Protein AF-0000000079671448 (afdb_homodimer)

Structure (mmCIF, N/CA/C/O backbone):
data_AF-0000000079671448-model_v1
#
loop_
_entity.id
_entity.type
_entity.pdbx_description
1 polymer 'Uncharacterized protein'
#
loop_
_atom_site.group_PDB
_atom_site.id
_atom_site.type_symbol
_atom_site.label_atom_id
_atom_site.label_alt_id
_atom_site.label_comp_id
_atom_site.label_asym_id
_atom_site.label_entity_id
_atom_site.label_seq_id
_atom_site.pdbx_PDB_ins_code
_atom_site.Cartn_x
_atom_site.Cartn_y
_atom_site.Cartn_z
_atom_site.occupancy
_atom_site.B_iso_or_equiv
_atom_site.auth_seq_id
_atom_site.auth_comp_id
_atom_site.auth_asym_id
_atom_site.auth_atom_id
_atom_site.pdbx_PDB_model_num
ATOM 1 N N . MET A 1 1 ? -1.71 29.766 24.359 1 51.03 1 MET A N 1
ATOM 2 C CA . MET A 1 1 ? -0.954 29.797 23.125 1 51.03 1 MET A CA 1
ATOM 3 C C . MET A 1 1 ? 0.398 29.109 23.281 1 51.03 1 MET A C 1
ATOM 5 O O . MET A 1 1 ? 1.004 29.172 24.359 1 51.03 1 MET A O 1
ATOM 9 N N . SER A 1 2 ? 0.807 28.219 22.297 1 66.44 2 SER A N 1
ATOM 10 C CA . SER A 1 2 ? 2.111 27.562 22.328 1 66.44 2 SER A CA 1
ATOM 11 C C . SER A 1 2 ? 3.242 28.594 22.344 1 66.44 2 SER A C 1
ATOM 13 O O . SER A 1 2 ? 3.283 29.484 21.5 1 66.44 2 SER A O 1
ATOM 15 N N . ASP A 1 3 ? 4.012 28.656 23.359 1 76.44 3 ASP A N 1
ATOM 16 C CA . ASP A 1 3 ? 5.113 29.594 23.578 1 76.44 3 ASP A CA 1
ATOM 17 C C . ASP A 1 3 ? 6.055 29.625 22.375 1 76.44 3 ASP A C 1
ATOM 19 O O . ASP A 1 3 ? 6.719 30.641 22.125 1 76.44 3 ASP A O 1
ATOM 23 N N . GLN A 1 4 ? 5.867 28.641 21.516 1 80.25 4 GLN A N 1
ATOM 24 C CA . GLN A 1 4 ? 6.77 28.578 20.375 1 80.25 4 GLN A CA 1
ATOM 25 C C . GLN A 1 4 ? 6.266 29.438 19.219 1 80.25 4 GLN A C 1
ATOM 27 O O . GLN A 1 4 ? 7.039 29.812 18.328 1 80.25 4 GLN A O 1
ATOM 32 N N . LEU A 1 5 ? 5.047 29.891 19.328 1 89.62 5 LEU A N 1
ATOM 33 C CA . LEU A 1 5 ? 4.434 30.562 18.188 1 89.62 5 LEU A CA 1
ATOM 34 C C . LEU A 1 5 ? 4.02 31.984 18.547 1 89.62 5 LEU A C 1
ATOM 36 O O . LEU A 1 5 ? 3.531 32.75 17.703 1 89.62 5 LEU A O 1
ATOM 40 N N . ALA A 1 6 ? 4.246 32.344 19.859 1 91.31 6 ALA A N 1
ATOM 41 C CA . ALA A 1 6 ? 3.861 33.656 20.359 1 91.31 6 ALA A CA 1
ATOM 42 C C . ALA A 1 6 ? 4.988 34.656 20.172 1 91.31 6 ALA A C 1
ATOM 44 O O . ALA A 1 6 ? 5.574 35.125 21.141 1 91.31 6 ALA A O 1
ATOM 45 N N . CYS A 1 7 ? 5.176 35.125 19.031 1 93.19 7 CYS A N 1
ATOM 46 C CA . CYS A 1 7 ? 6.348 35.875 18.641 1 93.19 7 CYS A CA 1
ATOM 47 C C . CYS A 1 7 ? 6.387 37.219 19.375 1 93.19 7 CYS A C 1
ATOM 49 O O . CYS A 1 7 ? 7.445 37.656 19.844 1 93.19 7 CYS A O 1
ATOM 51 N N . GLU A 1 8 ? 5.23 37.875 19.484 1 91.69 8 GLU A N 1
ATOM 52 C CA . GLU A 1 8 ? 5.176 39.156 20.188 1 91.69 8 GLU A CA 1
ATOM 53 C C . GLU A 1 8 ? 5.59 39 21.656 1 91.69 8 GLU A C 1
ATOM 55 O O . GLU A 1 8 ? 6.344 39.812 22.188 1 91.69 8 GLU A O 1
ATOM 60 N N . LYS A 1 9 ? 5.152 38 22.234 1 90.94 9 LYS A N 1
ATOM 61 C CA . LYS A 1 9 ? 5.473 37.719 23.625 1 90.94 9 LYS A CA 1
ATOM 62 C C . LYS A 1 9 ? 6.977 37.5 23.828 1 90.94 9 LYS A C 1
ATOM 64 O O . LYS A 1 9 ? 7.52 37.844 24.875 1 90.94 9 LYS A O 1
ATOM 69 N N . PHE A 1 10 ? 7.602 37.094 22.812 1 90.5 10 PHE A N 1
ATOM 70 C CA . PHE A 1 10 ? 9.023 36.781 22.953 1 90.5 10 PHE A CA 1
ATOM 71 C C . PHE A 1 10 ? 9.875 37.812 22.25 1 90.5 10 PHE A C 1
ATOM 73 O O . PHE A 1 10 ? 10.945 37.5 21.734 1 90.5 10 PHE A O 1
ATOM 80 N N . GLY A 1 11 ? 9.305 39.031 22.062 1 87.81 11 GLY A N 1
ATOM 81 C CA . GLY A 1 11 ? 10.164 40.188 21.812 1 87.81 11 GLY A CA 1
ATOM 82 C C . GLY A 1 11 ? 10.078 40.688 20.375 1 87.81 11 GLY A C 1
ATOM 83 O O . GLY A 1 11 ? 10.734 41.656 20.016 1 87.81 11 GLY A O 1
ATOM 84 N N . ARG A 1 12 ? 9.297 40.031 19.609 1 91.94 12 ARG A N 1
ATOM 85 C CA . ARG A 1 12 ? 9.18 40.562 18.25 1 91.94 12 ARG A CA 1
ATOM 86 C C . ARG A 1 12 ? 8.477 41.938 18.25 1 91.94 12 ARG A C 1
ATOM 88 O O . ARG A 1 12 ? 7.344 42.031 18.734 1 91.94 12 ARG A O 1
ATOM 95 N N . LYS A 1 13 ? 9.117 42.844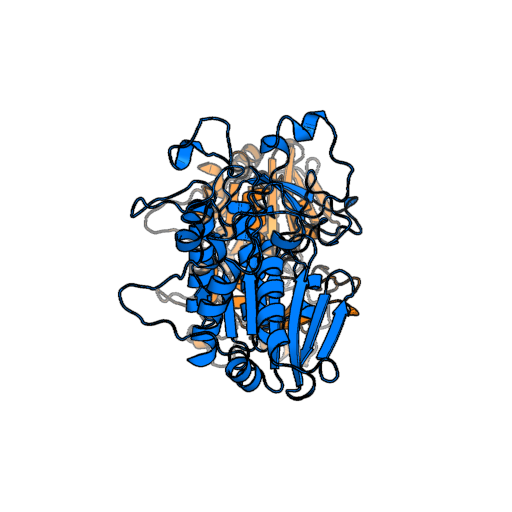 17.656 1 91.75 13 LYS A N 1
ATOM 96 C CA . LYS A 1 13 ? 8.586 44.219 17.672 1 91.75 13 LYS A CA 1
ATOM 97 C C . LYS A 1 13 ? 7.84 44.531 16.391 1 91.75 13 LYS A C 1
ATOM 99 O O . LYS A 1 13 ? 6.82 45.219 16.406 1 91.75 13 LYS A O 1
ATOM 104 N N . ASN A 1 14 ? 8.398 44.094 15.312 1 91 14 ASN A N 1
ATOM 105 C CA . ASN A 1 14 ? 7.691 44.281 14.047 1 91 14 ASN A CA 1
ATOM 106 C C . ASN A 1 14 ? 6.508 43.312 13.922 1 91 14 ASN A C 1
ATOM 108 O O . ASN A 1 14 ? 6.691 42.094 13.758 1 91 14 ASN A O 1
ATOM 112 N N . LEU A 1 15 ? 5.301 43.875 13.992 1 92.31 15 LEU A N 1
ATOM 113 C CA . LEU A 1 15 ? 4.105 43.031 14.008 1 92.31 15 LEU A CA 1
ATOM 114 C C . LEU A 1 15 ? 3.311 43.188 12.719 1 92.31 15 LEU A C 1
ATOM 116 O O . LEU A 1 15 ? 2.158 42.781 12.633 1 92.31 15 LEU A O 1
ATOM 120 N N . ASN A 1 16 ? 3.916 43.75 11.703 1 90.25 16 ASN A N 1
ATOM 121 C CA . ASN A 1 16 ? 3.238 44 10.438 1 90.25 16 ASN A CA 1
ATOM 122 C C . ASN A 1 16 ? 2.756 42.719 9.781 1 90.25 16 ASN A C 1
ATOM 124 O O . ASN A 1 16 ? 1.816 42.719 8.984 1 90.25 16 ASN A O 1
ATOM 128 N N . TYR A 1 17 ? 3.391 41.656 10.133 1 90.88 17 TYR A N 1
ATOM 129 C CA . TYR A 1 17 ? 3.049 40.375 9.531 1 90.88 17 TYR A CA 1
ATOM 130 C C . TYR A 1 17 ? 1.627 39.969 9.891 1 90.88 17 TYR A C 1
ATOM 132 O O . TYR A 1 17 ? 1.049 39.062 9.25 1 90.88 17 TYR A O 1
ATOM 140 N N . GLN A 1 18 ? 1.015 40.594 10.883 1 91.25 18 GLN A N 1
ATOM 141 C CA . GLN A 1 18 ? -0.315 40.219 11.359 1 91.25 18 GLN A CA 1
ATOM 142 C C . GLN A 1 18 ? -1.402 40.875 10.508 1 91.25 18 GLN A C 1
ATOM 144 O O . GLN A 1 18 ? -2.57 40.469 10.578 1 91.25 18 GLN A O 1
ATOM 149 N N . PHE A 1 19 ? -0.999 41.75 9.688 1 85.81 19 PHE A N 1
ATOM 150 C CA . PHE A 1 19 ? -2.021 42.625 9.094 1 85.81 19 PHE A CA 1
ATOM 151 C C . PHE A 1 19 ? -2.215 42.281 7.621 1 85.81 19 PHE A C 1
ATOM 153 O O . PHE A 1 19 ? -2.941 43 6.91 1 85.81 19 PHE A O 1
ATOM 160 N N . TRP A 1 20 ? -1.616 41.312 7.184 1 83.06 20 TRP A N 1
ATOM 161 C CA . TRP A 1 20 ? -1.79 40.938 5.789 1 83.06 20 TRP A CA 1
ATOM 162 C C . TRP A 1 20 ? -2.988 40 5.633 1 83.06 20 TRP A C 1
ATOM 164 O O . TRP A 1 20 ? -3.24 39.156 6.488 1 83.06 20 TRP A O 1
ATOM 174 N N . ARG A 1 21 ? -3.762 40.344 4.605 1 78.19 21 ARG A N 1
ATOM 175 C CA . ARG A 1 21 ? -4.895 39.5 4.262 1 78.19 21 ARG A CA 1
ATOM 176 C C . ARG A 1 21 ? -4.762 38.938 2.848 1 78.19 21 ARG A C 1
ATOM 178 O O . ARG A 1 21 ? -4.27 39.625 1.951 1 78.19 21 ARG A O 1
ATOM 185 N N . TRP A 1 22 ? -5.078 37.688 2.742 1 74.88 22 TRP A N 1
ATOM 186 C CA . TRP A 1 22 ? -5.094 37.062 1.426 1 74.88 22 TRP A CA 1
ATOM 187 C C . TRP A 1 22 ? -6.48 37.156 0.798 1 74.88 22 TRP A C 1
ATOM 189 O O . TRP A 1 22 ? -7.48 36.812 1.429 1 74.88 22 TRP A O 1
ATOM 199 N N . GLN A 1 23 ? -6.562 37.781 -0.34 1 72.81 23 GLN A N 1
ATOM 200 C CA . GLN A 1 23 ? -7.82 37.906 -1.065 1 72.81 23 GLN A CA 1
ATOM 201 C C . GLN A 1 23 ? -7.668 37.438 -2.516 1 72.81 23 GLN A C 1
ATOM 203 O O . GLN A 1 23 ? -7 38.125 -3.311 1 72.81 23 GLN A O 1
ATOM 208 N N . PRO A 1 24 ? -8.344 36.25 -2.818 1 71 24 PRO A N 1
ATOM 209 C CA . PRO A 1 24 ? -8.305 35.844 -4.223 1 71 24 PRO A CA 1
ATOM 210 C C . PRO A 1 24 ? -8.984 36.844 -5.152 1 71 24 PRO A C 1
ATOM 212 O O . PRO A 1 24 ? -9.883 37.594 -4.727 1 71 24 PRO A O 1
ATOM 215 N N . HIS A 1 25 ? -8.516 36.938 -6.348 1 70.38 25 HIS A N 1
ATOM 216 C CA . HIS A 1 25 ? -9.039 37.906 -7.301 1 70.38 25 HIS A CA 1
ATOM 217 C C . HIS A 1 25 ? -10.508 37.656 -7.598 1 70.38 25 HIS A C 1
ATOM 219 O O . HIS A 1 25 ? -11.281 38.594 -7.777 1 70.38 25 HIS A O 1
ATOM 225 N N . GLN A 1 26 ? -10.938 36.438 -7.633 1 71.19 26 GLN A N 1
ATOM 226 C CA . GLN A 1 26 ? -12.25 36.156 -8.188 1 71.19 26 GLN A CA 1
ATOM 227 C C . GLN A 1 26 ? -13.227 35.719 -7.102 1 71.19 26 GLN A C 1
ATOM 229 O O . GLN A 1 26 ? -14.305 35.188 -7.398 1 71.19 26 GLN A O 1
ATOM 234 N N . CYS A 1 27 ? -12.789 35.688 -5.957 1 69.12 27 CYS A N 1
ATOM 235 C CA . CYS A 1 27 ? -13.727 35.219 -4.934 1 69.12 27 CYS A CA 1
ATOM 236 C C . CYS A 1 27 ? -13.539 36 -3.635 1 69.12 27 CYS A C 1
ATOM 238 O O . CYS A 1 27 ? -12.422 36.438 -3.311 1 69.12 27 CYS A O 1
ATOM 240 N N . ASP A 1 28 ? -14.648 36.375 -3.014 1 75.69 28 ASP A N 1
ATOM 241 C CA . ASP A 1 28 ? -14.594 37 -1.7 1 75.69 28 ASP A CA 1
ATOM 242 C C . ASP A 1 28 ? -14.609 35.969 -0.585 1 75.69 28 ASP A C 1
ATOM 244 O O . ASP A 1 28 ? -15.594 35.25 -0.413 1 75.69 28 ASP A O 1
ATOM 248 N N . LEU A 1 29 ? -13.484 35.812 0.074 1 82.19 29 LEU A N 1
ATOM 249 C CA . LEU A 1 29 ? -13.406 34.906 1.211 1 82.19 29 LEU A CA 1
ATOM 250 C C . LEU A 1 29 ? -14.18 35.438 2.404 1 82.19 29 LEU A C 1
ATOM 252 O O . LEU A 1 29 ? -14.031 36.625 2.762 1 82.19 29 LEU A O 1
ATOM 256 N N . PRO A 1 30 ? -15.07 34.719 2.896 1 84.81 30 PRO A N 1
ATOM 257 C CA . PRO A 1 30 ? -15.766 35.188 4.098 1 84.81 30 PRO A CA 1
ATOM 258 C C . PRO A 1 30 ? -14.812 35.469 5.254 1 84.81 30 PRO A C 1
ATOM 260 O O . PRO A 1 30 ? -13.797 34.781 5.402 1 84.81 30 PRO A O 1
ATOM 263 N N . ARG A 1 31 ? -15.234 36.375 6.02 1 88.5 31 ARG A N 1
ATOM 264 C CA . ARG A 1 31 ? -14.461 36.656 7.23 1 88.5 31 ARG A CA 1
ATOM 265 C C . ARG A 1 31 ? -14.672 35.562 8.266 1 88.5 31 ARG A C 1
ATOM 267 O O . ARG A 1 31 ? -15.789 35.031 8.414 1 88.5 31 ARG A O 1
ATOM 274 N N . PHE A 1 32 ? -13.641 35.312 8.883 1 93.06 32 PHE A N 1
ATOM 275 C CA . PHE A 1 32 ? -13.719 34.25 9.898 1 93.06 32 PHE A CA 1
ATOM 276 C C . PHE A 1 32 ? -14.672 34.656 11.016 1 93.06 32 PHE A C 1
ATOM 278 O O . PHE A 1 32 ? -14.594 35.75 11.547 1 93.06 32 PHE A O 1
ATOM 285 N N . ASN A 1 33 ? -15.57 33.875 11.266 1 95.94 33 ASN A N 1
ATOM 286 C CA . ASN A 1 33 ? -16.516 34.031 12.367 1 95.94 33 ASN A CA 1
ATOM 287 C C . ASN A 1 33 ? -16.5 32.812 13.297 1 95.94 33 ASN A C 1
ATOM 289 O O . ASN A 1 33 ? -17.047 31.75 12.961 1 95.94 33 ASN A O 1
ATOM 293 N N . ALA A 1 34 ? -15.945 33.031 14.438 1 97.06 34 ALA A N 1
ATOM 294 C CA . ALA A 1 34 ? -15.719 31.938 15.391 1 97.06 34 ALA A CA 1
ATOM 295 C C . ALA A 1 34 ? -17.031 31.312 15.82 1 97.06 34 ALA A C 1
ATOM 297 O O . ALA A 1 34 ? -17.141 30.078 15.906 1 97.06 34 ALA A O 1
ATOM 298 N N . THR A 1 35 ? -17.984 32.094 16.125 1 96.75 35 THR A N 1
ATOM 299 C CA . THR A 1 35 ? -19.281 31.609 16.578 1 96.75 35 THR A CA 1
ATOM 300 C C . THR A 1 35 ? -19.953 30.781 15.484 1 96.75 35 THR A C 1
ATOM 302 O O . THR A 1 35 ? -20.5 29.719 15.766 1 96.75 35 THR A O 1
ATOM 305 N N . ALA A 1 36 ? -19.875 31.25 14.266 1 96.75 36 ALA A N 1
ATOM 306 C CA . ALA A 1 36 ? -20.469 30.516 13.148 1 96.75 36 ALA A CA 1
ATOM 307 C C . ALA A 1 36 ? -19.797 29.156 12.969 1 96.75 36 ALA A C 1
ATOM 309 O O . ALA A 1 36 ? -20.453 28.156 12.68 1 96.75 36 ALA A O 1
ATOM 310 N N . LEU A 1 37 ? -18.531 29.156 13.102 1 98 37 LEU A N 1
ATOM 311 C CA . LEU A 1 37 ? -17.812 27.891 12.977 1 98 37 LEU A CA 1
ATOM 312 C C . LEU A 1 37 ? -18.234 26.922 14.07 1 98 37 LEU A C 1
ATOM 314 O O . LEU A 1 37 ? -18.469 25.734 13.797 1 98 37 LEU A O 1
ATOM 318 N N . LEU A 1 38 ? -18.266 27.438 15.305 1 97.94 38 LEU A N 1
ATOM 319 C CA . LEU A 1 38 ? -18.625 26.578 16.438 1 97.94 38 LEU A CA 1
ATOM 320 C C . LEU A 1 38 ? -20.047 26.016 16.266 1 97.94 38 LEU A C 1
ATOM 322 O O . LEU A 1 38 ? -20.297 24.875 16.609 1 97.94 38 LEU A O 1
ATOM 326 N N . GLU A 1 39 ? -20.906 26.812 15.734 1 97.5 39 GLU A N 1
ATOM 327 C CA . GLU A 1 39 ? -22.25 26.328 15.445 1 97.5 39 GLU A CA 1
ATOM 328 C C . GLU A 1 39 ? -22.203 25.203 14.414 1 97.5 39 GLU A C 1
ATOM 330 O O . GLU A 1 39 ? -22.938 24.203 14.539 1 97.5 39 GLU A O 1
ATOM 335 N N . LYS A 1 40 ? -21.406 25.344 13.406 1 97.38 40 LYS A N 1
ATOM 336 C CA . LYS A 1 40 ? -21.25 24.312 12.391 1 97.38 40 LYS A CA 1
ATOM 337 C C . LYS A 1 40 ? -20.656 23.047 12.992 1 97.38 40 LYS A C 1
ATOM 339 O O . LYS A 1 40 ? -20.922 21.938 12.508 1 97.38 40 LYS A O 1
ATOM 344 N N . LEU A 1 41 ? -19.859 23.172 14.055 1 98.19 41 LEU A N 1
ATOM 345 C CA . LEU A 1 41 ? -19.141 22.062 14.656 1 98.19 41 LEU A CA 1
ATOM 346 C C . LEU A 1 41 ? -19.953 21.438 15.781 1 98.19 41 LEU A C 1
ATOM 348 O O . LEU A 1 41 ? -19.484 20.5 16.453 1 98.19 41 LEU A O 1
ATOM 352 N N . ARG A 1 42 ? -21.172 21.891 16.031 1 98.19 42 ARG A N 1
ATOM 353 C CA . ARG A 1 42 ? -21.984 21.344 17.125 1 98.19 42 ARG A CA 1
ATOM 354 C C . ARG A 1 42 ? -22.062 19.828 17.031 1 98.19 42 ARG A C 1
ATOM 356 O O . ARG A 1 42 ? -22.438 19.281 16 1 98.19 42 ARG A O 1
ATOM 363 N N . ASN A 1 43 ? -21.703 19.109 18.047 1 98.56 43 ASN A N 1
ATOM 364 C CA . ASN A 1 43 ? -21.719 17.672 18.203 1 98.56 43 ASN A CA 1
ATOM 365 C C . ASN A 1 43 ? -20.734 17 17.25 1 98.56 43 ASN A C 1
ATOM 367 O O . ASN A 1 43 ? -20.922 15.844 16.859 1 98.56 43 ASN A O 1
ATOM 371 N N . LYS A 1 44 ? -19.672 17.75 16.797 1 98.62 44 LYS A N 1
ATOM 372 C CA . LYS A 1 44 ? -18.766 17.203 15.781 1 98.62 44 LYS A CA 1
ATOM 373 C C . LYS A 1 44 ? -17.328 17.266 16.25 1 98.62 44 LYS A C 1
ATOM 375 O O . LYS A 1 44 ? -17 17.984 17.203 1 98.62 44 LYS A O 1
ATOM 380 N N . ARG A 1 45 ? -16.516 16.469 15.594 1 98.56 45 ARG A N 1
ATOM 381 C CA . ARG A 1 45 ? -15.078 16.438 15.812 1 98.56 45 ARG A CA 1
ATOM 382 C C . ARG A 1 45 ? -14.328 16.984 14.594 1 98.56 45 ARG A C 1
ATOM 384 O O . ARG A 1 45 ? -14.516 16.5 13.477 1 98.56 45 ARG A O 1
ATOM 391 N N . LEU A 1 46 ? -13.57 18.016 14.789 1 98.81 46 LEU A N 1
ATOM 392 C CA . LEU A 1 46 ? -12.594 18.516 13.82 1 98.81 46 LEU A CA 1
ATOM 393 C C . LEU A 1 46 ? -11.18 18.109 14.219 1 98.81 46 LEU A C 1
ATOM 395 O O . LEU A 1 46 ? -10.672 18.531 15.266 1 98.81 46 LEU A O 1
ATOM 399 N N . VAL A 1 47 ? -10.539 17.297 13.367 1 98.88 47 VAL A N 1
ATOM 400 C CA . VAL A 1 47 ? -9.25 16.734 13.773 1 98.88 47 VAL A CA 1
ATOM 401 C C . VAL A 1 47 ? -8.18 17.109 12.75 1 98.88 47 VAL A C 1
ATOM 403 O O . VAL A 1 47 ? -8.32 16.812 11.555 1 98.88 47 VAL A O 1
ATOM 406 N N . TYR A 1 48 ? -7.133 17.781 13.242 1 98.81 48 TYR A N 1
ATOM 407 C CA . TYR A 1 48 ? -5.906 18 12.484 1 98.81 48 TYR A CA 1
ATOM 408 C C . TYR A 1 48 ? -4.934 16.844 12.672 1 98.81 48 TYR A C 1
ATOM 410 O O . TYR A 1 48 ? -4.68 16.422 13.805 1 98.81 48 TYR A O 1
ATOM 418 N N . VAL A 1 49 ? -4.418 16.312 11.586 1 98.69 49 VAL A N 1
ATOM 419 C CA . VAL A 1 49 ? -3.486 15.203 11.656 1 98.69 49 VAL A CA 1
ATOM 420 C C . VAL A 1 49 ? -2.229 15.523 10.852 1 98.69 49 VAL A C 1
ATOM 422 O O . VAL A 1 49 ? -2.301 15.773 9.641 1 98.69 49 VAL A O 1
ATOM 425 N N . GLY A 1 50 ? -1.121 15.57 11.5 1 97.31 50 GLY A N 1
ATOM 426 C CA . GLY A 1 50 ? 0.094 15.859 10.758 1 97.31 50 GLY A CA 1
ATOM 427 C C . GLY A 1 50 ? 1.27 16.219 11.641 1 97.31 50 GLY A C 1
ATOM 428 O O . GLY A 1 50 ? 1.446 15.641 12.719 1 97.31 50 GLY A O 1
ATOM 429 N N . ASP A 1 51 ? 2.141 17.062 11.133 1 93.94 51 ASP A N 1
ATOM 430 C CA . ASP A 1 51 ? 3.373 17.422 11.828 1 93.94 51 ASP A CA 1
ATOM 431 C C . ASP A 1 51 ? 3.229 18.766 12.547 1 93.94 51 ASP A C 1
ATOM 433 O O . ASP A 1 51 ? 2.127 19.141 12.953 1 93.94 51 ASP A O 1
ATOM 437 N N . SER A 1 52 ? 4.301 19.438 12.82 1 93.12 52 SER A N 1
ATOM 438 C CA . SER A 1 52 ? 4.281 20.672 13.602 1 93.12 52 SER A CA 1
ATOM 439 C C . SER A 1 52 ? 3.582 21.797 12.844 1 93.12 52 SER A C 1
ATOM 441 O O . SER A 1 52 ? 3.055 22.719 13.453 1 93.12 52 SER A O 1
ATOM 443 N N . LEU A 1 53 ? 3.574 21.734 11.547 1 95.19 53 LEU A N 1
ATOM 444 C CA . LEU A 1 53 ? 2.896 22.781 10.789 1 95.19 53 LEU A CA 1
ATOM 445 C C . LEU A 1 53 ? 1.382 22.625 10.883 1 95.19 53 LEU A C 1
ATOM 447 O O . LEU A 1 53 ? 0.654 23.625 10.922 1 95.19 53 LEU A O 1
ATOM 451 N N . ASN A 1 54 ? 0.984 21.406 10.875 1 96.25 54 ASN A N 1
ATOM 452 C CA . ASN A 1 54 ? -0.424 21.172 11.172 1 96.25 54 ASN A CA 1
ATOM 453 C C . ASN A 1 54 ? -0.781 21.594 12.594 1 96.25 54 ASN A C 1
ATOM 455 O O . ASN A 1 54 ? -1.88 22.094 12.836 1 96.25 54 ASN A O 1
ATOM 459 N N . ARG A 1 55 ? 0.117 21.344 13.461 1 95.69 55 ARG A N 1
ATOM 460 C CA . ARG A 1 55 ? -0.097 21.781 14.828 1 95.69 55 ARG A CA 1
ATOM 461 C C . ARG A 1 55 ? -0.196 23.312 14.898 1 95.69 55 ARG A C 1
ATOM 463 O O . ARG A 1 55 ? -1.029 23.844 15.625 1 95.69 55 ARG A O 1
ATOM 470 N N . ASN A 1 56 ? 0.68 23.938 14.156 1 97 56 ASN A N 1
ATOM 471 C CA . ASN A 1 56 ? 0.625 25.406 14.07 1 97 56 ASN A CA 1
ATOM 472 C C . ASN A 1 56 ? -0.753 25.875 13.625 1 97 56 ASN A C 1
ATOM 474 O O . ASN A 1 56 ? -1.293 26.828 14.195 1 97 56 ASN A O 1
ATOM 478 N N . GLN A 1 57 ? -1.269 25.234 12.641 1 98.19 57 GLN A N 1
ATOM 479 C CA . GLN A 1 57 ? -2.6 25.578 12.156 1 98.19 57 GLN A CA 1
ATOM 480 C C . GLN A 1 57 ? -3.666 25.281 13.203 1 98.19 57 GLN A C 1
ATOM 482 O O . GLN A 1 57 ? -4.613 26.047 13.375 1 98.19 57 GLN A O 1
ATOM 487 N N . TRP A 1 58 ? -3.559 24.172 13.852 1 98.19 58 TRP A N 1
ATOM 488 C CA . TRP A 1 58 ? -4.484 23.781 14.914 1 98.19 58 TRP A CA 1
ATOM 489 C C . TRP A 1 58 ? -4.484 24.812 16.047 1 98.19 58 TRP A C 1
ATOM 491 O O . TRP A 1 58 ? -5.547 25.234 16.5 1 98.19 58 TRP A O 1
ATOM 501 N N . VAL A 1 59 ? -3.303 25.234 16.484 1 97.06 59 VAL A N 1
ATOM 502 C CA . VAL A 1 59 ? -3.203 26.219 17.547 1 97.06 59 VAL A CA 1
ATOM 503 C C . VAL A 1 59 ? -3.893 27.516 17.125 1 97.06 59 VAL A C 1
ATOM 505 O O . VAL A 1 59 ? -4.617 28.125 17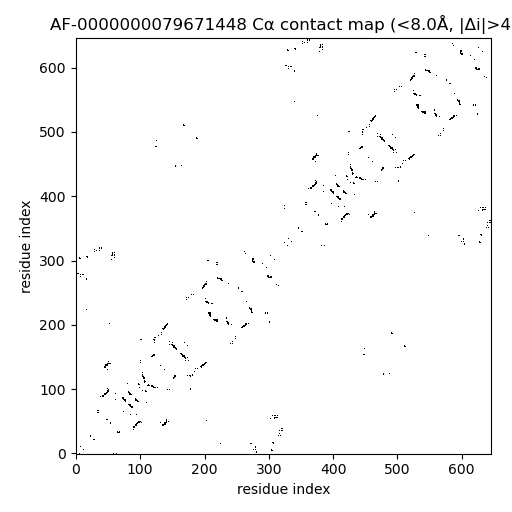.906 1 97.06 59 VAL A O 1
ATOM 508 N N . SER A 1 60 ? -3.627 27.875 15.898 1 97.19 60 SER A N 1
ATOM 509 C CA . SER A 1 60 ? -4.297 29.047 15.359 1 97.19 60 SER A CA 1
ATOM 510 C C . SER A 1 60 ? -5.812 28.922 15.469 1 97.19 60 SER A C 1
ATOM 512 O O . SER A 1 60 ? -6.488 29.844 15.922 1 97.19 60 SER A O 1
ATOM 514 N N . MET A 1 61 ? -6.355 27.781 15.062 1 98.19 61 MET A N 1
ATOM 515 C CA . MET A 1 61 ? -7.801 27.547 15.102 1 98.19 61 MET A CA 1
ATOM 516 C C . MET A 1 61 ? -8.328 27.641 16.531 1 98.19 61 MET A C 1
ATOM 518 O O . MET A 1 61 ? -9.344 28.297 16.781 1 98.19 61 MET A O 1
ATOM 522 N N . VAL A 1 62 ? -7.633 27.031 17.438 1 97.56 62 VAL A N 1
ATOM 523 C CA . VAL A 1 62 ? -8.039 27.031 18.844 1 97.56 62 VAL A CA 1
ATOM 524 C C . VAL A 1 62 ? -8.055 28.469 19.359 1 97.56 62 VAL A C 1
ATOM 526 O O . VAL A 1 62 ? -8.984 28.875 20.062 1 97.56 62 VAL A O 1
ATOM 529 N N . CYS A 1 63 ? -7.031 29.25 19 1 95.56 63 CYS A N 1
ATOM 530 C CA . CYS A 1 63 ? -6.973 30.641 19.422 1 95.56 63 CYS A CA 1
ATOM 531 C C . CYS A 1 63 ? -8.156 31.422 18.859 1 95.56 63 CYS A C 1
ATOM 533 O O . CYS A 1 63 ? -8.742 32.25 19.562 1 95.56 63 CYS A O 1
ATOM 535 N N . LEU A 1 64 ? -8.477 31.156 17.672 1 95.69 64 LEU A N 1
ATOM 536 C CA . LEU A 1 64 ? -9.562 31.875 17 1 95.69 64 LEU A CA 1
ATOM 537 C C . LEU A 1 64 ? -10.898 31.578 17.688 1 95.69 64 LEU A C 1
ATOM 539 O O . LEU A 1 64 ? -11.664 32.5 17.969 1 95.69 64 LEU A O 1
ATOM 543 N N . VAL A 1 65 ? -11.133 30.375 18.062 1 96.69 65 VAL A N 1
ATOM 544 C CA . VAL A 1 65 ? -12.438 30 18.594 1 96.69 65 VAL A CA 1
ATOM 545 C C . VAL A 1 65 ? -12.469 30.281 20.094 1 96.69 65 VAL A C 1
ATOM 547 O O . VAL A 1 65 ? -13.523 30.594 20.656 1 96.69 65 VAL A O 1
ATOM 550 N N . ASP A 1 66 ? -11.344 30.141 20.703 1 93.62 66 ASP A N 1
ATOM 551 C CA . ASP A 1 66 ? -11.219 30.391 22.125 1 93.62 66 ASP A CA 1
ATOM 552 C C . ASP A 1 66 ? -11.633 31.812 22.469 1 93.62 66 ASP A C 1
ATOM 554 O O . ASP A 1 66 ? -12.125 32.094 23.578 1 93.62 66 ASP A O 1
ATOM 558 N N . SER A 1 67 ? -11.492 32.625 21.547 1 88.69 67 SER A N 1
ATOM 559 C CA . SER A 1 67 ? -11.719 34.062 21.75 1 88.69 67 SER A CA 1
ATOM 560 C C . SER A 1 67 ? -13.188 34.344 22.047 1 88.69 67 SER A C 1
ATOM 562 O O . SER A 1 67 ? -13.516 35.375 22.641 1 88.69 67 SER A O 1
ATOM 564 N N . VAL A 1 68 ? -14.102 33.438 21.766 1 93.62 68 VAL A N 1
ATOM 565 C CA . VAL A 1 68 ? -15.531 33.719 21.906 1 93.62 68 VAL A CA 1
ATOM 566 C C . VAL A 1 68 ? -16.141 32.781 22.938 1 93.62 68 VAL A C 1
ATOM 568 O O . VAL A 1 68 ? -17.375 32.75 23.094 1 93.62 68 VAL A O 1
ATOM 571 N N . ILE A 1 69 ? -15.336 32.031 23.578 1 95.06 69 ILE A N 1
ATOM 572 C CA . ILE A 1 69 ? -15.852 31.062 24.531 1 95.06 69 ILE A CA 1
ATOM 573 C C . ILE A 1 69 ? -15.414 31.453 25.938 1 95.06 69 ILE A C 1
ATOM 575 O O . ILE A 1 69 ? -14.242 31.734 26.188 1 95.06 69 ILE A O 1
ATOM 579 N N . SER A 1 70 ? -16.344 31.438 26.875 1 93.56 70 SER A N 1
ATOM 580 C CA . SER A 1 70 ? -16.016 31.688 28.281 1 93.56 70 SER A CA 1
ATOM 581 C C . SER A 1 70 ? -15.125 30.578 28.844 1 93.56 70 SER A C 1
ATOM 583 O O . SER A 1 70 ? -15.297 29.406 28.484 1 93.56 70 SER A O 1
ATOM 585 N N . PRO A 1 71 ? -14.219 30.922 29.703 1 92.12 71 PRO A N 1
ATOM 586 C CA . PRO A 1 71 ? -13.273 29.953 30.266 1 92.12 71 PRO A CA 1
ATOM 587 C C . PRO A 1 71 ? -13.961 28.766 30.922 1 92.12 71 PRO A C 1
ATOM 589 O O . PRO A 1 71 ? -13.414 27.656 30.953 1 92.12 71 PRO A O 1
ATOM 592 N N . THR A 1 72 ? -15.086 28.938 31.406 1 94.81 72 THR A N 1
ATOM 593 C CA . THR A 1 72 ? -15.797 27.891 32.125 1 94.81 72 THR A CA 1
ATOM 594 C C . THR A 1 72 ? -16.422 26.891 31.172 1 94.81 72 THR A C 1
ATOM 596 O O . THR A 1 72 ? -16.812 25.797 31.578 1 94.81 72 THR A O 1
ATOM 599 N N . PHE A 1 73 ? -16.484 27.281 29.922 1 96.56 73 PHE A N 1
ATOM 600 C CA . PHE A 1 73 ? -17.172 26.438 28.969 1 96.56 73 PHE A CA 1
ATOM 601 C C . PHE A 1 73 ? -16.203 25.828 27.969 1 96.56 73 PHE A C 1
ATOM 603 O O . PHE A 1 73 ? -16.562 25.531 26.828 1 96.56 73 PHE A O 1
ATOM 610 N N . LYS A 1 74 ? -14.984 25.75 28.328 1 96.12 74 LYS A N 1
ATOM 611 C CA . LYS A 1 74 ? -13.984 25.125 27.469 1 96.12 74 LYS A CA 1
ATOM 612 C C . LYS A 1 74 ? -13.008 24.281 28.297 1 96.12 74 LYS A C 1
ATOM 614 O O . LYS A 1 74 ? -12.883 24.484 29.516 1 96.12 74 LYS A O 1
ATOM 619 N N . SER A 1 75 ? -12.398 23.297 27.672 1 96.12 75 SER A N 1
ATOM 620 C CA . SER A 1 75 ? -11.375 22.484 28.312 1 96.12 75 SER A CA 1
ATOM 621 C C . SER A 1 75 ? -10.305 22.062 27.312 1 96.12 75 SER A C 1
ATOM 623 O O . SER A 1 75 ? -10.523 22.125 26.094 1 96.12 75 SER A O 1
ATOM 625 N N . MET A 1 76 ? -9.125 21.797 27.844 1 95 76 MET A N 1
ATOM 626 C CA . MET A 1 76 ? -7.98 21.312 27.078 1 95 76 MET A CA 1
ATOM 627 C C . MET A 1 76 ? -7.453 20.016 27.656 1 95 76 MET A C 1
ATOM 629 O O . MET A 1 76 ? -7.281 19.891 28.875 1 95 76 MET A O 1
ATOM 633 N N . HIS A 1 77 ? -7.324 19 26.797 1 94.81 77 HIS A N 1
ATOM 634 C CA . HIS A 1 77 ? -6.738 17.719 27.172 1 94.81 77 HIS A CA 1
ATOM 635 C C . HIS A 1 77 ? -5.547 17.375 26.297 1 94.81 77 HIS A C 1
ATOM 637 O O . HIS A 1 77 ? -5.613 17.516 25.062 1 94.81 77 HIS A O 1
ATOM 643 N N . ASN A 1 78 ? -4.465 17 26.922 1 90.88 78 ASN A N 1
ATOM 644 C CA . ASN A 1 78 ? -3.242 16.641 26.203 1 90.88 78 ASN A CA 1
ATOM 645 C C . ASN A 1 78 ? -2.682 15.312 26.688 1 90.88 78 ASN A C 1
ATOM 647 O O . ASN A 1 78 ? -2.492 15.117 27.891 1 90.88 78 ASN A O 1
ATOM 651 N N . ASN A 1 79 ? -2.516 14.359 25.812 1 87.06 79 ASN A N 1
ATOM 652 C CA . ASN A 1 79 ? -1.904 13.07 26.125 1 87.06 79 ASN A CA 1
ATOM 653 C C . ASN A 1 79 ? -0.759 12.75 25.172 1 87.06 79 ASN A C 1
ATOM 655 O O . ASN A 1 79 ? -0.73 11.68 24.562 1 87.06 79 ASN A O 1
ATOM 659 N N . GLY A 1 80 ? 0.219 13.711 25 1 87.06 80 GLY A N 1
ATOM 660 C CA . GLY A 1 80 ? 1.342 13.469 24.094 1 87.06 80 GLY A CA 1
ATOM 661 C C . GLY A 1 80 ? 0.992 13.664 22.641 1 87.06 80 GLY A C 1
ATOM 662 O O . GLY A 1 80 ? 0.981 14.789 22.141 1 87.06 80 GLY A O 1
ATOM 663 N N . SER A 1 81 ? 0.352 12.539 22.016 1 92.12 81 SER A N 1
ATOM 664 C CA . SER A 1 81 ? 0.084 12.594 20.578 1 92.12 81 SER A CA 1
ATOM 665 C C . SER A 1 81 ? -1.272 13.234 20.297 1 92.12 81 SER A C 1
ATOM 667 O O . SER A 1 81 ? -1.554 13.625 19.156 1 92.12 81 SER A O 1
ATOM 669 N N . ILE A 1 82 ? -2.09 13.383 21.344 1 95.88 82 ILE A N 1
ATOM 670 C CA . ILE A 1 82 ? -3.453 13.867 21.156 1 95.88 82 ILE A CA 1
ATOM 671 C C . ILE A 1 82 ? -3.666 15.148 21.953 1 95.88 82 ILE A C 1
ATOM 673 O O . ILE A 1 82 ? -3.387 15.195 23.156 1 95.88 82 ILE A O 1
ATOM 677 N N . ASN A 1 83 ? -4.086 16.188 21.344 1 96.56 83 ASN A N 1
ATOM 678 C CA . ASN A 1 83 ? -4.527 17.438 21.938 1 96.56 83 ASN A CA 1
ATOM 679 C C . ASN A 1 83 ? -5.984 17.734 21.609 1 96.56 83 ASN A C 1
ATOM 681 O O . ASN A 1 83 ? -6.352 17.844 20.438 1 96.56 83 ASN A O 1
ATOM 685 N N . ILE A 1 84 ? -6.785 17.891 22.672 1 97.88 84 ILE A N 1
ATOM 686 C CA . ILE A 1 84 ? -8.211 18.078 22.438 1 97.88 84 ILE A CA 1
ATOM 687 C C . ILE A 1 84 ? -8.68 19.375 23.094 1 97.88 84 ILE A C 1
ATOM 689 O O . ILE A 1 84 ? -8.57 19.531 24.312 1 97.88 84 ILE A O 1
ATOM 693 N N . PHE A 1 85 ? -9.094 20.312 22.328 1 98.06 85 PHE A N 1
ATOM 694 C CA . PHE A 1 85 ? -9.859 21.469 22.781 1 98.06 85 PHE A CA 1
ATOM 695 C C . PHE A 1 85 ? -11.352 21.203 22.688 1 98.06 85 PHE A C 1
ATOM 697 O O . PHE A 1 85 ? -11.867 20.859 21.625 1 98.06 85 PHE A O 1
ATOM 704 N N . LYS A 1 86 ? -12.016 21.359 23.797 1 98.19 86 LYS A N 1
ATOM 705 C CA . LYS A 1 86 ? -13.453 21.094 23.812 1 98.19 86 LYS A CA 1
ATOM 706 C C . LYS A 1 86 ? -14.242 22.375 24.078 1 98.19 86 LYS A C 1
ATOM 708 O O . LYS A 1 86 ? -13.961 23.094 25.031 1 98.19 86 LYS A O 1
ATOM 713 N N . ALA A 1 87 ? -15.102 22.688 23.156 1 98.25 87 ALA A N 1
ATOM 714 C CA . ALA A 1 87 ? -16.141 23.703 23.375 1 98.25 87 ALA A CA 1
ATOM 715 C C . ALA A 1 87 ? -17.406 23.062 23.953 1 98.25 87 ALA A C 1
ATOM 717 O O . ALA A 1 87 ? -18.234 22.547 23.219 1 98.25 87 ALA A O 1
ATOM 718 N N . ILE A 1 88 ? -17.594 23.219 25.188 1 98.12 88 ILE A N 1
ATOM 719 C CA . ILE A 1 88 ? -18.531 22.406 25.969 1 98.12 88 ILE A CA 1
ATOM 720 C C . ILE A 1 88 ? -19.953 22.719 25.531 1 98.12 88 ILE A C 1
ATOM 722 O O . ILE A 1 88 ? -20.75 21.797 25.281 1 98.12 88 ILE A O 1
ATOM 726 N N . GLU A 1 89 ? -20.312 23.938 25.391 1 97.25 89 GLU A N 1
ATOM 727 C CA . GLU A 1 89 ? -21.672 24.344 25.062 1 97.25 89 GLU A CA 1
ATOM 728 C C . GLU A 1 89 ? -22.078 23.828 23.672 1 97.25 89 GLU A C 1
ATOM 730 O O . GLU A 1 89 ? -23.266 23.641 23.406 1 97.25 89 GLU A O 1
ATOM 735 N N . TYR A 1 90 ? -21.141 23.609 22.859 1 98.06 90 TYR A N 1
ATOM 736 C CA . TYR A 1 90 ? -21.406 23.156 21.5 1 98.06 90 TYR A CA 1
ATOM 737 C C . TYR A 1 90 ? -21.219 21.656 21.375 1 98.06 90 TYR A C 1
ATOM 739 O O . TYR A 1 90 ? -21.562 21.062 20.344 1 98.06 90 TYR A O 1
ATOM 747 N N . ASN A 1 91 ? -20.688 21.062 22.406 1 98.38 91 ASN A N 1
ATOM 748 C CA . ASN A 1 91 ? -20.281 19.656 22.359 1 98.38 91 ASN A CA 1
ATOM 749 C C . ASN A 1 91 ? -19.406 19.375 21.141 1 98.38 91 ASN A C 1
ATOM 751 O O . ASN A 1 91 ? -19.672 18.438 20.391 1 98.38 91 ASN A O 1
ATOM 755 N N . ALA A 1 92 ? -18.516 20.266 20.906 1 98.5 92 ALA A N 1
ATOM 756 C CA . ALA A 1 92 ? -17.609 20.203 19.781 1 98.5 92 ALA A CA 1
ATOM 757 C C . ALA A 1 92 ? -16.156 20.062 20.234 1 98.5 92 ALA A C 1
ATOM 759 O O . ALA A 1 92 ? -15.773 20.609 21.281 1 98.5 92 ALA A O 1
ATOM 760 N N . THR A 1 93 ? -15.414 19.266 19.453 1 98.62 93 THR A N 1
ATOM 761 C CA . THR A 1 93 ? -13.992 19.156 19.766 1 98.62 93 THR A CA 1
ATOM 762 C C . THR A 1 93 ? -13.148 19.562 18.562 1 98.62 93 THR A C 1
ATOM 764 O O . THR A 1 93 ? -13.516 19.281 17.422 1 98.62 93 THR A O 1
ATOM 767 N N . ILE A 1 94 ? -12.078 20.25 18.797 1 98.69 94 ILE A N 1
ATOM 768 C CA . ILE A 1 94 ? -11.016 20.562 17.844 1 98.69 94 ILE A CA 1
ATOM 769 C C . ILE A 1 94 ? -9.703 19.938 18.312 1 98.69 94 ILE A C 1
ATOM 771 O O . ILE A 1 94 ? -9.141 20.344 19.344 1 98.69 94 ILE A O 1
ATOM 775 N N . GLU A 1 95 ? -9.266 19 17.531 1 98.69 95 GLU A N 1
ATOM 776 C CA . GLU A 1 95 ? -8.219 18.094 18 1 98.69 95 GLU A CA 1
ATOM 777 C C . GLU A 1 95 ? -6.996 18.156 17.094 1 98.69 95 GLU A C 1
ATOM 779 O O . GLU A 1 95 ? -7.094 18.531 15.93 1 98.69 95 GLU A O 1
ATOM 784 N N . PHE A 1 96 ? -5.902 17.844 17.688 1 98.12 96 PHE A N 1
ATOM 785 C CA . PHE A 1 96 ? -4.668 17.609 16.953 1 98.12 96 PHE A CA 1
ATOM 786 C C . PHE A 1 96 ? -4.094 16.25 17.281 1 98.12 96 PHE A C 1
ATOM 788 O O . PHE A 1 96 ? -3.986 15.867 18.438 1 98.12 96 PHE A O 1
ATOM 795 N N . TYR A 1 97 ? -3.789 15.523 16.25 1 98.06 97 TYR A N 1
ATOM 796 C CA . TYR A 1 97 ? -3.111 14.242 16.406 1 98.06 97 TYR A CA 1
ATOM 797 C C . TYR A 1 97 ? -1.744 14.266 15.727 1 98.06 97 TYR A C 1
ATOM 799 O O . TYR A 1 97 ? -1.645 14.492 14.523 1 98.06 97 TYR A O 1
ATOM 807 N N . TRP A 1 98 ? -0.744 13.992 16.531 1 96.75 98 TRP A N 1
ATOM 808 C CA . TRP A 1 98 ? 0.632 14 16.047 1 96.75 98 TRP A CA 1
ATOM 809 C C . TRP A 1 98 ? 0.92 12.758 15.211 1 96.75 98 TRP A C 1
ATOM 811 O O . TRP A 1 98 ? 0.958 11.641 15.742 1 96.75 98 TRP A O 1
ATOM 821 N N . SER A 1 99 ? 1.11 12.891 13.953 1 96.69 99 SER A N 1
ATOM 822 C CA . SER A 1 99 ? 1.529 11.891 12.977 1 96.69 99 SER A CA 1
ATOM 823 C C . SER A 1 99 ? 2.299 12.531 11.828 1 96.69 99 SER A C 1
ATOM 825 O O . SER A 1 99 ? 1.764 12.695 10.727 1 96.69 99 SER A O 1
ATOM 827 N N . PRO A 1 100 ? 3.557 12.82 12.109 1 95.75 100 PRO A N 1
ATOM 828 C CA . PRO A 1 100 ? 4.293 13.68 11.18 1 95.75 100 PRO A CA 1
ATOM 829 C C . PRO A 1 100 ? 4.477 13.047 9.805 1 95.75 100 PRO A C 1
ATOM 831 O O . PRO A 1 100 ? 4.531 13.75 8.797 1 95.75 100 PRO A O 1
ATOM 834 N N . LEU A 1 101 ? 4.555 11.703 9.75 1 97.19 101 LEU A N 1
ATOM 835 C CA . LEU A 1 101 ? 4.75 11.023 8.477 1 97.19 101 LEU A CA 1
ATOM 836 C C . LEU A 1 101 ? 3.473 10.32 8.031 1 97.19 101 LEU A C 1
ATOM 838 O O . LEU A 1 101 ? 3.484 9.555 7.062 1 97.19 101 LEU A O 1
ATOM 842 N N . LEU A 1 102 ? 2.334 10.539 8.742 1 97.81 102 LEU A N 1
ATOM 843 C CA . LEU A 1 102 ? 1.003 9.969 8.555 1 97.81 102 LEU A CA 1
ATOM 844 C C . LEU A 1 102 ? 1.01 8.469 8.828 1 97.81 102 LEU A C 1
ATOM 846 O O . LEU A 1 102 ? 0.147 7.961 9.547 1 97.81 102 LEU A O 1
ATOM 850 N N . VAL A 1 103 ? 2.035 7.793 8.312 1 98.19 103 VAL A N 1
ATOM 851 C CA . VAL A 1 103 ? 2.219 6.367 8.57 1 98.19 103 VAL A CA 1
ATOM 852 C C . VAL A 1 103 ? 3.107 6.172 9.797 1 98.19 103 VAL A C 1
ATOM 854 O O . VAL A 1 103 ? 3.641 7.141 10.344 1 98.19 103 VAL A O 1
ATOM 857 N N . GLU A 1 104 ? 3.199 4.938 10.273 1 96.94 104 GLU A N 1
ATOM 858 C CA . GLU A 1 104 ? 3.965 4.652 11.484 1 96.94 104 GLU A CA 1
ATOM 859 C C . GLU A 1 104 ? 5.457 4.875 11.258 1 96.94 104 GLU A C 1
ATOM 861 O O . GLU A 1 104 ? 5.969 4.617 10.172 1 96.94 104 GLU A O 1
ATOM 866 N N . SER A 1 105 ? 6.105 5.324 12.297 1 96.69 105 SER A N 1
ATOM 867 C CA . SER A 1 105 ? 7.535 5.613 12.25 1 96.69 105 SER A CA 1
ATOM 868 C C . SER A 1 105 ? 8.148 5.598 13.648 1 96.69 105 SER A C 1
ATOM 870 O O . SER A 1 105 ? 7.434 5.48 14.641 1 96.69 105 SER A O 1
ATOM 872 N N . ASN A 1 106 ? 9.445 5.656 13.68 1 93.94 106 ASN A N 1
ATOM 873 C CA . ASN A 1 106 ? 10.109 5.777 14.977 1 93.94 106 ASN A CA 1
ATOM 874 C C . ASN A 1 106 ? 10.125 7.219 15.469 1 93.94 106 ASN A C 1
ATOM 876 O O . ASN A 1 106 ? 10.836 7.551 16.422 1 93.94 106 ASN A O 1
ATOM 880 N N . SER A 1 107 ? 9.359 8.125 14.812 1 91.5 107 SER A N 1
ATOM 881 C CA . SER A 1 107 ? 9.242 9.523 15.195 1 91.5 107 SER A CA 1
ATOM 882 C C . SER A 1 107 ? 7.828 9.852 15.68 1 91.5 107 SER A C 1
ATOM 884 O O . SER A 1 107 ? 7.406 11.008 15.648 1 91.5 107 SER A O 1
ATOM 886 N N . ASP A 1 108 ? 7.172 8.852 16.047 1 92.38 108 ASP A N 1
ATOM 887 C CA . ASP A 1 108 ? 5.758 8.984 16.391 1 92.38 108 ASP A CA 1
ATOM 888 C C . ASP A 1 108 ? 5.574 9.586 17.781 1 92.38 108 ASP A C 1
ATOM 890 O O . ASP A 1 108 ? 4.473 10.008 18.141 1 92.38 108 ASP A O 1
ATOM 894 N N . ASP A 1 109 ? 6.664 9.633 18.547 1 88.56 109 ASP A N 1
ATOM 895 C CA . ASP A 1 109 ? 6.621 10.336 19.828 1 88.56 109 ASP A CA 1
ATOM 896 C C . ASP A 1 109 ? 6.852 11.836 19.625 1 88.56 109 ASP A C 1
ATOM 898 O O . ASP A 1 109 ? 7.895 12.25 19.109 1 88.56 109 ASP A O 1
ATOM 902 N N . PRO A 1 110 ? 5.902 12.625 20.062 1 85.19 110 PRO A N 1
ATOM 903 C CA . PRO A 1 110 ? 6.02 14.062 19.781 1 85.19 110 PRO A CA 1
ATOM 904 C C . PRO A 1 110 ? 7.188 14.711 20.516 1 85.19 110 PRO A C 1
ATOM 906 O O . PRO A 1 110 ? 7.641 15.789 20.125 1 85.19 110 PRO A O 1
ATOM 909 N N . ILE A 1 111 ? 7.605 14.141 21.547 1 80.81 111 ILE A N 1
ATOM 910 C CA . ILE A 1 111 ? 8.68 14.711 22.359 1 80.81 111 ILE A CA 1
ATOM 911 C C . ILE A 1 111 ? 10 14.016 22.031 1 80.81 111 ILE A C 1
ATOM 913 O O . ILE A 1 111 ? 10.992 14.672 21.734 1 80.81 111 ILE A O 1
ATOM 917 N N . SER A 1 112 ? 9.938 12.727 22.109 1 77.31 112 SER A N 1
ATOM 918 C CA . SER A 1 112 ? 11.133 11.93 21.875 1 77.31 112 SER A CA 1
ATOM 919 C C . SER A 1 112 ? 11.141 11.352 20.453 1 77.31 112 SER A C 1
ATOM 921 O O . SER A 1 112 ? 10.406 10.406 20.156 1 77.31 112 SER A O 1
ATOM 923 N N . HIS A 1 113 ? 11.805 12.062 19.562 1 75.75 113 HIS A N 1
ATOM 924 C CA . HIS A 1 113 ? 11.898 11.531 18.203 1 75.75 113 HIS A CA 1
ATOM 925 C C . HIS A 1 113 ? 13.289 11.758 17.625 1 75.75 113 HIS A C 1
ATOM 927 O O . HIS A 1 113 ? 14.055 12.57 18.141 1 75.75 113 HIS A O 1
ATOM 933 N N . ARG A 1 114 ? 13.664 10.805 16.812 1 72.31 114 ARG A N 1
ATOM 934 C CA . ARG A 1 114 ? 14.977 10.75 16.172 1 72.31 114 ARG A CA 1
ATOM 935 C C . ARG A 1 114 ? 14.922 11.312 14.75 1 72.31 114 ARG A C 1
ATOM 937 O O . ARG A 1 114 ? 14.781 10.555 13.789 1 72.31 114 ARG A O 1
ATOM 944 N N . VAL A 1 115 ? 15.156 12.57 14.531 1 75.62 115 VAL A N 1
ATOM 945 C CA . VAL A 1 115 ? 14.984 13.227 13.242 1 75.62 115 VAL A CA 1
ATOM 946 C C . VAL A 1 115 ? 16.094 12.773 12.281 1 75.62 115 VAL A C 1
ATOM 948 O O . VAL A 1 115 ? 15.82 12.438 11.125 1 75.62 115 VAL A O 1
ATOM 951 N N . PRO A 1 116 ? 17.25 12.555 12.797 1 81.06 116 PRO A N 1
ATOM 952 C CA . PRO A 1 116 ? 18.312 12.164 11.867 1 81.06 116 PRO A CA 1
ATOM 953 C C . PRO A 1 116 ? 18.203 10.703 11.422 1 81.06 116 PRO A C 1
ATOM 955 O O . PRO A 1 116 ? 18.641 10.359 10.32 1 81.06 116 PRO A O 1
ATOM 958 N N . ASP A 1 117 ? 17.625 9.867 12.242 1 87.44 117 ASP A N 1
ATOM 959 C CA . ASP A 1 117 ? 17.516 8.438 11.961 1 87.44 117 ASP A CA 1
ATOM 960 C C . ASP A 1 117 ? 16.062 8.016 11.812 1 87.44 117 ASP A C 1
ATOM 962 O O . ASP A 1 117 ? 15.625 7.051 12.445 1 87.44 117 ASP A O 1
ATOM 966 N N . ARG A 1 118 ? 15.391 8.672 11 1 92.62 118 ARG A N 1
ATOM 967 C CA . ARG A 1 118 ? 13.977 8.383 10.82 1 92.62 118 ARG A CA 1
ATOM 968 C C . ARG A 1 118 ? 13.773 7.102 10.023 1 92.62 118 ARG A C 1
ATOM 970 O O . ARG A 1 118 ? 14.406 6.91 8.977 1 92.62 118 ARG A O 1
ATOM 977 N N . ILE A 1 119 ? 12.977 6.215 10.539 1 96.31 119 ILE A N 1
ATOM 978 C CA . ILE A 1 119 ? 12.547 4.973 9.898 1 96.31 119 ILE A CA 1
ATOM 979 C C . ILE A 1 119 ? 11.023 4.965 9.758 1 96.31 119 ILE A C 1
ATOM 981 O O . ILE A 1 119 ? 10.305 5.238 10.719 1 96.31 119 ILE A O 1
ATOM 985 N N . VAL A 1 120 ? 10.562 4.734 8.594 1 97.31 120 VAL A N 1
ATOM 986 C CA . VAL A 1 120 ? 9.125 4.766 8.352 1 97.31 120 VAL A CA 1
ATOM 987 C C . VAL A 1 120 ? 8.633 3.367 7.973 1 97.31 120 VAL A C 1
ATOM 989 O O . VAL A 1 120 ? 9.375 2.584 7.375 1 97.31 120 VAL A O 1
ATOM 992 N N . ARG A 1 121 ? 7.496 3.006 8.383 1 97.81 121 ARG A N 1
ATOM 993 C CA . ARG A 1 121 ? 6.758 1.838 7.91 1 97.81 121 ARG A CA 1
ATOM 994 C C . ARG A 1 121 ? 5.66 2.24 6.93 1 97.81 121 ARG A C 1
ATOM 996 O O . ARG A 1 121 ? 4.523 2.484 7.332 1 97.81 121 ARG A O 1
ATOM 1003 N N . VAL A 1 122 ? 5.945 2.174 5.648 1 97.62 122 VAL A N 1
ATOM 1004 C CA . VAL A 1 122 ? 5.098 2.768 4.621 1 97.62 122 VAL A CA 1
ATOM 1005 C C . VAL A 1 122 ? 3.834 1.93 4.445 1 97.62 122 VAL A C 1
ATOM 1007 O O . VAL A 1 122 ? 2.889 2.354 3.777 1 97.62 122 VAL A O 1
ATOM 1010 N N . GLN A 1 123 ? 3.775 0.776 5.098 1 96.62 123 GLN A N 1
ATOM 1011 C CA . GLN A 1 123 ? 2.609 -0.09 4.953 1 96.62 123 GLN A CA 1
ATOM 1012 C C . GLN A 1 123 ? 1.907 -0.3 6.289 1 96.62 123 GLN A C 1
ATOM 1014 O O . GLN A 1 123 ? 1.326 -1.359 6.531 1 96.62 123 GLN A O 1
ATOM 1019 N N . ALA A 1 124 ? 2.02 0.674 7.176 1 96.75 124 ALA A N 1
ATOM 1020 C CA . ALA A 1 124 ? 1.373 0.599 8.484 1 96.75 124 ALA A CA 1
ATOM 1021 C C . ALA A 1 124 ? 0.861 1.968 8.922 1 96.75 124 ALA A C 1
ATOM 1023 O O . ALA A 1 124 ? 1.628 2.932 8.992 1 96.75 124 ALA A O 1
ATOM 1024 N N . ILE A 1 125 ? -0.432 2.035 9.297 1 97.5 125 ILE A N 1
ATOM 1025 C CA . ILE A 1 125 ? -0.982 3.336 9.656 1 97.5 125 ILE A CA 1
ATOM 1026 C C . ILE A 1 125 ? -1.973 3.178 10.805 1 97.5 125 ILE A C 1
ATOM 1028 O O . ILE A 1 125 ? -2.377 4.164 11.43 1 97.5 125 ILE A O 1
ATOM 1032 N N . GLU A 1 126 ? -2.389 1.974 11.109 1 96.38 126 GLU A N 1
ATOM 1033 C CA . GLU A 1 126 ? -3.564 1.718 11.938 1 96.38 126 GLU A CA 1
ATOM 1034 C C . GLU A 1 126 ? -3.367 2.248 13.359 1 96.38 126 GLU A C 1
ATOM 1036 O O . GLU A 1 126 ? -4.324 2.682 14 1 96.38 126 GLU A O 1
ATOM 1041 N N . LYS A 1 127 ? -2.127 2.207 13.852 1 94.62 127 LYS A N 1
ATOM 1042 C CA . LYS A 1 127 ? -1.876 2.703 15.203 1 94.62 127 LYS A CA 1
ATOM 1043 C C . LYS A 1 127 ? -2.199 4.191 15.305 1 94.62 127 LYS A C 1
ATOM 1045 O O . LYS A 1 127 ? -2.604 4.668 16.375 1 94.62 127 LYS A O 1
ATOM 1050 N N . HIS A 1 128 ? -2.008 4.922 14.211 1 96.69 128 HIS A N 1
ATOM 1051 C CA . HIS A 1 128 ? -2.359 6.336 14.156 1 96.69 128 HIS A CA 1
ATOM 1052 C C . HIS A 1 128 ? -3.836 6.523 13.828 1 96.69 128 HIS A C 1
ATOM 1054 O O . HIS A 1 128 ? -4.559 7.207 14.562 1 96.69 128 HIS A O 1
ATOM 1060 N N . ALA A 1 129 ? -4.258 5.82 12.82 1 97.56 129 ALA A N 1
ATOM 1061 C CA . ALA A 1 129 ? -5.5 6.148 12.133 1 97.56 129 ALA A CA 1
ATOM 1062 C C . ALA A 1 129 ? -6.715 5.809 12.992 1 97.56 129 ALA A C 1
ATOM 1064 O O . ALA A 1 129 ? -7.777 6.414 12.844 1 97.56 129 ALA A O 1
ATOM 1065 N N . ARG A 1 130 ? -6.586 4.918 13.953 1 95.5 130 ARG A N 1
ATOM 1066 C CA . ARG A 1 130 ? -7.695 4.516 14.812 1 95.5 130 ARG A CA 1
ATOM 1067 C C . ARG A 1 130 ? -8.172 5.68 15.672 1 95.5 130 ARG A C 1
ATOM 1069 O O . ARG A 1 130 ? -9.297 5.668 16.172 1 95.5 130 ARG A O 1
ATOM 1076 N N . HIS A 1 131 ? -7.355 6.707 15.766 1 96.31 131 HIS A N 1
ATOM 1077 C CA . HIS A 1 131 ? -7.66 7.805 16.672 1 96.31 131 HIS A CA 1
ATOM 1078 C C . HIS A 1 131 ? -8.461 8.898 15.969 1 96.31 131 HIS A C 1
ATOM 1080 O O . HIS A 1 131 ? -9.047 9.758 16.625 1 96.31 131 HIS A O 1
ATOM 1086 N N . TRP A 1 132 ? -8.484 8.852 14.664 1 97.81 132 TRP A N 1
ATOM 1087 C CA . TRP A 1 132 ? -9.086 10.008 14.008 1 97.81 132 TRP A CA 1
ATOM 1088 C C . TRP A 1 132 ? -10.117 9.57 12.969 1 97.81 132 TRP A C 1
ATOM 1090 O O . TRP A 1 132 ? -10.812 10.406 12.383 1 97.81 132 TRP A O 1
ATOM 1100 N N . THR A 1 133 ? -10.266 8.328 12.742 1 96.88 133 THR A N 1
ATOM 1101 C CA . THR A 1 133 ? -11.047 7.789 11.633 1 96.88 133 THR A CA 1
ATOM 1102 C C . THR A 1 133 ? -12.508 8.227 11.734 1 96.88 133 THR A C 1
ATOM 1104 O O . THR A 1 133 ? -13.172 8.422 10.719 1 96.88 133 THR A O 1
ATOM 1107 N N . ASP A 1 134 ? -13.078 8.398 12.922 1 97 134 ASP A N 1
ATOM 1108 C CA . ASP A 1 134 ? -14.508 8.656 13.102 1 97 134 ASP A CA 1
ATOM 1109 C C . ASP A 1 134 ? -14.789 10.156 13.195 1 97 134 ASP A C 1
ATOM 1111 O O . ASP A 1 134 ? -15.898 10.562 13.539 1 97 134 ASP A O 1
ATOM 1115 N N . ALA A 1 135 ? -13.852 11.016 12.914 1 98.5 135 ALA A N 1
ATOM 1116 C CA . ALA A 1 135 ? -14.031 12.469 12.977 1 98.5 135 ALA A CA 1
ATOM 1117 C C . ALA A 1 135 ? -14.984 12.945 11.883 1 98.5 135 ALA A C 1
ATOM 1119 O O . ALA A 1 135 ? -15.211 12.242 10.898 1 98.5 135 ALA A O 1
ATOM 1120 N N . ASP A 1 136 ? -15.602 14.062 12.117 1 98.69 136 ASP A N 1
ATOM 1121 C CA . ASP A 1 136 ? -16.5 14.672 11.148 1 98.69 136 ASP A CA 1
ATOM 1122 C C . ASP A 1 136 ? -15.719 15.492 10.117 1 98.69 136 ASP A C 1
ATOM 1124 O O . ASP A 1 136 ? -16.141 15.602 8.961 1 98.69 136 ASP A O 1
ATOM 1128 N N . TYR A 1 137 ? -14.672 16.109 10.57 1 98.75 137 TYR A N 1
ATOM 1129 C CA . TYR A 1 137 ? -13.727 16.844 9.734 1 98.75 137 TYR A CA 1
ATOM 1130 C C . TYR A 1 137 ? -12.297 16.391 9.984 1 98.75 137 TYR A C 1
ATOM 1132 O O . TYR A 1 137 ? -11.844 16.359 11.133 1 98.75 137 TYR A O 1
ATOM 1140 N N . LEU A 1 138 ? -11.656 15.961 8.938 1 98.88 138 LEU A N 1
ATOM 1141 C CA . LEU A 1 138 ? -10.25 15.586 9.023 1 98.88 138 LEU A CA 1
ATOM 1142 C C . LEU A 1 138 ? -9.383 16.516 8.18 1 98.88 138 LEU A C 1
ATOM 1144 O O . LEU A 1 138 ? -9.672 16.75 7.004 1 98.88 138 LEU A O 1
ATOM 1148 N N . VAL A 1 139 ? -8.359 17.109 8.773 1 98.94 139 VAL A N 1
ATOM 1149 C CA . VAL A 1 139 ? -7.438 18.031 8.117 1 98.94 139 VAL A CA 1
ATOM 1150 C C . VAL A 1 139 ? -6.02 17.469 8.164 1 98.94 139 VAL A C 1
ATOM 1152 O O . VAL A 1 139 ? -5.371 17.484 9.211 1 98.94 139 VAL A O 1
ATOM 1155 N N . PHE A 1 140 ? -5.516 17.047 6.969 1 98.88 140 PHE A N 1
ATOM 1156 C CA . PHE A 1 140 ? -4.223 16.359 6.914 1 98.88 140 PHE A CA 1
ATOM 1157 C C . PHE A 1 140 ? -3.156 17.281 6.332 1 98.88 140 PHE A C 1
ATOM 1159 O O . PHE A 1 140 ? -3.469 18.203 5.566 1 98.88 140 PHE A O 1
ATOM 1166 N N . ASN A 1 141 ? -1.967 17.047 6.723 1 96.69 141 ASN A N 1
ATOM 1167 C CA . ASN A 1 141 ? -0.767 17.578 6.078 1 96.69 141 ASN A CA 1
ATOM 1168 C C . ASN A 1 141 ? 0.467 16.75 6.441 1 96.69 141 ASN A C 1
ATOM 1170 O O . ASN A 1 141 ? 0.548 16.203 7.535 1 96.69 141 ASN A O 1
ATOM 1174 N N . THR A 1 142 ? 1.356 16.578 5.582 1 97 142 THR A N 1
ATOM 1175 C CA . THR A 1 142 ? 2.654 15.953 5.812 1 97 142 THR A CA 1
ATOM 1176 C C . THR A 1 142 ? 3.658 16.375 4.746 1 97 142 THR A C 1
ATOM 1178 O O . THR A 1 142 ? 3.439 16.156 3.555 1 97 142 THR A O 1
ATOM 1181 N N . TYR A 1 143 ? 4.758 17.016 5.188 1 96.69 143 TYR A N 1
ATOM 1182 C CA . TYR A 1 143 ? 5.688 17.484 4.164 1 96.69 143 TYR A CA 1
ATOM 1183 C C . TYR A 1 143 ? 7.109 17.547 4.707 1 96.69 143 TYR A C 1
ATOM 1185 O O . TYR A 1 143 ? 7.949 16.719 4.355 1 96.69 143 TYR A O 1
ATOM 1193 N N . LEU A 1 144 ? 7.363 18.328 5.699 1 94.81 144 LEU A N 1
ATOM 1194 C CA . LEU A 1 144 ? 8.719 18.688 6.09 1 94.81 144 LEU A CA 1
ATOM 1195 C C . LEU A 1 144 ? 9.477 17.484 6.625 1 94.81 144 LEU A C 1
ATOM 1197 O O . LEU A 1 144 ? 10.695 17.375 6.449 1 94.81 144 LEU A O 1
ATOM 1201 N N . TRP A 1 145 ? 8.836 16.609 7.258 1 95.5 145 TRP A N 1
ATOM 1202 C CA . TRP A 1 145 ? 9.484 15.453 7.855 1 95.5 145 TRP A CA 1
ATOM 1203 C C . TRP A 1 145 ? 10 14.508 6.781 1 95.5 145 TRP A C 1
ATOM 1205 O O . TRP A 1 145 ? 10.812 13.617 7.062 1 95.5 145 TRP A O 1
ATOM 1215 N N . TRP A 1 146 ? 9.555 14.695 5.574 1 96.31 146 TRP A N 1
ATOM 1216 C CA . TRP A 1 146 ? 9.961 13.852 4.457 1 96.31 146 TRP A CA 1
ATOM 1217 C C . TRP A 1 146 ? 11.156 14.445 3.73 1 96.31 146 TRP A C 1
ATOM 1219 O O . TRP A 1 146 ? 11.727 13.812 2.834 1 96.31 146 TRP A O 1
ATOM 1229 N N . ARG A 1 147 ? 11.523 15.664 4.109 1 92.44 147 ARG A N 1
ATOM 1230 C CA . ARG A 1 147 ? 12.539 16.375 3.346 1 92.44 147 ARG A CA 1
ATOM 1231 C C . ARG A 1 147 ? 13.914 15.734 3.533 1 92.44 147 ARG A C 1
ATOM 1233 O O . ARG A 1 147 ? 14.727 16.219 4.324 1 92.44 147 ARG A O 1
ATOM 1240 N N . ARG A 1 148 ? 14.172 14.688 2.85 1 93.19 148 ARG A N 1
ATOM 1241 C CA . ARG A 1 148 ? 15.406 13.914 2.727 1 93.19 148 ARG A CA 1
ATOM 1242 C C . ARG A 1 148 ? 15.594 13.406 1.302 1 93.19 148 ARG A C 1
ATOM 1244 O O . ARG A 1 148 ? 14.672 13.484 0.483 1 93.19 148 ARG A O 1
ATOM 1251 N N . ARG A 1 149 ? 16.828 13.062 1.054 1 94.5 149 ARG A N 1
ATOM 1252 C CA . ARG A 1 149 ? 17.062 12.445 -0.247 1 94.5 149 ARG A CA 1
ATOM 1253 C C . ARG A 1 149 ? 16.406 11.07 -0.326 1 94.5 149 ARG A C 1
ATOM 1255 O O . ARG A 1 149 ? 15.867 10.695 -1.368 1 94.5 149 ARG A O 1
ATOM 1262 N N . GLN A 1 150 ? 16.516 10.328 0.795 1 96.25 150 GLN A N 1
ATOM 1263 C CA . GLN A 1 150 ? 15.914 9.008 0.928 1 96.25 150 GLN A CA 1
ATOM 1264 C C . GLN A 1 150 ? 15.484 8.742 2.367 1 96.25 150 GLN A C 1
ATOM 1266 O O . GLN A 1 150 ? 15.953 9.406 3.295 1 96.25 150 GLN A O 1
ATOM 1271 N N . MET A 1 151 ? 14.562 7.867 2.48 1 96.81 151 MET A N 1
ATOM 1272 C CA . MET A 1 151 ? 14.094 7.438 3.793 1 96.81 151 MET A CA 1
ATOM 1273 C C . MET A 1 151 ? 14.391 5.96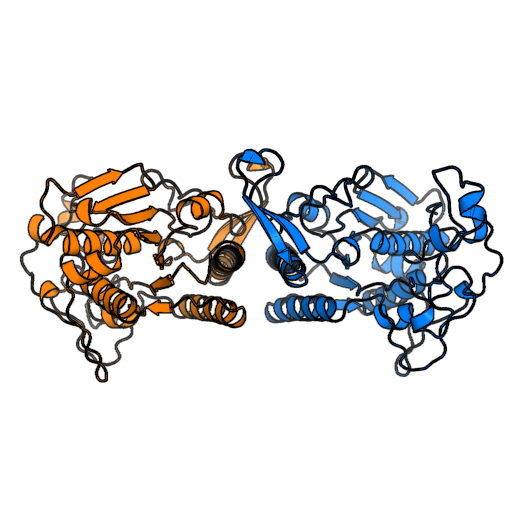1 4.023 1 96.81 151 MET A C 1
ATOM 1275 O O . MET A 1 151 ? 14.305 5.152 3.098 1 96.81 151 MET A O 1
ATOM 1279 N N . LYS A 1 152 ? 14.898 5.637 5.223 1 97.25 152 LYS A N 1
ATOM 1280 C CA . LYS A 1 152 ? 14.984 4.23 5.605 1 97.25 152 LYS A CA 1
ATOM 1281 C C . LYS A 1 152 ? 13.602 3.646 5.863 1 97.25 152 LYS A C 1
ATOM 1283 O O . LYS A 1 152 ? 12.836 4.172 6.676 1 97.25 152 LYS A O 1
ATOM 1288 N N . VAL A 1 153 ? 13.211 2.555 5.156 1 98.12 153 VAL A N 1
ATOM 1289 C CA . VAL A 1 153 ? 11.891 1.932 5.258 1 98.12 153 VAL A CA 1
ATOM 1290 C C . VAL A 1 153 ? 12.023 0.567 5.934 1 98.12 153 VAL A C 1
ATOM 1292 O O . VAL A 1 153 ? 12.922 -0.21 5.613 1 98.12 153 VAL A O 1
ATOM 1295 N N . LEU A 1 154 ? 11.156 0.346 6.891 1 97.81 154 LEU A N 1
ATOM 1296 C CA . LEU A 1 154 ? 11.102 -0.948 7.562 1 97.81 154 LEU A CA 1
ATOM 1297 C C . LEU A 1 154 ? 9.875 -1.737 7.109 1 97.81 154 LEU A C 1
ATOM 1299 O O . LEU A 1 154 ? 8.742 -1.271 7.254 1 97.81 154 LEU A O 1
ATOM 1303 N N . TRP A 1 155 ? 10.031 -2.854 6.457 1 97.06 155 TRP A N 1
ATOM 1304 C CA . TRP A 1 155 ? 8.992 -3.877 6.332 1 97.06 155 TRP A CA 1
ATOM 1305 C C . TRP A 1 155 ? 9.039 -4.84 7.512 1 97.06 155 TRP A C 1
ATOM 1307 O O . TRP A 1 155 ? 10.016 -5.562 7.695 1 97.06 155 TRP A O 1
ATOM 1317 N N . GLY A 1 156 ? 7.977 -4.852 8.281 1 94.38 156 GLY A N 1
ATOM 1318 C CA . GLY A 1 156 ? 7.973 -5.578 9.539 1 94.38 156 GLY A CA 1
ATOM 1319 C C . GLY A 1 156 ? 7.531 -4.727 10.719 1 94.38 156 GLY A C 1
ATOM 1320 O O . GLY A 1 156 ? 6.703 -3.83 10.562 1 94.38 156 GLY A O 1
ATOM 1321 N N . SER A 1 157 ? 8.047 -5.051 11.922 1 92.44 157 SER A N 1
ATOM 1322 C CA . SER A 1 157 ? 7.598 -4.387 13.141 1 92.44 157 SER A CA 1
ATOM 1323 C C . SER A 1 157 ? 8.766 -3.758 13.891 1 92.44 157 SER A C 1
ATOM 1325 O O . SER A 1 157 ? 9.883 -4.277 13.859 1 92.44 157 SER A O 1
ATOM 1327 N N . PHE A 1 158 ? 8.5 -2.643 14.555 1 92.25 158 PHE A N 1
ATOM 1328 C CA . PHE A 1 158 ? 9.508 -2.021 15.398 1 92.25 158 PHE A CA 1
ATOM 1329 C C . PHE A 1 158 ? 9.758 -2.861 16.641 1 92.25 158 PHE A C 1
ATOM 1331 O O . PHE A 1 158 ? 10.812 -2.738 17.281 1 92.25 158 PHE A O 1
ATOM 1338 N N . GLU A 1 159 ? 8.758 -3.678 16.984 1 90.31 159 GLU A N 1
ATOM 1339 C CA . GLU A 1 159 ? 8.883 -4.527 18.172 1 90.31 159 GLU A CA 1
ATOM 1340 C C . GLU A 1 159 ? 9.852 -5.676 17.922 1 90.31 159 GLU A C 1
ATOM 1342 O O . GLU A 1 159 ? 10.445 -6.211 18.859 1 90.31 159 GLU A O 1
ATOM 1347 N N . SER A 1 160 ? 9.977 -6.105 16.656 1 91.06 160 SER A N 1
ATOM 1348 C CA . SER A 1 160 ? 10.914 -7.148 16.234 1 91.06 160 SER A CA 1
ATOM 1349 C C . SER A 1 160 ? 11.68 -6.742 14.984 1 91.06 160 SER A C 1
ATOM 1351 O O . SER A 1 160 ? 11.562 -7.395 13.945 1 91.06 160 SER A O 1
ATOM 1353 N N . PRO A 1 161 ? 12.484 -5.785 15.172 1 88.88 161 PRO A N 1
ATOM 1354 C CA . PRO A 1 161 ? 13.172 -5.254 13.992 1 88.88 161 PRO A CA 1
ATOM 1355 C C . PRO A 1 161 ? 14.117 -6.27 13.352 1 88.88 161 PRO A C 1
ATOM 1357 O O . PRO A 1 161 ? 14.391 -6.191 12.148 1 88.88 161 PRO A O 1
ATOM 1360 N N . GLU A 1 162 ? 14.562 -7.227 14.109 1 91.06 162 GLU A N 1
ATOM 1361 C CA . GLU A 1 162 ? 15.469 -8.25 13.594 1 91.06 162 GLU A CA 1
ATOM 1362 C C . GLU A 1 162 ? 14.789 -9.109 12.539 1 91.06 162 GLU A C 1
ATOM 1364 O O . GLU A 1 162 ? 15.445 -9.641 11.641 1 91.06 162 GLU A O 1
ATOM 1369 N N . ASP A 1 163 ? 13.523 -9.133 12.625 1 90.12 163 ASP A N 1
ATOM 1370 C CA . ASP A 1 163 ? 12.758 -9.93 11.68 1 90.12 163 ASP A CA 1
ATOM 1371 C C . ASP A 1 163 ? 12.328 -9.102 10.477 1 90.12 163 ASP A C 1
ATOM 1373 O O . ASP A 1 163 ? 11.742 -9.625 9.531 1 90.12 163 ASP A O 1
ATOM 1377 N N . GLY A 1 164 ? 12.633 -7.848 10.57 1 93.88 164 GLY A N 1
ATOM 1378 C CA . GLY A 1 164 ? 12.195 -6.961 9.508 1 93.88 164 GLY A CA 1
ATOM 1379 C C . GLY A 1 164 ? 13.234 -6.773 8.422 1 93.88 164 GLY A C 1
ATOM 1380 O O . GLY A 1 164 ? 14.328 -7.336 8.5 1 93.88 164 GLY A O 1
ATOM 1381 N N . VAL A 1 165 ? 12.836 -6.16 7.344 1 96.75 165 VAL A N 1
ATOM 1382 C CA . VAL A 1 165 ? 13.711 -5.828 6.227 1 96.75 165 VAL A CA 1
ATOM 1383 C C . VAL A 1 165 ? 13.789 -4.309 6.062 1 96.75 165 VAL A C 1
ATOM 1385 O O . VAL A 1 165 ? 12.758 -3.633 6.023 1 96.75 165 VAL A O 1
ATOM 1388 N N . PHE A 1 166 ? 15.055 -3.812 6.039 1 96.56 166 PHE A N 1
ATOM 1389 C CA . PHE A 1 166 ? 15.266 -2.379 5.891 1 96.56 166 PHE A CA 1
ATOM 1390 C C . PHE A 1 166 ? 15.766 -2.049 4.488 1 96.56 166 PHE A C 1
ATOM 1392 O O . PHE A 1 166 ? 16.594 -2.775 3.928 1 96.56 166 PHE A O 1
ATOM 1399 N N . LYS A 1 167 ? 15.234 -1.05 3.889 1 97.12 167 LYS A N 1
ATOM 1400 C CA . LYS A 1 167 ? 15.695 -0.544 2.6 1 97.12 167 LYS A CA 1
ATOM 1401 C C . LYS A 1 167 ? 15.625 0.979 2.549 1 97.12 167 LYS A C 1
ATOM 1403 O O . LYS A 1 167 ? 14.719 1.584 3.123 1 97.12 167 LYS A O 1
ATOM 1408 N N . ALA A 1 168 ? 16.562 1.591 1.926 1 97.25 168 ALA A N 1
ATOM 1409 C CA . ALA A 1 168 ? 16.5 3.021 1.635 1 97.25 168 ALA A CA 1
ATOM 1410 C C . ALA A 1 168 ? 15.711 3.279 0.353 1 97.25 168 ALA A C 1
ATOM 1412 O O . ALA A 1 168 ? 16 2.697 -0.693 1 97.25 168 ALA A O 1
ATOM 1413 N N . VAL A 1 169 ? 14.695 4.09 0.423 1 97.81 169 VAL A N 1
ATOM 1414 C CA . VAL A 1 169 ? 13.883 4.438 -0.74 1 97.81 169 VAL A CA 1
ATOM 1415 C C . VAL A 1 169 ? 13.953 5.941 -0.985 1 97.81 169 VAL A C 1
ATOM 1417 O O . VAL A 1 169 ? 13.789 6.738 -0.057 1 97.81 169 VAL A O 1
ATOM 1420 N N . LYS A 1 170 ? 14.102 6.371 -2.137 1 97.31 170 LYS A N 1
ATOM 1421 C CA . LYS A 1 170 ? 14.312 7.773 -2.486 1 97.31 170 LYS A CA 1
ATOM 1422 C C . LYS A 1 170 ? 12.992 8.531 -2.555 1 97.31 170 LYS A C 1
ATOM 1424 O O . LYS A 1 170 ? 11.945 7.938 -2.822 1 97.31 170 LYS A O 1
ATOM 1429 N N . LEU A 1 171 ? 13.016 9.836 -2.316 1 97.38 171 LEU A N 1
ATOM 1430 C CA . LEU A 1 171 ? 11.906 10.734 -2.625 1 97.38 171 LEU A CA 1
ATOM 1431 C C . LEU A 1 171 ? 11.836 11.016 -4.121 1 97.38 171 LEU A C 1
ATOM 1433 O O . LEU A 1 171 ? 12.852 10.984 -4.812 1 97.38 171 LEU A O 1
ATOM 1437 N N . PRO A 1 172 ? 10.703 11.203 -4.57 1 97.69 172 PRO A N 1
ATOM 1438 C CA . PRO A 1 172 ? 9.445 11.32 -3.836 1 97.69 172 PRO A CA 1
ATOM 1439 C C . PRO A 1 172 ? 8.719 9.984 -3.686 1 97.69 172 PRO A C 1
ATOM 1441 O O . PRO A 1 172 ? 7.586 9.945 -3.203 1 97.69 172 PRO A O 1
ATOM 1444 N N . ARG A 1 173 ? 9.367 8.852 -4.133 1 98 173 ARG A N 1
ATOM 1445 C CA . ARG A 1 173 ? 8.672 7.57 -4.223 1 98 173 ARG A CA 1
ATOM 1446 C C . ARG A 1 173 ? 8.219 7.094 -2.846 1 98 173 ARG A C 1
ATOM 1448 O O . ARG A 1 173 ? 7.098 6.613 -2.686 1 98 173 ARG A O 1
ATOM 1455 N N . VAL A 1 174 ? 9.148 7.199 -1.851 1 98.44 174 VAL A N 1
ATOM 1456 C CA . VAL A 1 174 ? 8.812 6.738 -0.508 1 98.44 174 VAL A CA 1
ATOM 1457 C C . VAL A 1 174 ? 7.637 7.543 0.035 1 98.44 174 VAL A C 1
ATOM 1459 O O . VAL A 1 174 ? 6.785 7.012 0.75 1 98.44 174 VAL A O 1
ATOM 1462 N N . TYR A 1 175 ? 7.547 8.852 -0.275 1 98.56 175 TYR A N 1
ATOM 1463 C CA . TYR A 1 175 ? 6.426 9.711 0.079 1 98.56 175 TYR A CA 1
ATOM 1464 C C . TYR A 1 175 ? 5.137 9.219 -0.565 1 98.56 175 TYR A C 1
ATOM 1466 O O . TYR A 1 175 ? 4.098 9.148 0.092 1 98.56 175 TYR A O 1
ATOM 1474 N N . GLU A 1 176 ? 5.207 8.844 -1.784 1 98.56 176 GLU A N 1
ATOM 1475 C CA . GLU A 1 176 ? 4.066 8.312 -2.525 1 98.56 176 GLU A CA 1
ATOM 1476 C C . GLU A 1 176 ? 3.551 7.023 -1.899 1 98.56 176 GLU A C 1
ATOM 1478 O O . GLU A 1 176 ? 2.342 6.848 -1.737 1 98.56 176 GLU A O 1
ATOM 1483 N N . MET A 1 177 ? 4.453 6.129 -1.572 1 98.44 177 MET A N 1
ATOM 1484 C CA . MET A 1 177 ? 4.07 4.867 -0.947 1 98.44 177 MET A CA 1
ATOM 1485 C C . MET A 1 177 ? 3.309 5.109 0.351 1 98.44 177 MET A C 1
ATOM 1487 O O . MET A 1 177 ? 2.281 4.477 0.601 1 98.44 177 MET A O 1
ATOM 1491 N N . ALA A 1 178 ? 3.797 6.031 1.133 1 98.62 178 ALA A N 1
ATOM 1492 C CA . ALA A 1 178 ? 3.146 6.367 2.396 1 98.62 178 ALA A CA 1
ATOM 1493 C C . ALA A 1 178 ? 1.757 6.953 2.158 1 98.62 178 ALA A C 1
ATOM 1495 O O . ALA A 1 178 ? 0.793 6.574 2.828 1 98.62 178 ALA A O 1
ATOM 1496 N N . LEU A 1 179 ? 1.632 7.844 1.202 1 98.69 179 LEU A N 1
ATOM 1497 C CA . LEU A 1 179 ? 0.352 8.484 0.918 1 98.69 179 LEU A CA 1
ATOM 1498 C C . LEU A 1 179 ? -0.643 7.48 0.347 1 98.69 179 LEU A C 1
ATOM 1500 O O . LEU A 1 179 ? -1.85 7.602 0.571 1 98.69 179 LEU A O 1
ATOM 1504 N N . GLN A 1 180 ? -0.137 6.523 -0.37 1 98.25 180 GLN A N 1
ATOM 1505 C CA . GLN A 1 180 ? -1.021 5.473 -0.872 1 98.25 180 GLN A CA 1
ATOM 1506 C C . GLN A 1 180 ? -1.613 4.66 0.274 1 98.25 180 GLN A C 1
ATOM 1508 O O . GLN A 1 180 ? -2.795 4.309 0.248 1 98.25 180 GLN A O 1
ATOM 1513 N N . THR A 1 181 ? -0.79 4.348 1.235 1 98.56 181 THR A N 1
ATOM 1514 C CA . THR A 1 181 ? -1.271 3.656 2.428 1 98.56 181 THR A CA 1
ATOM 1515 C C . THR A 1 181 ? -2.322 4.496 3.15 1 98.56 181 THR A C 1
ATOM 1517 O O . THR A 1 181 ? -3.373 3.982 3.539 1 98.56 181 THR A O 1
ATOM 1520 N N . TRP A 1 182 ? -2.021 5.742 3.295 1 98.62 182 TRP A N 1
ATOM 1521 C CA . TRP A 1 182 ? -2.955 6.699 3.881 1 98.62 182 TRP A CA 1
ATOM 1522 C C . TRP A 1 182 ? -4.262 6.738 3.096 1 98.62 182 TRP A C 1
ATOM 1524 O O . TRP A 1 182 ? -5.348 6.652 3.678 1 98.62 182 TRP A O 1
ATOM 1534 N N . ALA A 1 183 ? -4.215 6.809 1.822 1 98.5 183 ALA A N 1
ATOM 1535 C CA . ALA A 1 183 ? -5.383 6.875 0.945 1 98.5 183 ALA A CA 1
ATOM 1536 C C . ALA A 1 183 ? -6.219 5.602 1.048 1 98.5 183 ALA A C 1
ATOM 1538 O O . ALA A 1 183 ? -7.449 5.664 1.087 1 98.5 183 ALA A O 1
ATOM 1539 N N . GLN A 1 184 ? -5.543 4.492 1.098 1 98.06 184 GLN A N 1
ATOM 1540 C CA . GLN A 1 184 ? -6.258 3.225 1.209 1 98.06 184 GLN A CA 1
ATOM 1541 C C . GLN A 1 184 ? -7.023 3.137 2.527 1 98.06 184 GLN A C 1
ATOM 1543 O O . GLN A 1 184 ? -8.148 2.629 2.566 1 98.06 184 GLN A O 1
ATOM 1548 N N . TRP A 1 185 ? -6.422 3.607 3.592 1 98.19 185 TRP A N 1
ATOM 1549 C CA . TRP A 1 185 ? -7.137 3.635 4.863 1 98.19 185 TRP A CA 1
ATOM 1550 C C . TRP A 1 185 ? -8.406 4.477 4.754 1 98.19 185 TRP A C 1
ATOM 1552 O O . TRP A 1 185 ? -9.484 4.039 5.164 1 98.19 185 TRP A O 1
ATOM 1562 N N . LEU A 1 186 ? -8.234 5.703 4.195 1 98.5 186 LEU A N 1
ATOM 1563 C CA . LEU A 1 186 ? -9.383 6.594 4.074 1 98.5 186 LEU A CA 1
ATOM 1564 C C . LEU A 1 186 ? -10.492 5.941 3.256 1 98.5 186 LEU A C 1
ATOM 1566 O O . LEU A 1 186 ? -11.656 5.949 3.662 1 98.5 186 LEU A O 1
ATOM 1570 N N . GLU A 1 187 ? -10.109 5.352 2.186 1 98.06 187 GLU A N 1
ATOM 1571 C CA . GLU A 1 187 ? -11.055 4.738 1.256 1 98.06 187 GLU A CA 1
ATOM 1572 C C . GLU A 1 187 ? -11.898 3.67 1.95 1 98.06 187 GLU A C 1
ATOM 1574 O O . GLU A 1 187 ? -13.102 3.562 1.707 1 98.06 187 GLU A O 1
ATOM 1579 N N . VAL A 1 188 ? -11.281 2.938 2.84 1 97.81 188 VAL A N 1
ATOM 1580 C CA . VAL A 1 188 ? -11.906 1.733 3.377 1 97.81 188 VAL A CA 1
ATOM 1581 C C . VAL A 1 188 ? -12.602 2.059 4.695 1 97.81 188 VAL A C 1
ATOM 1583 O O . VAL A 1 188 ? -13.656 1.493 5 1 97.81 188 VAL A O 1
ATOM 1586 N N . HIS A 1 189 ? -12.062 3.033 5.461 1 97.75 189 HIS A N 1
ATOM 1587 C CA . HIS A 1 189 ? -12.477 3.104 6.859 1 97.75 189 HIS A CA 1
ATOM 1588 C C . HIS A 1 189 ? -13.289 4.363 7.129 1 97.75 189 HIS A C 1
ATOM 1590 O O . HIS A 1 189 ? -14.016 4.438 8.125 1 97.75 189 HIS A O 1
ATOM 1596 N N . VAL A 1 190 ? -13.156 5.352 6.297 1 97.25 190 VAL A N 1
ATOM 1597 C CA . VAL A 1 190 ? -13.828 6.617 6.574 1 97.25 190 VAL A CA 1
ATOM 1598 C C . VAL A 1 190 ? -15.227 6.609 5.957 1 97.25 190 VAL A C 1
ATOM 1600 O O . VAL A 1 190 ? -15.414 6.121 4.84 1 97.25 190 VAL A O 1
ATOM 1603 N N . ASP A 1 191 ? -16.203 7.055 6.676 1 96.81 191 ASP A N 1
ATOM 1604 C CA . ASP A 1 191 ? -17.562 7.215 6.168 1 96.81 191 ASP A CA 1
ATOM 1605 C C . ASP A 1 191 ? -17.672 8.445 5.273 1 96.81 191 ASP A C 1
ATOM 1607 O O . ASP A 1 191 ? -17.719 9.578 5.766 1 96.81 191 ASP A O 1
ATOM 1611 N N . ARG A 1 192 ? -17.812 8.195 4.035 1 93.81 192 ARG A N 1
ATOM 1612 C CA . ARG A 1 192 ? -17.75 9.273 3.051 1 93.81 192 ARG A CA 1
ATOM 1613 C C . ARG A 1 192 ? -18.969 10.172 3.15 1 93.81 192 ARG A C 1
ATOM 1615 O O . ARG A 1 192 ? -18.953 11.312 2.672 1 93.81 192 ARG A O 1
ATOM 1622 N N . ASN A 1 193 ? -20.016 9.719 3.814 1 94.94 193 ASN A N 1
ATOM 1623 C CA . ASN A 1 193 ? -21.234 10.508 3.949 1 94.94 193 ASN A CA 1
ATOM 1624 C C . ASN A 1 193 ? -21.203 11.383 5.203 1 94.94 193 ASN A C 1
ATOM 1626 O O . ASN A 1 193 ? -22 12.312 5.34 1 94.94 193 ASN A O 1
ATOM 1630 N N . LYS A 1 194 ? -20.25 11.094 5.996 1 95.94 194 LYS A N 1
ATOM 1631 C CA . LYS A 1 194 ? -20.219 11.789 7.277 1 95.94 194 LYS A CA 1
ATOM 1632 C C . LYS A 1 194 ? -18.984 12.68 7.387 1 95.94 194 LYS A C 1
ATOM 1634 O O . LYS A 1 194 ? -19.062 13.82 7.855 1 95.94 194 LYS A O 1
ATOM 1639 N N . THR A 1 195 ? -17.875 12.18 6.953 1 98.19 195 THR A N 1
ATOM 1640 C CA . THR A 1 195 ? -16.594 12.828 7.203 1 98.19 195 THR A CA 1
ATOM 1641 C C . THR A 1 195 ? -16.188 13.695 6.012 1 98.19 195 THR A C 1
ATOM 1643 O O . THR A 1 195 ? -16.203 13.234 4.867 1 98.19 195 THR A O 1
ATOM 1646 N N . GLN A 1 196 ? -15.875 14.953 6.273 1 98.25 196 GLN A N 1
ATOM 1647 C CA . GLN A 1 196 ? -15.266 15.836 5.281 1 98.25 196 GLN A CA 1
ATOM 1648 C C . GLN A 1 196 ? -13.742 15.82 5.398 1 98.25 196 GLN A C 1
ATOM 1650 O O . GLN A 1 196 ? -13.203 15.922 6.496 1 98.25 196 GLN A O 1
ATOM 1655 N N . LEU A 1 197 ? -13.133 15.617 4.266 1 98.69 197 LEU A N 1
ATOM 1656 C CA . LEU A 1 197 ? -11.688 15.414 4.25 1 98.69 197 LEU A CA 1
ATOM 1657 C C . LEU A 1 197 ? -10.977 16.594 3.582 1 98.69 197 LEU A C 1
ATOM 1659 O O . LEU A 1 197 ? -11.406 17.047 2.521 1 98.69 197 LEU A O 1
ATOM 1663 N N . PHE A 1 198 ? -9.945 17.062 4.234 1 98.81 198 PHE A N 1
ATOM 1664 C CA . PHE A 1 198 ? -9.125 18.141 3.705 1 98.81 198 PHE A CA 1
ATOM 1665 C C . PHE A 1 198 ? -7.652 17.766 3.725 1 98.81 198 PHE A C 1
ATOM 1667 O O . PHE A 1 198 ? -7.199 17.062 4.625 1 98.81 198 PHE A O 1
ATOM 1674 N N . PHE A 1 199 ? -6.93 18.188 2.746 1 98.88 199 PHE A N 1
ATOM 1675 C CA . PHE A 1 199 ? -5.477 18.094 2.703 1 98.88 199 PHE A CA 1
ATOM 1676 C C . PHE A 1 199 ? -4.852 19.469 2.484 1 98.88 199 PHE A C 1
ATOM 1678 O O . PHE A 1 199 ? -5.09 20.109 1.458 1 98.88 199 PHE A O 1
ATOM 1685 N N . ILE A 1 200 ? -4.117 19.922 3.492 1 98.69 200 ILE A N 1
ATOM 1686 C CA . ILE A 1 200 ? -3.418 21.203 3.412 1 98.69 200 ILE A CA 1
ATOM 1687 C C . ILE A 1 200 ? -2.102 21.031 2.658 1 98.69 200 ILE A C 1
ATOM 1689 O O . ILE A 1 200 ? -1.286 20.172 3.016 1 98.69 200 ILE A O 1
ATOM 1693 N N . SER A 1 201 ? -1.881 21.828 1.652 1 97.88 201 SER A N 1
ATOM 1694 C CA . SER A 1 201 ? -0.673 21.703 0.846 1 97.88 201 SER A CA 1
ATOM 1695 C C . SER A 1 201 ? 0.566 22.125 1.629 1 97.88 201 SER A C 1
ATOM 1697 O O . SER A 1 201 ? 0.47 22.484 2.799 1 97.88 201 SER A O 1
ATOM 1699 N N . MET A 1 202 ? 1.664 22.094 1.077 1 97.44 202 MET A N 1
ATOM 1700 C CA . MET A 1 202 ? 2.967 22.25 1.715 1 97.44 202 MET A CA 1
ATOM 1701 C C . MET A 1 202 ? 3.176 23.688 2.18 1 97.44 202 MET A C 1
ATOM 1703 O O . MET A 1 202 ? 3.01 24.641 1.397 1 97.44 202 MET A O 1
ATOM 1707 N N . SER A 1 203 ? 3.494 23.781 3.408 1 97.38 203 SER A N 1
ATOM 1708 C CA . SER A 1 203 ? 3.963 25.062 3.936 1 97.38 203 SER A CA 1
ATOM 1709 C C . SER A 1 203 ? 5.43 25.297 3.588 1 97.38 203 SER A C 1
ATOM 1711 O O . SER A 1 203 ? 6.297 24.5 3.967 1 97.38 203 SER A O 1
ATOM 1713 N N . PRO A 1 204 ? 5.711 26.359 2.887 1 96.88 204 PRO A N 1
ATOM 1714 C CA . PRO A 1 204 ? 7.094 26.578 2.461 1 96.88 204 PRO A CA 1
ATOM 1715 C C . PRO A 1 204 ? 7.996 27.047 3.604 1 96.88 204 PRO A C 1
ATOM 1717 O O . PRO A 1 204 ? 7.52 27.672 4.551 1 96.88 204 PRO A O 1
ATOM 1720 N N . THR A 1 205 ? 9.281 26.75 3.471 1 96.38 205 THR A N 1
ATOM 1721 C CA . THR A 1 205 ? 10.297 27.297 4.359 1 96.38 205 THR A CA 1
ATOM 1722 C C . THR A 1 205 ? 10.992 28.5 3.717 1 96.38 205 THR A C 1
ATOM 1724 O O . THR A 1 205 ? 10.953 28.656 2.494 1 96.38 205 THR A O 1
ATOM 1727 N N . HIS A 1 206 ? 11.57 29.312 4.504 1 96.69 206 HIS A N 1
ATOM 1728 C CA . HIS A 1 206 ? 12.289 30.5 4.023 1 96.69 206 HIS A CA 1
ATOM 1729 C C . HIS A 1 206 ? 13.719 30.516 4.555 1 96.69 206 HIS A C 1
ATOM 1731 O O . HIS A 1 206 ? 14.086 31.406 5.32 1 96.69 206 HIS A O 1
ATOM 1737 N N . GLN A 1 207 ? 14.477 29.578 3.975 1 94.94 207 GLN A N 1
ATOM 1738 C CA . GLN A 1 207 ? 15.82 29.344 4.488 1 94.94 207 GLN A CA 1
ATOM 1739 C C . GLN A 1 207 ? 16.875 30.016 3.611 1 94.94 207 GLN A C 1
ATOM 1741 O O . GLN A 1 207 ? 18.031 30.172 4.016 1 94.94 207 GLN A O 1
ATOM 1746 N N . LYS A 1 208 ? 16.531 30.406 2.455 1 93.62 208 LYS A N 1
ATOM 1747 C CA . LYS A 1 208 ? 17.484 31 1.513 1 93.62 208 LYS A CA 1
ATOM 1748 C C . LYS A 1 208 ? 17 32.344 1.019 1 93.62 208 LYS A C 1
ATOM 1750 O O . LYS A 1 208 ? 16.266 32.438 0.033 1 93.62 208 LYS A O 1
ATOM 1755 N N . ALA A 1 209 ? 17.641 33.25 1.517 1 93.81 209 ALA A N 1
ATOM 1756 C CA . ALA A 1 209 ? 17.188 34.625 1.256 1 93.81 209 ALA A CA 1
ATOM 1757 C C . ALA A 1 209 ? 17.406 35 -0.206 1 93.81 209 ALA A C 1
ATOM 1759 O O . ALA A 1 209 ? 16.672 35.812 -0.76 1 93.81 209 ALA A O 1
ATOM 1760 N N . ASN A 1 210 ? 18.406 34.406 -0.858 1 92.94 210 ASN A N 1
ATOM 1761 C CA . ASN A 1 210 ? 18.703 34.719 -2.246 1 92.94 210 ASN A CA 1
ATOM 1762 C C . ASN A 1 210 ? 17.531 34.406 -3.172 1 92.94 210 ASN A C 1
ATOM 1764 O O . ASN A 1 210 ? 17.438 34.969 -4.262 1 92.94 210 ASN A O 1
ATOM 1768 N N . LYS A 1 211 ? 16.641 33.625 -2.783 1 92.19 211 LYS A N 1
ATOM 1769 C CA . LYS A 1 211 ? 15.508 33.219 -3.605 1 92.19 211 LYS A CA 1
ATOM 1770 C C . LYS A 1 211 ? 14.5 34.344 -3.74 1 92.19 211 LYS A C 1
ATOM 1772 O O . LYS A 1 211 ? 13.695 34.375 -4.672 1 92.19 211 LYS A O 1
ATOM 1777 N N . TRP A 1 212 ? 14.57 35.281 -2.832 1 93.31 212 TRP A N 1
ATOM 1778 C CA . TRP A 1 212 ? 13.68 36.438 -2.951 1 93.31 212 TRP A CA 1
ATOM 1779 C C . TRP A 1 212 ? 14.477 37.719 -3.018 1 93.31 212 TRP A C 1
ATOM 1781 O O . TRP A 1 212 ? 14.023 38.781 -2.537 1 93.31 212 TRP A O 1
ATOM 1791 N N . GLY A 1 213 ? 15.734 37.625 -3.453 1 90.38 213 GLY A N 1
ATOM 1792 C CA . GLY A 1 213 ? 16.547 38.812 -3.723 1 90.38 213 GLY A CA 1
ATOM 1793 C C . GLY A 1 213 ? 17.344 39.25 -2.52 1 90.38 213 GLY A C 1
ATOM 1794 O O . GLY A 1 213 ? 17.953 40.344 -2.541 1 90.38 213 GLY A O 1
ATOM 1795 N N . GLY A 1 214 ? 17.359 38.5 -1.478 1 90.62 214 GLY A N 1
ATOM 1796 C CA . GLY A 1 214 ? 18.141 38.812 -0.298 1 90.62 214 GLY A CA 1
ATOM 1797 C C . GLY A 1 214 ? 19.594 38.406 -0.414 1 90.62 214 GLY A C 1
ATOM 1798 O O . GLY A 1 214 ? 20.062 38.062 -1.503 1 90.62 214 GLY A O 1
ATOM 1799 N N . ILE A 1 215 ? 20.266 38.5 0.65 1 90.5 215 ILE A N 1
ATOM 1800 C CA . ILE A 1 215 ? 21.688 38.219 0.689 1 90.5 215 ILE A CA 1
ATOM 1801 C C . ILE A 1 215 ? 21.906 36.719 0.692 1 90.5 215 ILE A C 1
ATOM 1803 O O . ILE A 1 215 ? 21.281 36 1.48 1 90.5 215 ILE A O 1
ATOM 1807 N N . LYS A 1 216 ? 22.828 36.312 -0.206 1 89.88 216 LYS A N 1
ATOM 1808 C CA . LYS A 1 216 ? 23.172 34.875 -0.265 1 89.88 216 LYS A CA 1
ATOM 1809 C C . LYS A 1 216 ? 23.688 34.375 1.083 1 89.88 216 LYS A C 1
ATOM 1811 O O . LYS A 1 216 ? 24.5 35.062 1.729 1 89.88 216 LYS A O 1
ATOM 1816 N N . GLY A 1 217 ? 23.109 33.312 1.496 1 89.06 217 GLY A N 1
ATOM 1817 C CA . GLY A 1 217 ? 23.562 32.75 2.758 1 89.06 217 GLY A CA 1
ATOM 1818 C C . GLY A 1 217 ? 22.672 33.125 3.93 1 89.06 217 GLY A C 1
ATOM 1819 O O . GLY A 1 217 ? 22.766 32.531 4.996 1 89.06 217 GLY A O 1
ATOM 1820 N N . GLU A 1 218 ? 21.875 34.125 3.752 1 92 218 GLU A N 1
ATOM 1821 C CA . GLU A 1 218 ? 20.953 34.531 4.805 1 92 218 GLU A CA 1
ATOM 1822 C C . GLU A 1 218 ? 19.594 33.844 4.668 1 92 218 GLU A C 1
ATOM 1824 O O . GLU A 1 218 ? 19.375 33.094 3.707 1 92 218 GLU A O 1
ATOM 1829 N N . ASN A 1 219 ? 18.75 34 5.707 1 94.62 219 ASN A N 1
ATOM 1830 C CA . ASN A 1 219 ? 17.438 33.375 5.719 1 94.62 219 ASN A CA 1
ATOM 1831 C C . ASN A 1 219 ? 16.344 34.375 6.078 1 94.62 219 ASN A C 1
ATOM 1833 O O . ASN A 1 219 ? 16.469 35.562 5.758 1 94.62 219 ASN A O 1
ATOM 1837 N N . CYS A 1 220 ? 15.344 33.969 6.73 1 93.44 220 CYS A N 1
ATOM 1838 C CA . CYS A 1 220 ? 14.18 34.812 6.957 1 93.44 220 CYS A CA 1
ATOM 1839 C C . CYS A 1 220 ? 14.422 35.781 8.117 1 93.44 220 CYS A C 1
ATOM 1841 O O . CYS A 1 220 ? 13.586 36.656 8.406 1 93.44 220 CYS A O 1
ATOM 1843 N N . TYR A 1 221 ? 15.453 35.719 8.805 1 90.81 221 TYR A N 1
ATOM 1844 C CA . TYR A 1 221 ? 15.664 36.344 10.102 1 90.81 221 TYR A CA 1
ATOM 1845 C C . TYR A 1 221 ? 15.43 37.844 10.039 1 90.81 221 TYR A C 1
ATOM 1847 O O . TYR A 1 221 ? 14.852 38.438 10.953 1 90.81 221 TYR A O 1
ATOM 1855 N N . SER A 1 222 ? 15.781 38.5 9.07 1 87.19 222 SER A N 1
ATOM 1856 C CA . SER A 1 222 ? 15.719 39.938 9.031 1 87.19 222 SER A CA 1
ATOM 1857 C C . SER A 1 222 ? 14.555 40.438 8.18 1 87.19 222 SER A C 1
ATOM 1859 O O . SER A 1 222 ? 14.414 41.625 7.926 1 87.19 222 SER A O 1
ATOM 1861 N N . GLU A 1 223 ? 13.68 39.562 7.867 1 92.94 223 GLU A N 1
ATOM 1862 C CA . GLU A 1 223 ? 12.625 39.938 6.938 1 92.94 223 GLU A CA 1
ATOM 1863 C C . GLU A 1 223 ? 11.438 40.531 7.676 1 92.94 223 GLU A C 1
ATOM 1865 O O . GLU A 1 223 ? 10.969 40 8.68 1 92.94 223 GLU A O 1
ATOM 1870 N N . THR A 1 224 ? 10.898 41.656 7.164 1 92.94 224 THR A N 1
ATOM 1871 C CA . THR A 1 224 ? 9.805 42.344 7.832 1 92.94 224 THR A CA 1
ATOM 1872 C C . THR A 1 224 ? 8.664 42.625 6.855 1 92.94 224 THR A C 1
ATOM 1874 O O . THR A 1 224 ? 7.605 43.125 7.254 1 92.94 224 THR A O 1
ATOM 1877 N N . GLU A 1 225 ? 8.914 42.312 5.594 1 93.38 225 GLU A N 1
ATOM 1878 C CA . GLU A 1 225 ? 7.898 42.5 4.562 1 93.38 225 GLU A CA 1
ATOM 1879 C C . GLU A 1 225 ? 7.758 41.281 3.688 1 93.38 225 GLU A C 1
ATOM 1881 O O . GLU A 1 225 ? 8.719 40.531 3.51 1 93.38 225 GLU A O 1
ATOM 1886 N N . PRO A 1 226 ? 6.578 41.094 3.162 1 94.88 226 PRO A N 1
ATOM 1887 C CA . PRO A 1 226 ? 6.41 39.938 2.254 1 94.88 226 PRO A CA 1
ATOM 1888 C C . PRO A 1 226 ? 7.098 40.156 0.908 1 94.88 226 PRO A C 1
ATOM 1890 O O . PRO A 1 226 ? 7.566 41.281 0.62 1 94.88 226 PRO A O 1
ATOM 1893 N N . VAL A 1 227 ? 7.223 39.094 0.194 1 94.31 227 VAL A N 1
ATOM 1894 C CA . VAL A 1 227 ? 7.664 39.219 -1.192 1 94.31 227 VAL A CA 1
ATOM 1895 C C . VAL A 1 227 ? 6.578 39.875 -2.031 1 94.31 227 VAL A C 1
ATOM 1897 O O . VAL A 1 227 ? 5.398 39.531 -1.912 1 94.31 227 VAL A O 1
ATOM 1900 N N . THR A 1 228 ? 6.941 40.844 -2.818 1 89.88 228 THR A N 1
ATOM 1901 C CA . THR A 1 228 ? 5.945 41.625 -3.557 1 89.88 228 THR A CA 1
ATOM 1902 C C . THR A 1 228 ? 5.934 41.219 -5.027 1 89.88 228 THR A C 1
ATOM 1904 O O . THR A 1 228 ? 4.992 41.531 -5.758 1 89.88 228 THR A O 1
ATOM 1907 N N . GLU A 1 229 ? 6.949 40.594 -5.426 1 89.31 229 GLU A N 1
ATOM 1908 C CA . GLU A 1 229 ? 7 40.156 -6.82 1 89.31 229 GLU A CA 1
ATOM 1909 C C . GLU A 1 229 ? 5.863 39.188 -7.141 1 89.31 229 GLU A C 1
ATOM 1911 O O . GLU A 1 229 ? 5.715 38.156 -6.48 1 89.31 229 GLU A O 1
ATOM 1916 N N . GLU A 1 230 ? 5.184 39.562 -8.156 1 84.75 230 GLU A N 1
ATOM 1917 C CA . GLU A 1 230 ? 4.07 38.688 -8.57 1 84.75 230 GLU A CA 1
ATOM 1918 C C . GLU A 1 230 ? 4.574 37.375 -9.125 1 84.75 230 GLU A C 1
ATOM 1920 O O . GLU A 1 230 ? 5.598 37.312 -9.805 1 84.75 230 GLU A O 1
ATOM 1925 N N . GLU A 1 231 ? 3.992 36.312 -8.859 1 85.81 231 GLU A N 1
ATOM 1926 C CA . GLU A 1 231 ? 4.27 34.969 -9.367 1 85.81 231 GLU A CA 1
ATOM 1927 C C . GLU A 1 231 ? 5.562 34.406 -8.781 1 85.81 231 GLU A C 1
ATOM 1929 O O . GLU A 1 231 ? 6.195 33.531 -9.383 1 85.81 231 GLU A O 1
ATOM 1934 N N . TYR A 1 232 ? 5.922 34.969 -7.695 1 91.25 232 TYR A N 1
ATOM 1935 C CA . TYR A 1 232 ? 7.086 34.469 -6.977 1 91.25 232 TYR A CA 1
ATOM 1936 C C . TYR A 1 232 ? 6.902 33 -6.598 1 91.25 232 TYR A C 1
ATOM 1938 O O . TYR A 1 232 ? 5.82 32.594 -6.168 1 91.25 232 TYR A O 1
ATOM 1946 N N . VAL A 1 233 ? 7.941 32.281 -6.973 1 90.44 233 VAL A N 1
ATOM 1947 C CA . VAL A 1 233 ? 7.969 30.875 -6.543 1 90.44 233 VAL A CA 1
ATOM 1948 C C . VAL A 1 233 ? 9.25 30.609 -5.75 1 90.44 233 VAL A C 1
ATOM 1950 O O . VAL A 1 233 ? 10.352 30.672 -6.297 1 90.44 233 VAL A O 1
ATOM 1953 N N . GLY A 1 234 ? 9.047 30.344 -4.469 1 91.88 234 GLY A N 1
ATOM 1954 C CA . GLY A 1 234 ? 10.195 30.016 -3.631 1 91.88 234 GLY A CA 1
ATOM 1955 C C . GLY A 1 234 ? 10.648 28.578 -3.764 1 91.88 234 GLY A C 1
ATOM 1956 O O . GLY A 1 234 ? 10.18 27.844 -4.645 1 91.88 234 GLY A O 1
ATOM 1957 N N . ASP A 1 235 ? 11.633 28.188 -2.932 1 91.19 235 ASP A N 1
ATOM 1958 C CA . ASP A 1 235 ? 12.18 26.828 -2.988 1 91.19 235 ASP A CA 1
ATOM 1959 C C . ASP A 1 235 ? 11.852 26.047 -1.717 1 91.19 235 ASP A C 1
ATOM 1961 O O . ASP A 1 235 ? 12.469 25.031 -1.433 1 91.19 235 ASP A O 1
ATOM 1965 N N . GLY A 1 236 ? 10.906 26.578 -0.989 1 93.56 236 GLY A N 1
ATOM 1966 C CA . GLY A 1 236 ? 10.609 25.969 0.298 1 93.56 236 GLY A CA 1
ATOM 1967 C C . GLY A 1 236 ? 9.609 24.844 0.204 1 93.56 236 GLY A C 1
ATOM 1968 O O . GLY A 1 236 ? 9.352 24.141 1.192 1 93.56 236 GLY A O 1
ATOM 1969 N N . ALA A 1 237 ? 9 24.672 -0.917 1 95.25 237 ALA A N 1
ATOM 1970 C CA . ALA A 1 237 ? 8.07 23.578 -1.192 1 95.25 237 ALA A CA 1
ATOM 1971 C C . ALA A 1 237 ? 8.57 22.719 -2.346 1 95.25 237 ALA A C 1
ATOM 1973 O O . ALA A 1 237 ? 9.375 23.172 -3.168 1 95.25 237 ALA A O 1
ATOM 1974 N N . SER A 1 238 ? 8.172 21.469 -2.369 1 96.06 238 SER A N 1
ATOM 1975 C CA . SER A 1 238 ? 8.641 20.547 -3.389 1 96.06 238 SER A CA 1
ATOM 1976 C C . SER A 1 238 ? 7.562 20.281 -4.441 1 96.06 238 SER A C 1
ATOM 1978 O O . SER A 1 238 ? 6.574 19.609 -4.176 1 96.06 238 SER A O 1
ATOM 1980 N N . PRO A 1 239 ? 7.797 20.828 -5.613 1 95.44 239 PRO A N 1
ATOM 1981 C CA . PRO A 1 239 ? 6.812 20.562 -6.668 1 95.44 239 PRO A CA 1
ATOM 1982 C C . PRO A 1 239 ? 6.629 19.078 -6.953 1 95.44 239 PRO A C 1
ATOM 1984 O O . PRO A 1 239 ? 5.52 18.641 -7.262 1 95.44 239 PRO A O 1
ATOM 1987 N N . ARG A 1 240 ? 7.738 18.297 -6.848 1 95.81 240 ARG A N 1
ATOM 1988 C CA . ARG A 1 240 ? 7.664 16.875 -7.098 1 95.81 240 ARG A CA 1
ATOM 1989 C C . ARG A 1 240 ? 6.766 16.188 -6.074 1 95.81 240 ARG A C 1
ATOM 1991 O O . ARG A 1 240 ? 5.965 15.312 -6.426 1 95.81 240 ARG A O 1
ATOM 1998 N N . MET A 1 241 ? 6.855 16.578 -4.879 1 97.5 241 MET A N 1
ATOM 1999 C CA . MET A 1 241 ? 6.02 16.016 -3.83 1 97.5 241 MET A CA 1
ATOM 2000 C C . MET A 1 241 ? 4.574 16.469 -3.975 1 97.5 241 MET A C 1
ATOM 2002 O O . MET A 1 241 ? 3.646 15.703 -3.705 1 97.5 241 MET A O 1
ATOM 2006 N N . MET A 1 242 ? 4.422 17.688 -4.426 1 97.25 242 MET A N 1
ATOM 2007 C CA . MET A 1 242 ? 3.072 18.203 -4.641 1 97.25 242 MET A CA 1
ATOM 2008 C C . MET A 1 242 ? 2.354 17.406 -5.719 1 97.25 242 MET A C 1
ATOM 2010 O O . MET A 1 242 ? 1.147 17.172 -5.621 1 97.25 242 MET A O 1
ATOM 2014 N N . ARG A 1 243 ? 3.039 17.047 -6.719 1 98 243 ARG A N 1
ATOM 2015 C CA . ARG A 1 243 ? 2.459 16.219 -7.777 1 98 243 ARG A CA 1
ATOM 2016 C C . ARG A 1 243 ? 2.002 14.875 -7.238 1 98 243 ARG A C 1
ATOM 2018 O O . ARG A 1 243 ? 0.979 14.336 -7.676 1 98 243 ARG A O 1
ATOM 2025 N N . VAL A 1 244 ? 2.789 14.32 -6.328 1 98.38 244 VAL A N 1
ATOM 2026 C CA . VAL A 1 244 ? 2.414 13.062 -5.695 1 98.38 244 VAL A CA 1
ATOM 2027 C C . VAL A 1 244 ? 1.089 13.227 -4.953 1 98.38 244 VAL A C 1
ATOM 2029 O O . VAL A 1 244 ? 0.193 12.391 -5.074 1 98.38 244 VAL A O 1
ATOM 2032 N N . VAL A 1 245 ? 0.961 14.305 -4.219 1 98.62 245 VAL A N 1
ATOM 2033 C CA . VAL A 1 245 ? -0.272 14.57 -3.486 1 98.62 245 VAL A CA 1
ATOM 2034 C C . VAL A 1 245 ? -1.447 14.641 -4.457 1 98.62 245 VAL A C 1
ATOM 2036 O O . VAL A 1 245 ? -2.479 14 -4.242 1 98.62 245 VAL A O 1
ATOM 2039 N N . ASP A 1 246 ? -1.222 15.375 -5.492 1 98.44 246 ASP A N 1
ATOM 2040 C CA . ASP A 1 246 ? -2.268 15.547 -6.496 1 98.44 246 ASP A CA 1
ATOM 2041 C C . ASP A 1 246 ? -2.688 14.203 -7.086 1 98.44 246 ASP A C 1
ATOM 2043 O O . ASP A 1 246 ? -3.879 13.938 -7.266 1 98.44 246 ASP A O 1
ATOM 2047 N N . SER A 1 247 ? -1.714 13.445 -7.391 1 98.12 247 SER A N 1
ATOM 2048 C CA . SER A 1 247 ? -1.979 12.141 -7.988 1 98.12 247 SER A CA 1
ATOM 2049 C C . SER A 1 247 ? -2.762 11.242 -7.039 1 98.12 247 SER A C 1
ATOM 2051 O O . SER A 1 247 ? -3.744 10.617 -7.438 1 98.12 247 SER A O 1
ATOM 2053 N N . VAL A 1 248 ? -2.387 11.188 -5.82 1 98.5 248 VAL A N 1
ATOM 2054 C CA . VAL A 1 248 ? -3.018 10.312 -4.832 1 98.5 248 VAL A CA 1
ATOM 2055 C C . VAL A 1 248 ? -4.441 10.789 -4.559 1 98.5 248 VAL A C 1
ATOM 2057 O O . VAL A 1 248 ? -5.371 9.977 -4.492 1 98.5 248 VAL A O 1
ATOM 2060 N N . LEU A 1 249 ? -4.617 12.102 -4.41 1 98.69 249 LEU A N 1
ATOM 2061 C CA . LEU A 1 249 ? -5.957 12.641 -4.195 1 98.69 249 LEU A CA 1
ATOM 2062 C C . LEU A 1 249 ? -6.844 12.391 -5.41 1 98.69 249 LEU A C 1
ATOM 2064 O O . LEU A 1 249 ? -8.031 12.094 -5.266 1 98.69 249 LEU A O 1
ATOM 2068 N N . GLY A 1 250 ? -6.27 12.578 -6.586 1 98.44 250 GLY A N 1
ATOM 2069 C CA . GLY A 1 250 ? -7.008 12.281 -7.805 1 98.44 250 GLY A CA 1
ATOM 2070 C C . GLY A 1 250 ? -7.5 10.852 -7.875 1 98.44 250 GLY A C 1
ATOM 2071 O O . GLY A 1 250 ? -8.641 10.602 -8.266 1 98.44 250 GLY A O 1
ATOM 2072 N N . GLU A 1 251 ? -6.66 9.953 -7.5 1 96.94 251 GLU A N 1
ATOM 2073 C CA . GLU A 1 251 ? -7.039 8.547 -7.5 1 96.94 251 GLU A CA 1
ATOM 2074 C C . GLU A 1 251 ? -8.172 8.273 -6.516 1 96.94 251 GLU A C 1
ATOM 2076 O O . GLU A 1 251 ? -9.102 7.523 -6.816 1 96.94 251 GLU A O 1
ATOM 2081 N N . LEU A 1 252 ? -8.125 8.859 -5.359 1 97.94 252 LEU A N 1
ATOM 2082 C CA . LEU A 1 252 ? -9.188 8.711 -4.371 1 97.94 252 LEU A CA 1
ATOM 2083 C C . LEU A 1 252 ? -10.516 9.227 -4.922 1 97.94 252 LEU A C 1
ATOM 2085 O O . LEU A 1 252 ? -11.562 8.617 -4.699 1 97.94 252 LEU A O 1
ATOM 2089 N N . LYS A 1 253 ? -10.383 10.289 -5.586 1 97.75 253 LYS A N 1
ATOM 2090 C CA . LYS A 1 253 ? -11.586 10.891 -6.152 1 97.75 253 LYS A CA 1
ATOM 2091 C C . LYS A 1 253 ? -12.25 9.945 -7.156 1 97.75 253 LYS A C 1
ATOM 2093 O O . LYS A 1 253 ? -13.477 9.836 -7.191 1 97.75 253 LYS A O 1
ATOM 2098 N N . THR A 1 254 ? -11.445 9.258 -7.949 1 96.62 254 THR A N 1
ATOM 2099 C CA . THR A 1 254 ? -11.977 8.32 -8.922 1 96.62 254 THR A CA 1
ATOM 2100 C C . THR A 1 254 ? -12.656 7.141 -8.227 1 96.62 254 THR A C 1
ATOM 2102 O O . THR A 1 254 ? -13.477 6.449 -8.82 1 96.62 254 THR A O 1
ATOM 2105 N N . ARG A 1 255 ? -12.344 7 -6.992 1 95.19 255 ARG A N 1
ATOM 2106 C CA . ARG A 1 255 ? -12.914 5.898 -6.223 1 95.19 255 ARG A CA 1
ATOM 2107 C C . ARG A 1 255 ? -14.078 6.383 -5.359 1 95.19 255 ARG A C 1
ATOM 2109 O O . ARG A 1 255 ? -14.562 5.645 -4.5 1 95.19 255 ARG A O 1
ATOM 2116 N N . GLY A 1 256 ? -14.398 7.617 -5.473 1 95.56 256 GLY A N 1
ATOM 2117 C CA . GLY A 1 256 ? -15.609 8.133 -4.848 1 95.56 256 GLY A CA 1
ATOM 2118 C C . GLY A 1 256 ? -15.344 8.852 -3.537 1 95.56 256 GLY A C 1
ATOM 2119 O O . GLY A 1 256 ? -16.281 9.156 -2.793 1 95.56 256 GLY A O 1
ATOM 2120 N N . LEU A 1 257 ? -14.102 9.016 -3.197 1 97.62 257 LEU A N 1
ATOM 2121 C CA . LEU A 1 257 ? -13.758 9.734 -1.976 1 97.62 257 LEU A CA 1
ATOM 2122 C C . LEU A 1 257 ? -13.031 11.031 -2.297 1 97.62 257 LEU A C 1
ATOM 2124 O O . LEU A 1 257 ? -11.891 11.016 -2.756 1 97.62 257 LEU A O 1
ATOM 2128 N N . ASN A 1 258 ? -13.664 12.109 -1.966 1 97.5 258 ASN A N 1
ATOM 2129 C CA . ASN A 1 258 ? -13.086 13.414 -2.266 1 97.5 258 ASN A CA 1
ATOM 2130 C C . ASN A 1 258 ? -12.32 13.969 -1.069 1 97.5 258 ASN A C 1
ATOM 2132 O O . ASN A 1 258 ? -12.875 14.109 0.021 1 97.5 258 ASN A O 1
ATOM 2136 N N . VAL A 1 259 ? -11.086 14.227 -1.236 1 98.56 259 VAL A N 1
ATOM 2137 C CA . VAL A 1 259 ? -10.273 14.992 -0.293 1 98.56 259 VAL A CA 1
ATOM 2138 C C . VAL A 1 259 ? -10 16.375 -0.854 1 98.56 259 VAL A C 1
ATOM 2140 O O . VAL A 1 259 ? -9.281 16.531 -1.85 1 98.56 259 VAL A O 1
ATOM 2143 N N . GLN A 1 260 ? -10.562 17.391 -0.271 1 97.94 260 GLN A N 1
ATOM 2144 C CA . GLN A 1 260 ? -10.414 18.766 -0.743 1 97.94 260 GLN A CA 1
ATOM 2145 C C . GLN A 1 260 ? -9.023 19.297 -0.448 1 97.94 260 GLN A C 1
ATOM 2147 O O . GLN A 1 260 ? -8.609 19.375 0.712 1 97.94 260 GLN A O 1
ATOM 2152 N N . MET A 1 261 ? -8.344 19.641 -1.456 1 98.06 261 MET A N 1
ATOM 2153 C CA . MET A 1 261 ? -7.047 20.297 -1.292 1 98.06 261 MET A CA 1
ATOM 2154 C C . MET A 1 261 ? -7.219 21.781 -0.97 1 98.06 261 MET A C 1
ATOM 2156 O O . MET A 1 261 ? -7.941 22.484 -1.669 1 98.06 261 MET A O 1
ATOM 2160 N N . ILE A 1 262 ? -6.68 22.156 0.125 1 97.38 262 ILE A N 1
ATOM 2161 C CA . ILE A 1 262 ? -6.555 23.578 0.426 1 97.38 262 ILE A CA 1
ATOM 2162 C C . ILE A 1 262 ? -5.129 24.047 0.143 1 97.38 262 ILE A C 1
ATOM 2164 O O . ILE A 1 262 ? -4.203 23.719 0.883 1 97.38 262 ILE A O 1
ATOM 2168 N N . ASN A 1 263 ? -4.98 24.781 -0.9 1 95.5 263 ASN A N 1
ATOM 2169 C CA . ASN A 1 263 ? -3.656 25.203 -1.339 1 95.5 263 ASN A CA 1
ATOM 2170 C C . ASN A 1 263 ? -3.18 26.438 -0.572 1 95.5 263 ASN A C 1
ATOM 2172 O O . ASN A 1 263 ? -3.652 27.547 -0.818 1 95.5 263 ASN A O 1
ATOM 2176 N N . ILE A 1 264 ? -2.27 26.188 0.279 1 96.69 264 ILE A N 1
ATOM 2177 C CA . ILE A 1 264 ? -1.752 27.297 1.075 1 96.69 264 ILE A CA 1
ATOM 2178 C C . ILE A 1 264 ? -0.335 27.625 0.622 1 96.69 264 ILE A C 1
ATOM 2180 O O . ILE A 1 264 ? 0.29 28.547 1.157 1 96.69 264 ILE A O 1
ATOM 2184 N N . THR A 1 265 ? 0.213 26.953 -0.29 1 96.56 265 THR A N 1
ATOM 2185 C CA . THR A 1 265 ? 1.637 27.016 -0.598 1 96.56 265 THR A CA 1
ATOM 2186 C C . THR A 1 265 ? 2.008 28.375 -1.176 1 96.56 265 THR A C 1
ATOM 2188 O O . THR A 1 265 ? 2.859 29.078 -0.626 1 96.56 265 THR A O 1
ATOM 2191 N N . GLN A 1 266 ? 1.33 28.812 -2.15 1 93 266 GLN A N 1
ATOM 2192 C CA . GLN A 1 266 ? 1.699 30.047 -2.836 1 93 266 GLN A CA 1
ATOM 2193 C C . GLN A 1 266 ? 1.508 31.25 -1.927 1 93 266 GLN A C 1
ATOM 2195 O O . GLN A 1 266 ? 2.391 32.125 -1.83 1 93 266 GLN A O 1
ATOM 2200 N N . LEU A 1 267 ? 0.395 31.344 -1.294 1 93.94 267 LEU A N 1
ATOM 2201 C CA . LEU A 1 267 ? 0.145 32.5 -0.448 1 93.94 267 LEU A CA 1
ATOM 2202 C C . LEU A 1 267 ? 1.151 32.562 0.697 1 93.94 267 LEU A C 1
ATOM 2204 O O . LEU A 1 267 ? 1.551 33.656 1.116 1 93.94 267 LEU A O 1
ATOM 2208 N N . SER A 1 268 ? 1.565 31.422 1.179 1 96.38 268 SER A N 1
ATOM 2209 C CA . SER A 1 268 ? 2.531 31.375 2.271 1 96.38 268 SER A CA 1
ATOM 2210 C C . SER A 1 268 ? 3.941 31.672 1.776 1 96.38 268 SER A C 1
ATOM 2212 O O . SER A 1 268 ? 4.77 32.188 2.527 1 96.38 268 SER A O 1
ATOM 2214 N N . ASP A 1 269 ? 4.164 31.375 0.538 1 95.69 269 ASP A N 1
ATOM 2215 C CA . ASP A 1 269 ? 5.48 31.625 -0.048 1 95.69 269 ASP A CA 1
ATOM 2216 C C . ASP A 1 269 ? 5.82 33.094 -0.053 1 95.69 269 ASP A C 1
ATOM 2218 O O . ASP A 1 269 ? 6.988 33.469 0.074 1 95.69 269 ASP A O 1
ATOM 2222 N N . TYR A 1 270 ? 4.852 33.938 -0.164 1 95.38 270 TYR A N 1
ATOM 2223 C CA . TYR A 1 270 ? 5.062 35.375 -0.196 1 95.38 270 TYR A CA 1
ATOM 2224 C C . TYR A 1 270 ? 5.43 35.906 1.186 1 95.38 270 TYR A C 1
ATOM 2226 O O . TYR A 1 270 ? 5.949 37.031 1.314 1 95.38 270 TYR A O 1
ATOM 2234 N N . ARG A 1 271 ? 5.215 35.125 2.203 1 96.31 271 ARG A N 1
ATOM 2235 C CA . ARG A 1 271 ? 5.191 35.656 3.561 1 96.31 271 ARG A CA 1
ATOM 2236 C C . ARG A 1 271 ? 6.473 35.312 4.312 1 96.31 271 ARG A C 1
ATOM 2238 O O . ARG A 1 271 ? 6.422 34.812 5.441 1 96.31 271 ARG A O 1
ATOM 2245 N N . LYS A 1 272 ? 7.574 35.688 3.736 1 96 272 LYS A N 1
ATOM 2246 C CA . LYS A 1 272 ? 8.875 35.375 4.32 1 96 272 LYS A CA 1
ATOM 2247 C C . LYS A 1 272 ? 9.047 36.094 5.668 1 96 272 LYS A C 1
ATOM 2249 O O . LYS A 1 272 ? 9.922 35.719 6.457 1 96 272 LYS A O 1
ATOM 2254 N N . GLU A 1 273 ? 8.234 37.062 6 1 95.25 273 GLU A N 1
ATOM 2255 C CA . GLU A 1 273 ? 8.352 37.875 7.203 1 95.25 273 GLU A CA 1
ATOM 2256 C C . GLU A 1 273 ? 7.551 37.281 8.359 1 95.25 273 GLU A C 1
ATOM 2258 O O . GLU A 1 273 ? 7.656 37.75 9.5 1 95.25 273 GLU A O 1
ATOM 2263 N N . GLY A 1 274 ? 6.738 36.25 8.109 1 95.81 274 GLY A N 1
ATOM 2264 C CA . GLY A 1 274 ? 5.758 35.812 9.078 1 95.81 274 GLY A CA 1
ATOM 2265 C C . GLY A 1 274 ? 6.301 34.75 10.023 1 95.81 274 GLY A C 1
ATOM 2266 O O . GLY A 1 274 ? 5.547 34.156 10.797 1 95.81 274 GLY A O 1
ATOM 2267 N N . HIS A 1 275 ? 7.594 34.5 10.023 1 96.12 275 HIS A N 1
ATOM 2268 C CA . HIS A 1 275 ? 8.203 33.438 10.828 1 96.12 275 HIS A CA 1
ATOM 2269 C C . HIS A 1 275 ? 8.656 33.969 12.18 1 96.12 275 HIS A C 1
ATOM 2271 O O . HIS A 1 275 ? 8.859 35.188 12.352 1 96.12 275 HIS A O 1
ATOM 2277 N N . PRO A 1 276 ? 8.836 33.031 13.125 1 93.31 276 PRO A N 1
ATOM 2278 C CA . PRO A 1 276 ? 9.328 33.438 14.438 1 93.31 276 PRO A CA 1
ATOM 2279 C C . PRO A 1 276 ? 10.758 33.969 14.398 1 93.31 276 PRO A C 1
ATOM 2281 O O . PRO A 1 276 ? 11.133 34.812 15.211 1 93.31 276 PRO A O 1
ATOM 2284 N N . SER A 1 277 ? 11.516 33.438 13.438 1 91.12 277 SER A N 1
ATOM 2285 C CA . SER A 1 277 ? 12.938 33.75 13.445 1 91.12 277 SER A CA 1
ATOM 2286 C C . SER A 1 277 ? 13.555 33.5 14.812 1 91.12 277 SER A C 1
ATOM 2288 O O . SER A 1 277 ? 13.477 32.375 15.344 1 91.12 277 SER A O 1
ATOM 2290 N N . ILE A 1 278 ? 14 34.562 15.484 1 88.44 278 ILE A N 1
ATOM 2291 C CA . ILE A 1 278 ? 14.648 34.375 16.781 1 88.44 278 ILE A CA 1
ATOM 2292 C C . ILE A 1 278 ? 13.656 34.688 17.891 1 88.44 278 ILE A C 1
ATOM 2294 O O . ILE A 1 278 ? 13.977 34.531 19.078 1 88.44 278 ILE A O 1
ATOM 2298 N N . TYR A 1 279 ? 12.484 35.094 17.594 1 89.31 279 TYR A N 1
ATOM 2299 C CA . TYR A 1 279 ? 11.492 35.531 18.578 1 89.31 279 TYR A CA 1
ATOM 2300 C C . TYR A 1 279 ? 10.594 34.375 19 1 89.31 279 TYR A C 1
ATOM 2302 O O . TYR A 1 279 ? 9.391 34.375 18.75 1 89.31 279 TYR A O 1
ATOM 2310 N N . ARG A 1 280 ? 11.125 33.438 19.703 1 88.44 280 ARG A N 1
ATOM 2311 C CA . ARG A 1 280 ? 10.438 32.219 20.156 1 88.44 280 ARG A CA 1
ATOM 2312 C C . ARG A 1 280 ? 11.031 31.734 21.484 1 88.44 280 ARG A C 1
ATOM 2314 O O . ARG A 1 280 ? 12.102 32.188 21.891 1 88.44 280 ARG A O 1
ATOM 2321 N N . LYS A 1 281 ? 10.242 30.891 22.078 1 84.94 281 LYS A N 1
ATOM 2322 C CA . LYS A 1 281 ? 10.789 30.25 23.281 1 84.94 281 LYS A CA 1
ATOM 2323 C C . LYS A 1 281 ? 11.945 29.328 22.938 1 84.94 281 LYS A C 1
ATOM 2325 O O . LYS A 1 281 ? 11.82 28.469 22.047 1 84.94 281 LYS A O 1
ATOM 2330 N N . HIS A 1 282 ? 13.102 29.594 23.578 1 79.25 282 HIS A N 1
ATOM 2331 C CA . HIS A 1 282 ? 14.242 28.703 23.422 1 79.25 282 HIS A CA 1
ATOM 2332 C C . HIS A 1 282 ? 14.406 27.797 24.625 1 79.25 282 HIS A C 1
ATOM 2334 O O . HIS A 1 282 ? 14.328 28.25 25.766 1 79.25 282 HIS A O 1
ATOM 2340 N N . TRP A 1 283 ? 14.359 26.531 24.375 1 72 283 TRP A N 1
ATOM 2341 C CA . TRP A 1 283 ? 14.477 25.578 25.484 1 72 283 TRP A CA 1
ATOM 2342 C C . TRP A 1 283 ? 15.906 25.547 26.016 1 72 283 TRP A C 1
ATOM 2344 O O . TRP A 1 283 ? 16.141 25.172 27.172 1 72 283 TRP A O 1
ATOM 2354 N N . GLU A 1 284 ? 16.781 25.875 25.109 1 73.25 284 GLU A N 1
ATOM 2355 C CA . GLU A 1 284 ? 18.188 25.922 25.5 1 73.25 284 GLU A CA 1
ATOM 2356 C C . GLU A 1 284 ? 18.688 27.359 25.594 1 73.25 284 GLU A C 1
ATOM 2358 O O . GLU A 1 284 ? 18.078 28.266 25.016 1 73.25 284 GLU A O 1
ATOM 2363 N N . THR A 1 285 ? 19.641 27.531 26.469 1 78 285 THR A N 1
ATOM 2364 C CA . THR A 1 285 ? 20.266 28.844 26.578 1 78 285 THR A CA 1
ATOM 2365 C C . THR A 1 285 ? 20.953 29.234 25.266 1 78 285 THR A C 1
ATOM 2367 O O . THR A 1 285 ? 21.672 28.422 24.672 1 78 285 THR A O 1
ATOM 2370 N N . ILE A 1 286 ? 20.562 30.438 24.781 1 78.62 286 ILE A N 1
ATOM 2371 C CA . ILE A 1 286 ? 21.188 30.938 23.547 1 78.62 286 ILE A CA 1
ATOM 2372 C C . ILE A 1 286 ? 22.594 31.438 23.859 1 78.62 286 ILE A C 1
ATOM 2374 O O . ILE A 1 286 ? 22.766 32.312 24.734 1 78.62 286 ILE A O 1
ATOM 2378 N N . THR A 1 287 ? 23.484 30.844 23.25 1 82.44 287 THR A N 1
ATOM 2379 C CA . THR A 1 287 ? 24.875 31.203 23.484 1 82.44 287 THR A CA 1
ATOM 2380 C C . THR A 1 287 ? 25.188 32.594 22.891 1 82.44 287 THR A C 1
ATOM 2382 O O . THR A 1 287 ? 24.422 33.094 22.094 1 82.44 287 THR A O 1
ATOM 2385 N N . GLU A 1 288 ? 26.266 33.125 23.359 1 81.5 288 GLU A N 1
ATOM 2386 C CA . GLU A 1 288 ? 26.734 34.406 22.828 1 81.5 288 GLU A CA 1
ATOM 2387 C C . GLU A 1 288 ? 27.016 34.281 21.328 1 81.5 288 GLU A C 1
ATOM 2389 O O . GLU A 1 288 ? 26.75 35.219 20.578 1 81.5 288 GLU A O 1
ATOM 2394 N N . GLU A 1 289 ? 27.562 33.156 20.953 1 81.62 289 GLU A N 1
ATOM 2395 C CA . GLU A 1 289 ? 27.875 32.938 19.547 1 81.62 289 GLU A CA 1
ATOM 2396 C C . GLU A 1 289 ? 26.609 32.938 18.703 1 81.62 289 GLU A C 1
ATOM 2398 O O . GLU A 1 289 ? 26.594 33.469 17.578 1 81.62 289 GLU A O 1
ATOM 2403 N N . GLN A 1 290 ? 25.594 32.375 19.219 1 80.12 290 GLN A N 1
ATOM 2404 C CA . GLN A 1 290 ? 24.312 32.312 18.516 1 80.12 290 GLN A CA 1
ATOM 2405 C C . GLN A 1 290 ? 23.688 33.688 18.406 1 80.12 290 GLN A C 1
ATOM 2407 O O . GLN A 1 290 ? 23.078 34 17.391 1 80.12 290 GLN A O 1
ATOM 2412 N N . LEU A 1 291 ? 23.891 34.406 19.406 1 79.19 291 LEU A N 1
ATOM 2413 C CA . LEU A 1 291 ? 23.344 35.781 19.406 1 79.19 291 LEU A CA 1
ATOM 2414 C C . LEU A 1 291 ? 24.016 36.625 18.344 1 79.19 291 LEU A C 1
ATOM 2416 O O . LEU A 1 291 ? 23.391 37.531 17.781 1 79.19 291 LEU A O 1
ATOM 2420 N N . LEU A 1 292 ? 25.234 36.188 18.016 1 83.31 292 LEU A N 1
ATOM 2421 C CA . LEU A 1 292 ? 26 36.938 17.031 1 83.31 292 LEU A CA 1
ATOM 2422 C C . LEU A 1 292 ? 25.656 36.5 15.617 1 83.31 292 LEU A C 1
ATOM 2424 O O . LEU A 1 292 ? 25.938 37.219 14.656 1 83.31 292 LEU A O 1
ATOM 2428 N N . ASN A 1 293 ? 25.109 35.375 15.562 1 84.31 293 ASN A N 1
ATOM 2429 C CA . ASN A 1 293 ? 24.734 34.844 14.258 1 84.31 293 ASN A CA 1
ATOM 2430 C C . ASN A 1 293 ? 23.312 34.281 14.258 1 84.31 293 ASN A C 1
ATOM 2432 O O . ASN A 1 293 ? 23.109 33.094 14.203 1 84.31 293 ASN A O 1
ATOM 2436 N N . PRO A 1 294 ? 22.344 35.188 14.141 1 85.12 294 PRO A N 1
ATOM 2437 C CA . PRO A 1 294 ? 20.938 34.781 14.32 1 85.12 294 PRO A CA 1
ATOM 2438 C C . PRO A 1 294 ? 20.438 33.875 13.203 1 85.12 294 PRO A C 1
ATOM 2440 O O . PRO A 1 294 ? 19.5 33.094 13.414 1 85.12 294 PRO A O 1
ATOM 2443 N N . LYS A 1 295 ? 21.125 33.969 12.102 1 85.56 295 LYS A N 1
ATOM 2444 C CA . LYS A 1 295 ? 20.656 33.156 10.992 1 85.56 295 LYS A CA 1
ATOM 2445 C C . LYS A 1 295 ? 20.75 31.656 11.336 1 85.56 295 LYS A C 1
ATOM 2447 O O . LYS A 1 295 ? 19.938 30.859 10.859 1 85.56 295 LYS A O 1
ATOM 2452 N N . ASN A 1 296 ? 21.641 31.312 12.25 1 83.38 296 ASN A N 1
ATOM 2453 C CA . ASN A 1 296 ? 21.906 29.906 12.531 1 83.38 296 ASN A CA 1
ATOM 2454 C C . ASN A 1 296 ? 20.875 29.328 13.508 1 83.38 296 ASN A C 1
ATOM 2456 O O . ASN A 1 296 ? 20.797 28.109 13.695 1 83.38 296 ASN A O 1
ATOM 2460 N N . TYR A 1 297 ? 20.031 30.156 14.086 1 85.88 297 TYR A N 1
ATOM 2461 C CA . TYR A 1 297 ? 19.062 29.609 15.023 1 85.88 297 TYR A CA 1
ATOM 2462 C C . TYR A 1 297 ? 17.672 30.172 14.781 1 85.88 297 TYR A C 1
ATOM 2464 O O . TYR A 1 297 ? 16.812 30.109 15.664 1 85.88 297 TYR A O 1
ATOM 2472 N N . SER A 1 298 ? 17.469 30.766 13.641 1 90.94 298 SER A N 1
ATOM 2473 C CA . SER A 1 298 ? 16.172 31.312 13.266 1 90.94 298 SER A CA 1
ATOM 2474 C C . SER A 1 298 ? 15.219 30.219 12.789 1 90.94 298 SER A C 1
ATOM 2476 O O . SER A 1 298 ? 15.617 29.344 12.016 1 90.94 298 SER A O 1
ATOM 2478 N N . ASP A 1 299 ? 14.047 30.312 13.336 1 93.44 299 ASP A N 1
ATOM 2479 C CA . ASP A 1 299 ? 12.992 29.438 12.859 1 93.44 299 ASP A CA 1
ATOM 2480 C C . ASP A 1 299 ? 12.32 30.016 11.609 1 93.44 299 ASP A C 1
ATOM 2482 O O . ASP A 1 299 ? 11.492 30.922 11.711 1 93.44 299 ASP A O 1
ATOM 2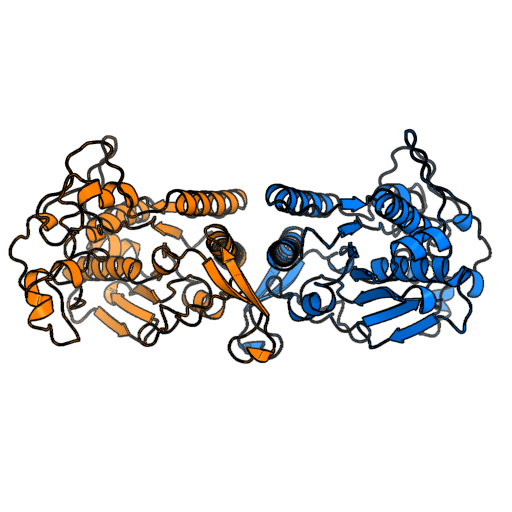486 N N . CYS A 1 300 ? 12.625 29.5 10.453 1 95.88 300 CYS A N 1
ATOM 2487 C CA . CYS A 1 300 ? 12.062 29.938 9.18 1 95.88 300 CYS A CA 1
ATOM 2488 C C . CYS A 1 300 ? 11.148 28.859 8.602 1 95.88 300 CYS A C 1
ATOM 2490 O O . CYS A 1 300 ? 10.961 28.781 7.387 1 95.88 300 CYS A O 1
ATOM 2492 N N . ILE A 1 301 ? 10.586 28.062 9.531 1 95.75 301 ILE A N 1
ATOM 2493 C CA . ILE A 1 301 ? 9.734 26.938 9.164 1 95.75 301 ILE A CA 1
ATOM 2494 C C . ILE A 1 301 ? 8.328 27.141 9.711 1 95.75 301 ILE A C 1
ATOM 2496 O O . ILE A 1 301 ? 7.348 27.062 8.969 1 95.75 301 ILE A O 1
ATOM 2500 N N . HIS A 1 302 ? 8.266 27.484 11.008 1 96.19 302 HIS A N 1
ATOM 2501 C CA . HIS A 1 302 ? 6.98 27.688 11.664 1 96.19 302 HIS A CA 1
ATOM 2502 C C . HIS A 1 302 ? 6.496 29.125 11.492 1 96.19 302 HIS A C 1
ATOM 2504 O O . HIS A 1 302 ? 7.188 29.953 10.891 1 96.19 302 HIS A O 1
ATOM 2510 N N . TRP A 1 303 ? 5.336 29.359 11.984 1 96.88 303 TRP A N 1
ATOM 2511 C CA . TRP A 1 303 ? 4.742 30.672 11.758 1 96.88 303 TRP A CA 1
ATOM 2512 C C . TRP A 1 303 ? 4.324 31.312 13.078 1 96.88 303 TRP A C 1
ATOM 2514 O O . TRP A 1 303 ? 3.812 30.641 13.969 1 96.88 303 TRP A O 1
ATOM 2524 N N . CYS A 1 304 ? 4.488 32.625 13.125 1 95.62 304 CYS A N 1
ATOM 2525 C CA . CYS A 1 304 ? 3.99 33.375 14.266 1 95.62 304 CYS A CA 1
ATOM 2526 C C . CYS A 1 304 ? 2.467 33.344 14.312 1 95.62 304 CYS A C 1
ATOM 2528 O O . CYS A 1 304 ? 1.81 33.281 13.273 1 95.62 304 CYS A O 1
ATOM 2530 N N . LEU A 1 305 ? 1.993 33.438 15.547 1 94.38 305 LEU A N 1
ATOM 2531 C CA . LEU A 1 305 ? 0.562 33.656 15.75 1 94.38 305 LEU A CA 1
ATOM 2532 C C . LEU A 1 305 ? 0.302 34.906 16.547 1 94.38 305 LEU A C 1
ATOM 2534 O O . LEU A 1 305 ? 1.041 35.219 17.484 1 94.38 305 LEU A O 1
ATOM 2538 N N . PRO A 1 306 ? -0.799 35.625 16.281 1 93.69 306 PRO A N 1
ATOM 2539 C CA . PRO A 1 306 ? -1.578 35.531 15.047 1 93.69 306 PRO A CA 1
ATOM 2540 C C . PRO A 1 306 ? -0.726 35.75 13.797 1 93.69 306 PRO A C 1
ATOM 2542 O O . PRO A 1 306 ? 0.325 36.375 13.859 1 93.69 306 PRO A O 1
ATOM 2545 N N . GLY A 1 307 ? -1.105 35.094 12.648 1 94.75 307 GLY A N 1
ATOM 2546 C CA . GLY A 1 307 ? -0.328 35.219 11.422 1 94.75 307 GLY A CA 1
ATOM 2547 C C . GLY A 1 307 ? -0.832 34.344 10.297 1 94.75 307 GLY A C 1
ATOM 2548 O O . GLY A 1 307 ? -2.041 34.219 10.094 1 94.75 307 GLY A O 1
ATOM 2549 N N . VAL A 1 308 ? 0.056 33.812 9.531 1 96.19 308 VAL A N 1
ATOM 2550 C CA . VAL A 1 308 ? -0.196 33.156 8.258 1 96.19 308 VAL A CA 1
ATOM 2551 C C . VAL A 1 308 ? -1.14 31.969 8.469 1 96.19 308 VAL A C 1
ATOM 2553 O O . VAL A 1 308 ? -2.08 31.766 7.699 1 96.19 308 VAL A O 1
ATOM 2556 N N . PRO A 1 309 ? -1.014 31.172 9.555 1 97 309 PRO A N 1
ATOM 2557 C CA . PRO A 1 309 ? -1.912 30.031 9.742 1 97 309 PRO A CA 1
ATOM 2558 C C . PRO A 1 309 ? -3.365 30.453 9.945 1 97 309 PRO A C 1
ATOM 2560 O O . PRO A 1 309 ? -4.277 29.641 9.742 1 97 309 PRO A O 1
ATOM 2563 N N . ASP A 1 310 ? -3.596 31.672 10.406 1 95.81 310 ASP A N 1
ATOM 2564 C CA . ASP A 1 310 ? -4.965 32.156 10.508 1 95.81 310 ASP A CA 1
ATOM 2565 C C . ASP A 1 310 ? -5.633 32.219 9.133 1 95.81 310 ASP A C 1
ATOM 2567 O O . ASP A 1 310 ? -6.824 31.922 9.008 1 95.81 310 ASP A O 1
ATOM 2571 N N . VAL A 1 311 ? -4.836 32.562 8.156 1 95.19 311 VAL A N 1
ATOM 2572 C CA . VAL A 1 311 ? -5.348 32.625 6.793 1 95.19 311 VAL A CA 1
ATOM 2573 C C . VAL A 1 311 ? -5.684 31.203 6.316 1 95.19 311 VAL A C 1
ATOM 2575 O O . VAL A 1 311 ? -6.68 31 5.617 1 95.19 311 VAL A O 1
ATOM 2578 N N . TRP A 1 312 ? -4.812 30.234 6.652 1 97.06 312 TRP A N 1
ATOM 2579 C CA . TRP A 1 312 ? -5.125 28.844 6.332 1 97.06 312 TRP A CA 1
ATOM 2580 C C . TRP A 1 312 ? -6.492 28.438 6.883 1 97.06 312 TRP A C 1
ATOM 2582 O O . TRP A 1 312 ? -7.281 27.797 6.195 1 97.06 312 TRP A O 1
ATOM 2592 N N . ASN A 1 313 ? -6.758 28.859 8.125 1 97.06 313 ASN A N 1
ATOM 2593 C CA . ASN A 1 313 ? -8.008 28.516 8.781 1 97.06 313 ASN A CA 1
ATOM 2594 C C . ASN A 1 313 ? -9.188 29.281 8.195 1 97.06 313 ASN A C 1
ATOM 2596 O O . ASN A 1 313 ? -10.32 28.812 8.219 1 97.06 313 ASN A O 1
ATOM 2600 N N . GLU A 1 314 ? -8.906 30.484 7.691 1 95.12 314 GLU A N 1
ATOM 2601 C CA . GLU A 1 314 ? -9.961 31.203 6.973 1 95.12 314 GLU A CA 1
ATOM 2602 C C . GLU A 1 314 ? -10.398 30.438 5.727 1 95.12 314 GLU A C 1
ATOM 2604 O O . GLU A 1 314 ? -11.594 30.375 5.418 1 95.12 314 GLU A O 1
ATOM 2609 N N . LEU A 1 315 ? -9.461 29.906 5.035 1 95.56 315 LEU A N 1
ATOM 2610 C CA . LEU A 1 315 ? -9.781 29.078 3.871 1 95.56 315 LEU A CA 1
ATOM 2611 C C . LEU A 1 315 ? -10.57 27.844 4.277 1 95.56 315 LEU A C 1
ATOM 2613 O O . LEU A 1 315 ? -11.586 27.516 3.658 1 95.56 315 LEU A O 1
ATOM 2617 N N . LEU A 1 316 ? -10.094 27.156 5.309 1 97.56 316 LEU A N 1
ATOM 2618 C CA . LEU A 1 316 ? -10.789 25.969 5.809 1 97.56 316 LEU A CA 1
ATOM 2619 C C . LEU A 1 316 ? -12.211 26.312 6.23 1 97.56 316 LEU A C 1
ATOM 2621 O O . LEU A 1 316 ? -13.148 25.578 5.906 1 97.56 316 LEU A O 1
ATOM 2625 N N . TYR A 1 317 ? -12.336 27.422 6.906 1 96.75 317 TYR A N 1
ATOM 2626 C CA . TYR A 1 317 ? -13.633 27.906 7.363 1 96.75 317 TYR A CA 1
ATOM 2627 C C . TYR A 1 317 ? -14.594 28.094 6.191 1 96.75 317 TYR A C 1
ATOM 2629 O O . TYR A 1 317 ? -15.75 27.688 6.258 1 96.75 317 TYR A O 1
ATOM 2637 N N . ALA A 1 318 ? -14.094 28.719 5.168 1 94.38 318 ALA A N 1
ATOM 2638 C CA . ALA A 1 318 ? -14.914 28.953 3.986 1 94.38 318 ALA A CA 1
ATOM 2639 C C . ALA A 1 318 ? -15.461 27.641 3.424 1 94.38 318 ALA A C 1
ATOM 2641 O O . ALA A 1 318 ? -16.625 27.562 3.021 1 94.38 318 ALA A O 1
ATOM 2642 N N . TYR A 1 319 ? -14.633 26.656 3.426 1 95.5 319 TYR A N 1
ATOM 2643 C CA . TYR A 1 319 ? -15.062 25.359 2.926 1 95.5 319 TYR A CA 1
ATOM 2644 C C . TYR A 1 319 ? -16.078 24.719 3.865 1 95.5 319 TYR A C 1
ATOM 2646 O O . TYR A 1 319 ? -17.062 24.109 3.416 1 95.5 319 TYR A O 1
ATOM 2654 N N . ILE A 1 320 ? -15.852 24.812 5.145 1 96.19 320 ILE A N 1
ATOM 2655 C CA . ILE A 1 320 ? -16.734 24.203 6.133 1 96.19 320 ILE A CA 1
ATOM 2656 C C . ILE A 1 320 ? -18.109 24.875 6.09 1 96.19 320 ILE A C 1
ATOM 2658 O O . ILE A 1 320 ? -19.125 24.203 6.223 1 96.19 320 ILE A O 1
ATOM 2662 N N . LEU A 1 321 ? -18.078 26.156 5.859 1 92.44 321 LEU A N 1
ATOM 2663 C CA . LEU A 1 321 ? -19.328 26.922 5.824 1 92.44 321 LEU A CA 1
ATOM 2664 C C . LEU A 1 321 ? -20.141 26.547 4.59 1 92.44 321 LEU A C 1
ATOM 2666 O O . LEU A 1 321 ? -21.375 26.594 4.625 1 92.44 321 LEU A O 1
ATOM 2670 N N . GLU A 1 322 ? -19.531 26.297 3.469 1 84.81 322 GLU A N 1
ATOM 2671 C CA . GLU A 1 322 ? -20.219 25.984 2.215 1 84.81 322 GLU A CA 1
ATOM 2672 C C . GLU A 1 322 ? -20.75 24.562 2.217 1 84.81 322 GLU A C 1
ATOM 2674 O O . GLU A 1 322 ? -21.547 24.188 1.357 1 84.81 322 GLU A O 1
ATOM 2679 N N . LEU A 1 323 ? -20.266 23.844 3.094 1 74.62 323 LEU A N 1
ATOM 2680 C CA . LEU A 1 323 ? -20.719 22.453 3.184 1 74.62 323 LEU A CA 1
ATOM 2681 C C . LEU A 1 323 ? -22.062 22.359 3.896 1 74.62 323 LEU A C 1
ATOM 2683 O O . LEU A 1 323 ? -22.375 23.188 4.762 1 74.62 323 LEU A O 1
ATOM 2687 N N . MET B 1 1 ? 5.879 -37.469 -8.438 1 51.31 1 MET B N 1
ATOM 2688 C CA . MET B 1 1 ? 4.719 -36.719 -8.93 1 51.31 1 MET B CA 1
ATOM 2689 C C . MET B 1 1 ? 3.652 -36.594 -7.848 1 51.31 1 MET B C 1
ATOM 2691 O O . MET B 1 1 ? 3.467 -37.531 -7.051 1 51.31 1 MET B O 1
ATOM 2695 N N . SER B 1 2 ? 3.072 -35.344 -7.652 1 66.19 2 SER B N 1
ATOM 2696 C CA . SER B 1 2 ? 2.004 -35.156 -6.68 1 66.19 2 SER B CA 1
ATOM 2697 C C . SER B 1 2 ? 0.802 -36.031 -6.996 1 66.19 2 SER B C 1
ATOM 2699 O O . SER B 1 2 ? 0.295 -36.031 -8.117 1 66.19 2 SER B O 1
ATOM 2701 N N . ASP B 1 3 ? 0.477 -36.969 -6.191 1 76.75 3 ASP B N 1
ATOM 2702 C CA . ASP B 1 3 ? -0.604 -37.938 -6.336 1 76.75 3 ASP B CA 1
ATOM 2703 C C . ASP B 1 3 ? -1.914 -37.25 -6.711 1 76.75 3 ASP B C 1
ATOM 2705 O O . ASP B 1 3 ? -2.775 -37.844 -7.355 1 76.75 3 ASP B O 1
ATOM 2709 N N . GLN B 1 4 ? -1.904 -35.938 -6.562 1 80.62 4 GLN B N 1
ATOM 2710 C CA . GLN B 1 4 ? -3.143 -35.219 -6.84 1 80.62 4 GLN B CA 1
ATOM 2711 C C . GLN B 1 4 ? -3.248 -34.844 -8.32 1 80.62 4 GLN B C 1
ATOM 2713 O O . GLN B 1 4 ? -4.34 -34.594 -8.82 1 80.62 4 GLN B O 1
ATOM 2718 N N . LEU B 1 5 ? -2.166 -35 -9.039 1 89.81 5 LEU B N 1
ATOM 2719 C CA . LEU B 1 5 ? -2.141 -34.531 -10.406 1 89.81 5 LEU B CA 1
ATOM 2720 C C . LEU B 1 5 ? -1.855 -35.656 -11.391 1 89.81 5 LEU B C 1
ATOM 2722 O O . LEU B 1 5 ? -1.838 -35.438 -12.602 1 89.81 5 LEU B O 1
ATOM 2726 N N . ALA B 1 6 ? -1.651 -36.875 -10.805 1 91.38 6 ALA B N 1
ATOM 2727 C CA . ALA B 1 6 ? -1.336 -38.062 -11.617 1 91.38 6 ALA B CA 1
ATOM 2728 C C . ALA B 1 6 ? -2.607 -38.781 -12.047 1 91.38 6 ALA B C 1
ATOM 2730 O O . ALA B 1 6 ? -2.857 -39.906 -11.617 1 91.38 6 ALA B O 1
ATOM 2731 N N . CYS B 1 7 ? -3.266 -38.312 -12.969 1 93.31 7 CYS B N 1
ATOM 2732 C CA . CYS B 1 7 ? -4.613 -38.719 -13.32 1 93.31 7 CYS B CA 1
ATOM 2733 C C . CYS B 1 7 ? -4.609 -40.156 -13.875 1 93.31 7 CYS B C 1
ATOM 2735 O O . CYS B 1 7 ? -5.465 -40.969 -13.523 1 93.31 7 CYS B O 1
ATOM 2737 N N . GLU B 1 8 ? -3.631 -40.438 -14.711 1 91.88 8 GLU B N 1
ATOM 2738 C CA . GLU B 1 8 ? -3.539 -41.812 -15.258 1 91.88 8 GLU B CA 1
ATOM 2739 C C . GLU B 1 8 ? -3.346 -42.844 -14.148 1 91.88 8 GLU B C 1
ATOM 2741 O O . GLU B 1 8 ? -3.98 -43.875 -14.164 1 91.88 8 GLU B O 1
ATOM 2746 N N . LYS B 1 9 ? -2.549 -42.562 -13.242 1 91 9 LYS B N 1
ATOM 2747 C CA . LYS B 1 9 ? -2.271 -43.438 -12.109 1 91 9 LYS B CA 1
ATOM 2748 C C . LYS B 1 9 ? -3.535 -43.688 -11.305 1 91 9 LYS B C 1
ATOM 2750 O O . LYS B 1 9 ? -3.693 -44.781 -10.734 1 91 9 LYS B O 1
ATOM 2755 N N . PHE B 1 10 ? -4.41 -42.781 -11.328 1 90.69 10 PHE B N 1
ATOM 2756 C CA . PHE B 1 10 ? -5.598 -42.938 -10.5 1 90.69 10 PHE B CA 1
ATOM 2757 C C . PHE B 1 10 ? -6.82 -43.25 -11.344 1 90.69 10 PHE B C 1
ATOM 2759 O O . PHE B 1 10 ? -7.938 -42.844 -11.016 1 90.69 10 PHE B O 1
ATOM 2766 N N . GLY B 1 11 ? -6.59 -43.812 -12.547 1 88.06 11 GLY B N 1
ATOM 2767 C CA . GLY B 1 11 ? -7.66 -44.531 -13.211 1 88.06 11 GLY B CA 1
ATOM 2768 C C . GLY B 1 11 ? -8.203 -43.812 -14.43 1 88.06 11 GLY B C 1
ATOM 2769 O O . GLY B 1 11 ? -9.117 -44.312 -15.094 1 88.06 11 GLY B O 1
ATOM 2770 N N . ARG B 1 12 ? -7.664 -42.688 -14.695 1 92.19 12 ARG B N 1
ATOM 2771 C CA . ARG B 1 12 ? -8.164 -42.031 -15.898 1 92.19 12 ARG B CA 1
ATOM 2772 C C . ARG B 1 12 ? -7.754 -42.812 -17.156 1 92.19 12 ARG B C 1
ATOM 2774 O O . ARG B 1 12 ? -6.562 -43.031 -17.391 1 92.19 12 ARG B O 1
ATOM 2781 N N . LYS B 1 13 ? -8.719 -43.094 -17.938 1 91.81 13 LYS B N 1
ATOM 2782 C CA . LYS B 1 13 ? -8.461 -43.938 -19.109 1 91.81 13 LYS B CA 1
ATOM 2783 C C . LYS B 1 13 ? -8.312 -43.062 -20.359 1 91.81 13 LYS B C 1
ATOM 2785 O O . LYS B 1 13 ? -7.492 -43.344 -21.234 1 91.81 13 LYS B O 1
ATOM 2790 N N . ASN B 1 14 ? -9.133 -42.094 -20.438 1 91.19 14 ASN B N 1
ATOM 2791 C CA . ASN B 1 14 ? -8.992 -41.156 -21.547 1 91.19 14 ASN B CA 1
ATOM 2792 C C . ASN B 1 14 ? -7.797 -40.219 -21.359 1 91.19 14 ASN B C 1
ATOM 2794 O O . ASN B 1 14 ? -7.816 -39.344 -20.5 1 91.19 14 ASN B O 1
ATOM 2798 N N . LEU B 1 15 ? -6.77 -40.438 -22.188 1 92.5 15 LEU B N 1
ATOM 2799 C CA . LEU B 1 15 ? -5.535 -39.688 -22.016 1 92.5 15 LEU B CA 1
ATOM 2800 C C . LEU B 1 15 ? -5.32 -38.719 -23.172 1 92.5 15 LEU B C 1
ATOM 2802 O O . LEU B 1 15 ? -4.227 -38.188 -23.344 1 92.5 15 LEU B O 1
ATOM 2806 N N . ASN B 1 16 ? -6.348 -38.438 -23.922 1 90.44 16 ASN B N 1
ATOM 2807 C CA . ASN B 1 16 ? -6.25 -37.562 -25.094 1 90.44 16 ASN B CA 1
ATOM 2808 C C . ASN B 1 16 ? -5.832 -36.156 -24.703 1 90.44 16 ASN B C 1
ATOM 2810 O O . ASN B 1 16 ? -5.273 -35.438 -25.516 1 90.44 16 ASN B O 1
ATOM 2814 N N . TYR B 1 17 ? -6.094 -35.812 -23.484 1 91.12 17 TYR B N 1
ATOM 2815 C CA . TYR B 1 17 ? -5.789 -34.469 -23.016 1 91.12 17 TYR B CA 1
ATOM 2816 C C . TYR B 1 17 ? -4.285 -34.219 -23.047 1 91.12 17 TYR B C 1
ATOM 2818 O O . TYR B 1 17 ? -3.848 -33.062 -22.984 1 91.12 17 TYR B O 1
ATOM 2826 N N . GLN B 1 18 ? -3.471 -35.25 -23.172 1 91.44 18 GLN B N 1
ATOM 2827 C CA . GLN B 1 18 ? -2.018 -35.125 -23.125 1 91.44 18 GLN B CA 1
ATOM 2828 C C . GLN B 1 18 ? -1.463 -34.75 -24.5 1 91.44 18 GLN B C 1
ATOM 2830 O O . GLN B 1 18 ? -0.301 -34.344 -24.625 1 91.44 18 GLN B O 1
ATOM 2835 N N . PHE B 1 19 ? -2.287 -34.812 -25.484 1 85.88 19 PHE B N 1
ATOM 2836 C CA . PHE B 1 19 ? -1.731 -34.781 -26.828 1 85.88 19 PHE B CA 1
ATOM 2837 C C . PHE B 1 19 ? -2.045 -33.438 -27.5 1 85.88 19 PHE B C 1
ATOM 2839 O O . PHE B 1 19 ? -1.766 -33.281 -28.688 1 85.88 19 PHE B O 1
ATOM 2846 N N . TRP B 1 20 ? -2.584 -32.594 -26.812 1 83 20 TRP B N 1
ATOM 2847 C CA . TRP B 1 20 ? -2.881 -31.281 -27.391 1 83 20 TRP B CA 1
ATOM 2848 C C . TRP B 1 20 ? -1.688 -30.344 -27.25 1 83 20 TRP B C 1
ATOM 2850 O O . TRP B 1 20 ? -0.988 -30.359 -26.234 1 83 20 TRP B O 1
ATOM 2860 N N . ARG B 1 21 ? -1.428 -29.672 -28.375 1 78.06 21 ARG B N 1
ATOM 2861 C CA . ARG B 1 21 ? -0.371 -28.672 -28.375 1 78.06 21 ARG B CA 1
ATOM 2862 C C . ARG B 1 21 ? -0.925 -27.297 -28.719 1 78.06 21 ARG B C 1
ATOM 2864 O O . ARG B 1 21 ? -1.818 -27.172 -29.562 1 78.06 21 ARG B O 1
ATOM 2871 N N . TRP B 1 22 ? -0.466 -26.344 -27.984 1 75 22 TRP B N 1
ATOM 2872 C CA . TRP B 1 22 ? -0.832 -24.969 -28.281 1 75 22 TRP B CA 1
ATOM 2873 C C . TRP B 1 22 ? 0.183 -24.328 -29.234 1 75 22 TRP B C 1
ATOM 2875 O O . TRP B 1 22 ? 1.391 -24.391 -28.984 1 75 22 TRP B O 1
ATOM 2885 N N . GLN B 1 23 ? -0.28 -23.891 -30.375 1 73.31 23 GLN B N 1
ATOM 2886 C CA . GLN B 1 23 ? 0.575 -23.219 -31.344 1 73.31 23 GLN B CA 1
ATOM 2887 C C . GLN B 1 23 ? -0.031 -21.891 -31.797 1 73.31 23 GLN B C 1
ATOM 2889 O O . GLN B 1 23 ? -1.051 -21.875 -32.5 1 73.31 23 GLN B O 1
ATOM 2894 N N . PRO B 1 24 ? 0.681 -20.766 -31.359 1 71.06 24 PRO B N 1
ATOM 2895 C CA . PRO B 1 24 ? 0.19 -19.469 -31.859 1 71.06 24 PRO B CA 1
ATOM 2896 C C . PRO B 1 24 ? 0.301 -19.344 -33.375 1 71.06 24 PRO B C 1
ATOM 2898 O O . PRO B 1 24 ? 1.148 -20 -34 1 71.06 24 PRO B O 1
ATOM 2901 N N . HIS B 1 25 ? -0.582 -18.609 -33.938 1 70.88 25 HIS B N 1
ATOM 2902 C CA . HIS B 1 25 ? -0.626 -18.484 -35.406 1 70.88 25 HIS B CA 1
ATOM 2903 C C . HIS B 1 25 ? 0.645 -17.828 -35.938 1 70.88 25 HIS B C 1
ATOM 2905 O O . HIS B 1 25 ? 1.136 -18.203 -37 1 70.88 25 HIS B O 1
ATOM 2911 N N . GLN B 1 26 ? 1.193 -16.906 -35.219 1 72.06 26 GLN B N 1
ATOM 2912 C CA . GLN B 1 26 ? 2.229 -16.062 -35.781 1 72.06 26 GLN B CA 1
ATOM 2913 C C . GLN B 1 26 ? 3.602 -16.391 -35.219 1 72.06 26 GLN B C 1
ATOM 2915 O O . GLN B 1 26 ? 4.555 -15.633 -35.406 1 72.06 26 GLN B O 1
ATOM 2920 N N . CYS B 1 27 ? 3.658 -17.312 -34.406 1 70.19 27 CYS B N 1
ATOM 2921 C CA . CYS B 1 27 ? 4.969 -17.578 -33.812 1 70.19 27 CYS B CA 1
ATOM 2922 C C . CYS B 1 27 ? 5.16 -19.078 -33.594 1 70.19 27 CYS B C 1
ATOM 2924 O O . CYS B 1 27 ? 4.195 -19.797 -33.312 1 70.19 27 CYS B O 1
ATOM 2926 N N . ASP B 1 28 ? 6.352 -19.562 -33.875 1 76.19 28 ASP B N 1
ATOM 2927 C CA . ASP B 1 28 ? 6.688 -20.953 -33.594 1 76.19 28 ASP B CA 1
ATOM 2928 C C . ASP B 1 28 ? 7.289 -21.078 -32.188 1 76.19 28 ASP B C 1
ATOM 2930 O O . ASP B 1 28 ? 8.375 -20.562 -31.922 1 76.19 28 ASP B O 1
ATOM 2934 N N . LEU B 1 29 ? 6.547 -21.688 -31.297 1 82.19 29 LEU B N 1
ATOM 2935 C CA . LEU B 1 29 ? 7.043 -21.938 -29.953 1 82.19 29 LEU B CA 1
ATOM 2936 C C . LEU B 1 29 ? 8.102 -23.031 -29.953 1 82.19 29 LEU B C 1
ATOM 2938 O O . LEU B 1 29 ? 7.887 -24.094 -30.547 1 82.19 29 LEU B O 1
ATOM 2942 N N . PRO B 1 30 ? 9.219 -22.75 -29.469 1 84.62 30 PRO B N 1
ATOM 2943 C CA . PRO B 1 30 ? 10.211 -23.812 -29.391 1 84.62 30 PRO B CA 1
ATOM 2944 C C . PRO B 1 30 ? 9.727 -25.016 -28.562 1 84.62 30 PRO B C 1
ATOM 2946 O O . PRO B 1 30 ? 8.969 -24.844 -27.609 1 84.62 30 PRO B O 1
ATOM 2949 N N . ARG B 1 31 ? 10.25 -26.125 -28.953 1 88.44 31 ARG B N 1
ATOM 2950 C CA . ARG B 1 31 ? 9.953 -27.312 -28.156 1 88.44 31 ARG B CA 1
ATOM 2951 C C . ARG B 1 31 ? 10.727 -27.297 -26.844 1 88.44 31 ARG B C 1
ATOM 2953 O O . ARG B 1 31 ? 11.883 -26.875 -26.797 1 88.44 31 ARG B O 1
ATOM 2960 N N . PHE B 1 32 ? 10.055 -27.75 -25.922 1 93.06 32 PHE B N 1
ATOM 2961 C CA . PHE B 1 32 ? 10.68 -27.781 -24.609 1 93.06 32 PHE B CA 1
ATOM 2962 C C . PHE B 1 32 ? 11.898 -28.688 -24.609 1 93.06 32 PHE B C 1
ATOM 2964 O O . PHE B 1 32 ? 11.828 -29.828 -25.078 1 93.06 32 PHE B O 1
ATOM 2971 N N . ASN B 1 33 ? 12.945 -28.188 -24.25 1 95.94 33 ASN B N 1
ATOM 2972 C CA . ASN B 1 33 ? 14.195 -28.938 -24.078 1 95.94 33 ASN B CA 1
ATOM 2973 C C . ASN B 1 33 ? 14.727 -28.812 -22.656 1 95.94 33 ASN B C 1
ATOM 2975 O O . ASN B 1 33 ? 15.289 -27.781 -22.266 1 95.94 33 ASN B O 1
ATOM 2979 N N . ALA B 1 34 ? 14.617 -29.906 -21.938 1 97.06 34 ALA B N 1
ATOM 2980 C CA . ALA B 1 34 ? 14.953 -29.922 -20.516 1 97.06 34 ALA B CA 1
ATOM 2981 C C . ALA B 1 34 ? 16.422 -29.594 -20.297 1 97.06 34 ALA B C 1
ATOM 2983 O O . ALA B 1 34 ? 16.766 -28.828 -19.406 1 97.06 34 ALA B O 1
ATOM 2984 N N . THR B 1 35 ? 17.266 -30.172 -21.062 1 96.81 35 THR B N 1
ATOM 2985 C CA . THR B 1 35 ? 18.703 -29.953 -20.922 1 96.81 35 THR B CA 1
ATOM 2986 C C . THR B 1 35 ? 19.047 -28.484 -21.188 1 96.81 35 THR B C 1
ATOM 2988 O O . THR B 1 35 ? 19.844 -27.891 -20.453 1 96.81 35 THR B O 1
ATOM 2991 N N . ALA B 1 36 ? 18.453 -27.922 -22.219 1 96.75 36 ALA B N 1
ATOM 2992 C CA . ALA B 1 36 ? 18.703 -26.516 -22.547 1 96.75 36 ALA B CA 1
ATOM 2993 C C . ALA B 1 36 ? 18.25 -25.594 -21.406 1 96.75 36 ALA B C 1
ATOM 2995 O O . ALA B 1 36 ? 18.922 -24.625 -21.078 1 96.75 36 ALA B O 1
ATOM 2996 N N . LEU B 1 37 ? 17.156 -25.906 -20.859 1 98 37 LEU B N 1
ATOM 2997 C CA . LEU B 1 37 ? 16.672 -25.109 -19.734 1 98 37 LEU B CA 1
ATOM 2998 C C . LEU B 1 37 ? 17.625 -25.188 -18.547 1 98 37 LEU B C 1
ATOM 3000 O O . LEU B 1 37 ? 17.953 -24.172 -17.938 1 98 37 LEU B O 1
ATOM 3004 N N . LEU B 1 38 ? 18.031 -26.422 -18.234 1 98 38 LEU B N 1
ATOM 3005 C CA . LEU B 1 38 ? 18.938 -26.625 -17.109 1 98 38 LEU B CA 1
ATOM 3006 C C . LEU B 1 38 ? 20.25 -25.875 -17.328 1 98 38 LEU B C 1
ATOM 3008 O O . LEU B 1 38 ? 20.812 -25.328 -16.375 1 98 38 LEU B O 1
ATOM 3012 N N . GLU B 1 39 ? 20.703 -25.875 -18.531 1 97.5 39 GLU B N 1
ATOM 3013 C CA . GLU B 1 39 ? 21.891 -25.094 -18.828 1 97.5 39 GLU B CA 1
ATOM 3014 C C . GLU B 1 39 ? 21.672 -23.609 -18.578 1 97.5 39 GLU B C 1
ATOM 3016 O O . GLU B 1 39 ? 22.562 -22.922 -18.062 1 97.5 39 GLU B O 1
ATOM 3021 N N . LYS B 1 40 ? 20.547 -23.109 -18.969 1 97.38 40 LYS B N 1
ATOM 3022 C CA . LYS B 1 40 ? 20.203 -21.719 -18.734 1 97.38 40 LYS B CA 1
ATOM 3023 C C . LYS B 1 40 ? 20.094 -21.422 -17.25 1 97.38 40 LYS B C 1
ATOM 3025 O O . LYS B 1 40 ? 20.359 -20.297 -16.812 1 97.38 40 LYS B O 1
ATOM 3030 N N . LEU B 1 41 ? 19.734 -22.422 -16.438 1 98.25 41 LEU B N 1
ATOM 3031 C CA . LEU B 1 41 ? 19.5 -22.25 -15.008 1 98.25 41 LEU B CA 1
ATOM 3032 C C . LEU B 1 41 ? 20.766 -22.516 -14.211 1 98.25 41 LEU B C 1
ATOM 3034 O O . LEU B 1 41 ? 20.75 -22.469 -12.977 1 98.25 41 LEU B O 1
ATOM 3038 N N . ARG B 1 42 ? 21.906 -22.781 -14.859 1 98.19 42 ARG B N 1
ATOM 3039 C CA . ARG B 1 42 ? 23.141 -23.062 -14.141 1 98.19 42 ARG B CA 1
ATOM 3040 C C . ARG B 1 42 ? 23.438 -21.984 -13.109 1 98.19 42 ARG B C 1
ATOM 3042 O O . ARG B 1 42 ? 23.484 -20.797 -13.445 1 98.19 42 ARG B O 1
ATOM 3049 N N . ASN B 1 43 ? 23.609 -22.312 -11.859 1 98.56 43 ASN B N 1
ATOM 3050 C CA . ASN B 1 43 ? 23.938 -21.453 -10.727 1 98.56 43 ASN B CA 1
ATOM 3051 C C . ASN B 1 43 ? 22.781 -20.5 -10.414 1 98.56 43 ASN B C 1
ATOM 3053 O O . ASN B 1 43 ? 23.016 -19.422 -9.867 1 98.56 43 ASN B O 1
ATOM 3057 N N . LYS B 1 44 ? 21.531 -20.844 -10.836 1 98.62 44 LYS B N 1
ATOM 3058 C CA . LYS B 1 44 ? 20.422 -19.906 -10.688 1 98.62 44 LYS B CA 1
ATOM 3059 C C . LYS B 1 44 ? 19.266 -20.547 -9.922 1 98.62 44 LYS B C 1
ATOM 3061 O O . LYS B 1 44 ? 19.203 -21.766 -9.773 1 98.62 44 LYS B O 1
ATOM 3066 N N . ARG B 1 45 ? 18.422 -19.688 -9.422 1 98.56 45 ARG B N 1
ATOM 3067 C CA . ARG B 1 45 ? 17.188 -20.062 -8.734 1 98.56 45 ARG B CA 1
ATOM 3068 C C . ARG B 1 45 ? 15.969 -19.672 -9.555 1 98.56 45 ARG B C 1
ATOM 3070 O O . ARG B 1 45 ? 15.805 -18.5 -9.914 1 98.56 45 ARG B O 1
ATOM 3077 N N . LEU B 1 46 ? 15.172 -20.625 -9.922 1 98.88 46 LEU B N 1
ATOM 3078 C CA . LEU B 1 46 ? 13.836 -20.406 -10.469 1 98.88 46 LEU B CA 1
ATOM 3079 C C . LEU B 1 46 ? 12.766 -20.672 -9.414 1 98.88 46 LEU B C 1
ATOM 3081 O O . LEU B 1 46 ? 12.625 -21.797 -8.93 1 98.88 46 LEU B O 1
ATOM 3085 N N . VAL B 1 47 ? 12.008 -19.641 -9.078 1 98.88 47 VAL B N 1
ATOM 3086 C CA . VAL B 1 47 ? 11.086 -19.781 -7.961 1 98.88 47 VAL B CA 1
ATOM 3087 C C . VAL B 1 47 ? 9.664 -19.469 -8.422 1 98.88 47 VAL B C 1
ATOM 3089 O O . VAL B 1 47 ? 9.398 -18.375 -8.938 1 98.88 47 VAL B O 1
ATOM 3092 N N . TYR B 1 48 ? 8.766 -20.453 -8.227 1 98.81 48 TYR B N 1
ATOM 3093 C CA . TYR B 1 48 ? 7.328 -20.25 -8.359 1 98.81 48 TYR B CA 1
ATOM 3094 C C . TYR B 1 48 ? 6.711 -19.797 -7.047 1 98.81 48 TYR B C 1
ATOM 3096 O O . TYR B 1 48 ? 6.984 -20.375 -5.992 1 98.81 48 TYR B O 1
ATOM 3104 N N . VAL B 1 49 ? 5.93 -18.75 -7.105 1 98.75 49 VAL B N 1
ATOM 3105 C CA . VAL B 1 49 ? 5.297 -18.219 -5.902 1 98.75 49 VAL B CA 1
ATOM 3106 C C . VAL B 1 49 ? 3.795 -18.062 -6.133 1 98.75 49 VAL B C 1
ATOM 3108 O O . VAL B 1 49 ? 3.369 -17.328 -7.027 1 98.75 49 VAL B O 1
ATOM 3111 N N . GLY B 1 50 ? 3.008 -18.781 -5.387 1 97.38 50 GLY B N 1
ATOM 3112 C CA . GLY B 1 50 ? 1.572 -18.625 -5.574 1 97.38 50 GLY B CA 1
ATOM 3113 C C . GLY B 1 50 ? 0.767 -19.719 -4.895 1 97.38 50 GLY B C 1
ATOM 3114 O O . GLY B 1 50 ? 1.108 -20.156 -3.791 1 97.38 50 GLY B O 1
ATOM 3115 N N . ASP B 1 51 ? -0.371 -20.047 -5.469 1 93.88 51 ASP B N 1
ATOM 3116 C CA . ASP B 1 51 ? -1.296 -21 -4.871 1 93.88 51 ASP B CA 1
ATOM 3117 C C . ASP B 1 51 ? -1.126 -22.391 -5.488 1 93.88 51 ASP B C 1
ATOM 3119 O O . ASP B 1 51 ? -0.037 -22.734 -5.949 1 93.88 51 ASP B O 1
ATOM 3123 N N . SER B 1 52 ? -2.111 -23.219 -5.418 1 93.12 52 SER B N 1
ATOM 3124 C CA . SER B 1 52 ? -2.012 -24.609 -5.871 1 93.12 52 SER B CA 1
ATOM 3125 C C . SER B 1 52 ? -1.853 -24.688 -7.383 1 93.12 52 SER B C 1
ATOM 3127 O O . SER B 1 52 ? -1.3 -25.656 -7.91 1 93.12 52 SER B O 1
ATOM 3129 N N . LEU B 1 53 ? -2.32 -23.703 -8.094 1 95.19 53 LEU B N 1
ATOM 3130 C CA . LEU B 1 53 ? -2.168 -23.719 -9.539 1 95.19 53 LEU B CA 1
ATOM 3131 C C . LEU B 1 53 ? -0.728 -23.422 -9.945 1 95.19 53 LEU B C 1
ATOM 3133 O O . LEU B 1 53 ? -0.219 -23.984 -10.914 1 95.19 53 LEU B O 1
ATOM 3137 N N . ASN B 1 54 ? -0.176 -22.531 -9.211 1 96.31 54 ASN B N 1
ATOM 3138 C CA . ASN B 1 54 ? 1.257 -22.328 -9.398 1 96.31 54 ASN B CA 1
ATOM 3139 C C . ASN B 1 54 ? 2.055 -23.578 -9.023 1 96.31 54 ASN B C 1
ATOM 3141 O O . ASN B 1 54 ? 3.057 -23.891 -9.672 1 96.31 54 ASN B O 1
ATOM 3145 N N . ARG B 1 55 ? 1.608 -24.203 -8 1 95.69 55 ARG B N 1
ATOM 3146 C CA . ARG B 1 55 ? 2.244 -25.453 -7.625 1 95.69 55 ARG B CA 1
ATOM 3147 C C . ARG B 1 55 ? 2.1 -26.5 -8.727 1 95.69 55 ARG B C 1
ATOM 3149 O O . ARG B 1 55 ? 3.039 -27.234 -9.016 1 95.69 55 ARG B O 1
ATOM 3156 N N . ASN B 1 56 ? 0.919 -26.547 -9.289 1 96.94 56 ASN B N 1
ATOM 3157 C CA . ASN B 1 56 ? 0.686 -27.422 -10.43 1 96.94 56 ASN B CA 1
ATOM 3158 C C . ASN B 1 56 ? 1.695 -27.188 -11.547 1 96.94 56 ASN B C 1
ATOM 3160 O O . ASN B 1 56 ? 2.234 -28.141 -12.117 1 96.94 56 ASN B O 1
ATOM 3164 N N . GLN B 1 57 ? 1.909 -25.953 -11.828 1 98.19 57 GLN B N 1
ATOM 3165 C CA . GLN B 1 57 ? 2.883 -25.609 -12.859 1 98.19 57 GLN B CA 1
ATOM 3166 C C . GLN B 1 57 ? 4.297 -25.984 -12.43 1 98.19 57 GLN B C 1
ATOM 3168 O O . GLN B 1 57 ? 5.094 -26.453 -13.242 1 98.19 57 GLN B O 1
ATOM 3173 N N . TRP B 1 58 ? 4.633 -25.734 -11.203 1 98.12 58 TRP B N 1
ATOM 3174 C CA . TRP B 1 58 ? 5.938 -26.094 -10.664 1 98.12 58 TRP B CA 1
ATOM 3175 C C . TRP B 1 58 ? 6.18 -27.594 -10.766 1 98.12 58 TRP B C 1
ATOM 3177 O O . TRP B 1 58 ? 7.246 -28.031 -11.203 1 98.12 58 TRP B O 1
ATOM 3187 N N . VAL B 1 59 ? 5.195 -28.406 -10.367 1 97.06 59 VAL B N 1
ATOM 3188 C CA . VAL B 1 59 ? 5.332 -29.859 -10.445 1 97.06 59 VAL B CA 1
ATOM 3189 C C . VAL B 1 59 ? 5.578 -30.281 -11.891 1 97.06 59 VAL B C 1
ATOM 3191 O O . VAL B 1 59 ? 6.426 -31.125 -12.156 1 97.06 59 VAL B O 1
ATOM 3194 N N . SER B 1 60 ? 4.82 -29.672 -12.75 1 97.19 60 SER B N 1
ATOM 3195 C CA . SER B 1 60 ? 5.027 -29.938 -14.164 1 97.19 60 SER B CA 1
ATOM 3196 C C . SER B 1 60 ? 6.469 -29.672 -14.578 1 97.19 60 SER B C 1
ATOM 3198 O O . SER B 1 60 ? 7.098 -30.5 -15.242 1 97.19 60 SER B O 1
ATOM 3200 N N . MET B 1 61 ? 7.016 -28.516 -14.18 1 98.19 61 MET B N 1
ATOM 3201 C CA . MET B 1 61 ? 8.383 -28.156 -14.531 1 98.19 61 MET B CA 1
ATOM 3202 C C . MET B 1 61 ? 9.383 -29.156 -13.984 1 98.19 61 MET B C 1
ATOM 3204 O O . MET B 1 61 ? 10.289 -29.594 -14.695 1 98.19 61 MET B O 1
ATOM 3208 N N . VAL B 1 62 ? 9.195 -29.547 -12.75 1 97.5 62 VAL B N 1
ATOM 3209 C CA . VAL B 1 62 ? 10.086 -30.5 -12.109 1 97.5 62 VAL B CA 1
ATOM 3210 C C . VAL B 1 62 ? 10.047 -31.828 -12.859 1 97.5 62 VAL B C 1
ATOM 3212 O O . VAL B 1 62 ? 11.086 -32.438 -13.094 1 97.5 62 VAL B O 1
ATOM 3215 N N . CYS B 1 63 ? 8.844 -32.25 -13.258 1 95.5 63 CYS B N 1
ATOM 3216 C CA . CYS B 1 63 ? 8.703 -33.5 -14.008 1 95.5 63 CYS B CA 1
ATOM 3217 C C . CYS B 1 63 ? 9.438 -33.406 -15.344 1 95.5 63 CYS B C 1
ATOM 3219 O O . CYS B 1 63 ? 10.094 -34.375 -15.758 1 95.5 63 CYS B O 1
ATOM 3221 N N . LEU B 1 64 ? 9.328 -32.312 -15.953 1 95.69 64 LEU B N 1
ATOM 3222 C CA . LEU B 1 64 ? 9.945 -32.094 -17.266 1 95.69 64 LEU B CA 1
ATOM 3223 C C . LEU B 1 64 ? 11.461 -32.188 -17.156 1 95.69 64 LEU B C 1
ATOM 3225 O O . LEU B 1 64 ? 12.109 -32.875 -17.953 1 95.69 64 LEU B O 1
ATOM 3229 N N . VAL B 1 65 ? 12.031 -31.609 -16.156 1 96.69 65 VAL B N 1
ATOM 3230 C CA . VAL B 1 65 ? 13.484 -31.531 -16.062 1 96.69 65 VAL B CA 1
ATOM 3231 C C . VAL B 1 65 ? 14.031 -32.781 -15.414 1 96.69 65 VAL B C 1
ATOM 3233 O O . VAL B 1 65 ? 15.148 -33.219 -15.711 1 96.69 65 VAL B O 1
ATOM 3236 N N . ASP B 1 66 ? 13.242 -33.344 -14.539 1 93.5 66 ASP B N 1
ATOM 3237 C CA . ASP B 1 66 ? 13.633 -34.562 -13.852 1 93.5 66 ASP B CA 1
ATOM 3238 C C . ASP B 1 66 ? 13.891 -35.688 -14.852 1 93.5 66 ASP B C 1
ATOM 3240 O O . ASP B 1 66 ? 14.711 -36.594 -14.586 1 93.5 66 ASP B O 1
ATOM 3244 N N . SER B 1 67 ? 13.266 -35.594 -15.938 1 88.38 67 SER B N 1
ATOM 3245 C CA . SER B 1 67 ? 13.305 -36.656 -16.938 1 88.38 67 SER B CA 1
ATOM 3246 C C . SER B 1 67 ? 14.703 -36.812 -17.516 1 88.38 67 SER B C 1
ATOM 3248 O O . SER B 1 67 ? 15.055 -37.875 -18.047 1 88.38 67 SER B O 1
ATOM 3250 N N . VAL B 1 68 ? 15.602 -35.844 -17.375 1 93.62 68 VAL B N 1
ATOM 3251 C CA . VAL B 1 68 ? 16.906 -35.875 -18.031 1 93.62 68 VAL B CA 1
ATOM 3252 C C . VAL B 1 68 ? 18.016 -35.906 -16.984 1 93.62 68 VAL B C 1
ATOM 3254 O O . VAL B 1 68 ? 19.188 -35.781 -17.312 1 93.62 68 VAL B O 1
ATOM 3257 N N . ILE B 1 69 ? 17.641 -36 -15.75 1 95.06 69 ILE B N 1
ATOM 3258 C CA . ILE B 1 69 ? 18.641 -35.969 -14.68 1 95.06 69 ILE B CA 1
ATOM 3259 C C . ILE B 1 69 ? 18.703 -37.344 -14.008 1 95.06 69 ILE B C 1
ATOM 3261 O O . ILE B 1 69 ? 17.672 -37.906 -13.633 1 95.06 69 ILE B O 1
ATOM 3265 N N . SER B 1 70 ? 19.906 -37.844 -13.805 1 93.44 70 SER B N 1
ATOM 3266 C CA . SER B 1 70 ? 20.094 -39.062 -13.055 1 93.44 70 SER B CA 1
ATOM 3267 C C . SER B 1 70 ? 19.672 -38.906 -11.594 1 93.44 70 SER B C 1
ATOM 3269 O O . SER B 1 70 ? 19.891 -37.844 -11 1 93.44 70 SER B O 1
ATOM 3271 N N . PRO B 1 71 ? 19.109 -39.938 -11.016 1 91.94 71 PRO B N 1
ATOM 3272 C CA . PRO B 1 71 ? 18.609 -39.875 -9.633 1 91.94 71 PRO B CA 1
ATOM 3273 C C . PRO B 1 71 ? 19.703 -39.438 -8.641 1 91.94 71 PRO B C 1
ATOM 3275 O O . PRO B 1 71 ? 19.406 -38.812 -7.617 1 91.94 71 PRO B O 1
ATOM 3278 N N . THR B 1 72 ? 20.875 -39.719 -8.906 1 94.69 72 THR B N 1
ATOM 3279 C CA . THR B 1 72 ? 21.969 -39.438 -7.984 1 94.69 72 THR B CA 1
ATOM 3280 C C . THR B 1 72 ? 22.344 -37.938 -8.039 1 94.69 72 THR B C 1
ATOM 3282 O O . THR B 1 72 ? 23.062 -37.469 -7.156 1 94.69 72 THR B O 1
ATOM 3285 N N . PHE B 1 73 ? 21.875 -37.281 -9.062 1 96.5 73 PHE B N 1
ATOM 3286 C CA . PHE B 1 73 ? 22.297 -35.906 -9.258 1 96.5 73 PHE B CA 1
ATOM 3287 C C . PHE B 1 73 ? 21.141 -34.969 -9.031 1 96.5 73 PHE B C 1
ATOM 3289 O O . PHE B 1 73 ? 21.094 -33.875 -9.609 1 96.5 73 PHE B O 1
ATOM 3296 N N . LYS B 1 74 ? 20.172 -35.375 -8.305 1 96.06 74 LYS B N 1
ATOM 3297 C CA . LYS B 1 74 ? 19.047 -34.5 -7.965 1 96.06 74 LYS B CA 1
ATOM 3298 C C . LYS B 1 74 ? 18.609 -34.719 -6.52 1 96.06 74 LYS B C 1
ATOM 3300 O O . LYS B 1 74 ? 18.906 -35.781 -5.922 1 96.06 74 LYS B O 1
ATOM 3305 N N . SER B 1 75 ? 17.984 -33.719 -5.941 1 96.12 75 SER B N 1
ATOM 3306 C CA . SER B 1 75 ? 17.438 -33.812 -4.594 1 96.12 75 SER B CA 1
ATOM 3307 C C . SER B 1 75 ? 16.156 -33 -4.461 1 96.12 75 SER B C 1
ATOM 3309 O O . SER B 1 75 ? 15.891 -32.125 -5.285 1 96.12 75 SER B O 1
ATOM 3311 N N . MET B 1 76 ? 15.32 -33.438 -3.539 1 95 76 MET B N 1
ATOM 3312 C CA . MET B 1 76 ? 14.07 -32.75 -3.201 1 95 76 MET B CA 1
ATOM 3313 C C . MET B 1 76 ? 14.023 -32.406 -1.717 1 95 76 MET B C 1
ATOM 3315 O O . MET B 1 76 ? 14.336 -33.25 -0.868 1 95 76 MET B O 1
ATOM 3319 N N . HIS B 1 77 ? 13.766 -31.109 -1.426 1 94.88 77 HIS B N 1
ATOM 3320 C CA . HIS B 1 77 ? 13.594 -30.641 -0.055 1 94.88 77 HIS B CA 1
ATOM 3321 C C . HIS B 1 77 ? 12.234 -29.984 0.133 1 94.88 77 HIS B C 1
ATOM 3323 O O . HIS B 1 77 ? 11.82 -29.172 -0.701 1 94.88 77 HIS B O 1
ATOM 3329 N N . ASN B 1 78 ? 11.539 -30.391 1.163 1 91 78 ASN B N 1
ATOM 3330 C CA . ASN B 1 78 ? 10.227 -29.844 1.474 1 91 78 ASN B CA 1
ATOM 3331 C C . ASN B 1 78 ? 10.125 -29.406 2.934 1 91 78 ASN B C 1
ATOM 3333 O O . ASN B 1 78 ? 10.422 -30.188 3.838 1 91 78 ASN B O 1
ATOM 3337 N N . ASN B 1 79 ? 9.828 -28.156 3.178 1 87.25 79 ASN B N 1
ATOM 3338 C CA . ASN B 1 79 ? 9.617 -27.641 4.523 1 87.25 79 ASN B CA 1
ATOM 3339 C C . ASN B 1 79 ? 8.281 -26.906 4.641 1 87.25 79 ASN B C 1
ATOM 3341 O O . ASN B 1 79 ? 8.234 -25.766 5.086 1 87.25 79 ASN B O 1
ATOM 3345 N N . GLY B 1 80 ? 7.145 -27.594 4.242 1 87.19 80 GLY B N 1
ATOM 3346 C CA . GLY B 1 80 ? 5.836 -26.953 4.332 1 87.19 80 GLY B CA 1
ATOM 3347 C C . GLY B 1 80 ? 5.578 -25.969 3.211 1 87.19 80 GLY B C 1
ATOM 3348 O O . GLY B 1 80 ? 5.211 -26.359 2.102 1 87.19 80 GLY B O 1
ATOM 3349 N N . SER B 1 81 ? 6.098 -24.656 3.43 1 92.31 81 SER B N 1
ATOM 3350 C CA . SER B 1 81 ? 5.789 -23.609 2.461 1 92.31 81 SER B CA 1
ATOM 3351 C C . SER B 1 81 ? 6.809 -23.578 1.327 1 92.31 81 SER B C 1
ATOM 3353 O O . SER B 1 81 ? 6.57 -22.969 0.283 1 92.31 81 SER B O 1
ATOM 3355 N N . ILE B 1 82 ? 7.922 -24.328 1.519 1 95.94 82 ILE B N 1
ATOM 3356 C CA . ILE B 1 82 ? 9.008 -24.266 0.547 1 95.94 82 ILE B CA 1
ATOM 3357 C C . ILE B 1 82 ? 9.281 -25.656 -0.014 1 95.94 82 ILE B C 1
ATOM 3359 O O . ILE B 1 82 ? 9.453 -26.625 0.744 1 95.94 82 ILE B O 1
ATOM 3363 N N . ASN B 1 83 ? 9.266 -25.828 -1.284 1 96.56 83 ASN B N 1
ATOM 3364 C CA . ASN B 1 83 ? 9.68 -27.016 -2.016 1 96.56 83 ASN B CA 1
ATOM 3365 C C . ASN B 1 83 ? 10.836 -26.719 -2.965 1 96.56 83 ASN B C 1
ATOM 3367 O O . ASN B 1 83 ? 10.719 -25.859 -3.836 1 96.56 83 ASN B O 1
ATOM 3371 N N . ILE B 1 84 ? 11.93 -27.453 -2.773 1 97.88 84 ILE B N 1
ATOM 3372 C CA . ILE B 1 84 ? 13.109 -27.156 -3.572 1 97.88 84 ILE B CA 1
ATOM 3373 C C . ILE B 1 84 ? 13.555 -28.422 -4.312 1 97.88 84 ILE B C 1
ATOM 3375 O O . ILE B 1 84 ? 13.883 -29.438 -3.689 1 97.88 84 ILE B O 1
ATOM 3379 N N . PHE B 1 85 ? 13.492 -28.422 -5.605 1 98.06 85 PHE B N 1
ATOM 3380 C CA . PHE B 1 85 ? 14.164 -29.375 -6.473 1 98.06 85 PHE B CA 1
ATOM 3381 C C . PHE B 1 85 ? 15.539 -28.875 -6.879 1 98.06 85 PHE B C 1
ATOM 3383 O O . PHE B 1 85 ? 15.672 -27.781 -7.438 1 98.06 85 PHE B O 1
ATOM 3390 N N . LYS B 1 86 ? 16.531 -29.688 -6.602 1 98.19 86 LYS B N 1
ATOM 3391 C CA . LYS B 1 86 ? 17.891 -29.266 -6.93 1 98.19 86 LYS B CA 1
ATOM 3392 C C . LYS B 1 86 ? 18.484 -30.172 -8.008 1 98.19 86 LYS B C 1
ATOM 3394 O O . LYS B 1 86 ? 18.469 -31.391 -7.883 1 98.19 86 LYS B O 1
ATOM 3399 N N . ALA B 1 87 ? 18.875 -29.562 -9.094 1 98.25 87 ALA B N 1
ATOM 3400 C CA . ALA B 1 87 ? 19.734 -30.219 -10.078 1 98.25 87 ALA B CA 1
ATOM 3401 C C . ALA B 1 87 ? 21.203 -30 -9.758 1 98.25 87 ALA B C 1
ATOM 3403 O O . ALA B 1 87 ? 21.781 -28.969 -10.117 1 98.25 87 ALA B O 1
ATOM 3404 N N . ILE B 1 88 ? 21.828 -30.969 -9.234 1 98.19 88 ILE B N 1
ATOM 3405 C CA . ILE B 1 88 ? 23.109 -30.844 -8.555 1 98.19 88 ILE B CA 1
ATOM 3406 C C . ILE B 1 88 ? 24.2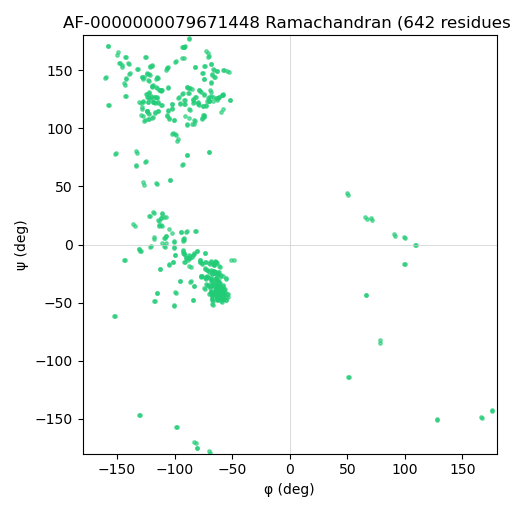03 -30.469 -9.562 1 98.19 88 ILE B C 1
ATOM 3408 O O . ILE B 1 88 ? 24.984 -29.547 -9.328 1 98.19 88 ILE B O 1
ATOM 3412 N N . GLU B 1 89 ? 24.25 -31.125 -10.664 1 97.25 89 GLU B N 1
ATOM 3413 C CA . GLU B 1 89 ? 25.297 -30.906 -11.656 1 97.25 89 GLU B CA 1
ATOM 3414 C C . GLU B 1 89 ? 25.234 -29.5 -12.227 1 97.25 89 GLU B C 1
ATOM 3416 O O . GLU B 1 89 ? 26.25 -28.969 -12.688 1 97.25 89 GLU B O 1
ATOM 3421 N N . TYR B 1 90 ? 24.125 -28.906 -12.18 1 98.06 90 TYR B N 1
ATOM 3422 C CA . TYR B 1 90 ? 23.938 -27.562 -12.727 1 98.06 90 TYR B CA 1
ATOM 3423 C C . TYR B 1 90 ? 23.984 -26.516 -11.633 1 98.06 90 TYR B C 1
ATOM 3425 O O . TYR B 1 90 ? 24 -25.312 -11.914 1 98.06 90 TYR B O 1
ATOM 3433 N N . ASN B 1 91 ? 23.984 -26.969 -10.406 1 98.38 91 ASN B N 1
ATOM 3434 C CA . ASN B 1 91 ? 23.828 -26.078 -9.266 1 98.38 91 ASN B CA 1
ATOM 3435 C C . ASN B 1 91 ? 22.641 -25.156 -9.438 1 98.38 91 ASN B C 1
ATOM 3437 O O . ASN B 1 91 ? 22.766 -23.938 -9.281 1 98.38 91 ASN B O 1
ATOM 3441 N N . ALA B 1 92 ? 21.578 -25.719 -9.883 1 98.5 92 ALA B N 1
ATOM 3442 C CA . ALA B 1 92 ? 20.328 -25.016 -10.141 1 98.5 92 ALA B CA 1
ATOM 3443 C C . ALA B 1 92 ? 19.219 -25.5 -9.227 1 98.5 92 ALA B C 1
ATOM 3445 O O . ALA B 1 92 ? 19.156 -26.688 -8.898 1 98.5 92 ALA B O 1
ATOM 3446 N N . THR B 1 93 ? 18.375 -24.531 -8.828 1 98.62 93 THR B N 1
ATOM 3447 C CA . THR B 1 93 ? 17.203 -24.938 -8.047 1 98.62 93 THR B CA 1
ATOM 3448 C C . THR B 1 93 ? 15.922 -24.469 -8.719 1 98.62 93 THR B C 1
ATOM 3450 O O . THR B 1 93 ? 15.883 -23.391 -9.312 1 98.62 93 THR B O 1
ATOM 3453 N N . ILE B 1 94 ? 14.906 -25.281 -8.688 1 98.69 94 ILE B N 1
ATOM 3454 C CA . ILE B 1 94 ? 13.531 -24.984 -9.062 1 98.69 94 ILE B CA 1
ATOM 3455 C C . ILE B 1 94 ? 12.617 -25.125 -7.852 1 98.69 94 ILE B C 1
ATOM 3457 O O . ILE B 1 94 ? 12.422 -26.234 -7.348 1 98.69 94 ILE B O 1
ATOM 3461 N N . GLU B 1 95 ? 12.094 -24 -7.449 1 98.69 95 GLU B N 1
ATOM 3462 C CA . GLU B 1 95 ? 11.477 -23.938 -6.133 1 98.69 95 GLU B CA 1
ATOM 3463 C C . GLU B 1 95 ? 10.008 -23.516 -6.234 1 98.69 95 GLU B C 1
ATOM 3465 O O . GLU B 1 95 ? 9.602 -22.891 -7.219 1 98.69 95 GLU B O 1
ATOM 3470 N N . PHE B 1 96 ? 9.289 -23.953 -5.273 1 98.12 96 PHE B N 1
ATOM 3471 C CA . PHE B 1 96 ? 7.926 -23.469 -5.066 1 98.12 96 PHE B CA 1
ATOM 3472 C C . PHE B 1 96 ? 7.758 -22.906 -3.664 1 98.12 96 PHE B C 1
ATOM 3474 O O . PHE B 1 96 ? 8.164 -23.531 -2.682 1 98.12 96 PHE B O 1
ATOM 3481 N N . TYR B 1 97 ? 7.234 -21.734 -3.604 1 98.06 97 TYR B N 1
ATOM 3482 C CA . TYR B 1 97 ? 6.891 -21.109 -2.328 1 98.06 97 TYR B CA 1
ATOM 3483 C C . TYR B 1 97 ? 5.387 -20.875 -2.227 1 98.06 97 TYR B C 1
ATOM 3485 O O . TYR B 1 97 ? 4.812 -20.156 -3.049 1 98.06 97 TYR B O 1
ATOM 3493 N N . TRP B 1 98 ? 4.816 -21.453 -1.199 1 96.75 98 TRP B N 1
ATOM 3494 C CA . TRP B 1 98 ? 3.379 -21.328 -0.973 1 96.75 98 TRP B CA 1
ATOM 3495 C C . TRP B 1 98 ? 3.02 -19.953 -0.445 1 96.75 98 TRP B C 1
ATOM 3497 O O . TRP B 1 98 ? 3.369 -19.594 0.685 1 96.75 98 TRP B O 1
ATOM 3507 N N . SER B 1 99 ? 2.348 -19.156 -1.199 1 96.75 99 SER B N 1
ATOM 3508 C CA . SER B 1 99 ? 1.773 -17.859 -0.876 1 96.75 99 SER B CA 1
ATOM 3509 C C . SER B 1 99 ? 0.533 -17.562 -1.719 1 96.75 99 SER B C 1
ATOM 3511 O O . SER B 1 99 ? 0.585 -16.781 -2.666 1 96.75 99 SER B O 1
ATOM 3513 N N . PRO B 1 100 ? -0.559 -18.188 -1.303 1 95.75 100 PRO B N 1
ATOM 3514 C CA . PRO B 1 100 ? -1.722 -18.203 -2.193 1 95.75 100 PRO B CA 1
ATOM 3515 C C . PRO B 1 100 ? -2.293 -16.812 -2.443 1 95.75 100 PRO B C 1
ATOM 3517 O O . PRO B 1 100 ? -2.846 -16.547 -3.514 1 95.75 100 PRO B O 1
ATOM 3520 N N . LEU B 1 101 ? -2.139 -15.906 -1.461 1 97.19 101 LEU B N 1
ATOM 3521 C CA . LEU B 1 101 ? -2.68 -14.555 -1.617 1 97.19 101 LEU B CA 1
ATOM 3522 C C . LEU B 1 101 ? -1.56 -13.547 -1.834 1 97.19 101 LEU B C 1
ATOM 3524 O O . LEU B 1 101 ? -1.802 -12.336 -1.836 1 97.19 101 LEU B O 1
ATOM 3528 N N . LEU B 1 102 ? -0.298 -14.008 -2.006 1 97.88 102 LEU B N 1
ATOM 3529 C CA . LEU B 1 102 ? 0.945 -13.266 -2.191 1 97.88 102 LEU B CA 1
ATOM 3530 C C . LEU B 1 102 ? 1.298 -12.477 -0.937 1 97.88 102 LEU B C 1
ATOM 3532 O O . LEU B 1 102 ? 2.438 -12.516 -0.47 1 97.88 102 LEU B O 1
ATOM 3536 N N . VAL B 1 103 ? 0.29 -11.828 -0.36 1 98.25 103 VAL B N 1
ATOM 3537 C CA . VAL B 1 103 ? 0.465 -11.102 0.894 1 98.25 103 VAL B CA 1
ATOM 3538 C C . VAL B 1 103 ? 0.148 -12.023 2.072 1 98.25 103 VAL B C 1
ATOM 3540 O O . VAL B 1 103 ? -0.301 -13.156 1.881 1 98.25 103 VAL B O 1
ATOM 3543 N N . GLU B 1 104 ? 0.461 -11.562 3.275 1 97 104 GLU B N 1
ATOM 3544 C CA . GLU B 1 104 ? 0.265 -12.391 4.461 1 97 104 GLU B CA 1
ATOM 3545 C C . GLU B 1 104 ? -1.218 -12.625 4.73 1 97 104 GLU B C 1
ATOM 3547 O O . GLU B 1 104 ? -2.047 -11.75 4.484 1 97 104 GLU B O 1
ATOM 3552 N N . SER B 1 105 ? -1.503 -13.797 5.246 1 96.75 105 SER B N 1
ATOM 3553 C CA . SER B 1 105 ? -2.875 -14.203 5.539 1 96.75 105 SER B CA 1
ATOM 3554 C C . SER B 1 105 ? -2.912 -15.312 6.586 1 96.75 105 SER B C 1
ATOM 3556 O O . SER B 1 105 ? -1.868 -15.828 6.984 1 96.75 105 SER B O 1
ATOM 3558 N N . ASN B 1 106 ? -4.09 -15.609 7.039 1 93.94 106 ASN B N 1
ATOM 3559 C CA . ASN B 1 106 ? -4.234 -16.734 7.945 1 93.94 106 ASN B CA 1
ATOM 3560 C C . ASN B 1 106 ? -4.305 -18.062 7.184 1 93.94 106 ASN B C 1
ATOM 3562 O O . ASN B 1 106 ? -4.664 -19.094 7.754 1 93.94 106 ASN B O 1
ATOM 3566 N N . SER B 1 107 ? -3.992 -18.062 5.871 1 91.62 107 SER B N 1
ATOM 3567 C CA . SER B 1 107 ? -3.977 -19.25 5.023 1 91.62 107 SER B CA 1
ATOM 3568 C C . SER B 1 107 ? -2.566 -19.562 4.535 1 91.62 107 SER B C 1
ATOM 3570 O O . SER B 1 107 ? -2.393 -20.219 3.508 1 91.62 107 SER B O 1
ATOM 3572 N N . ASP B 1 108 ? -1.664 -19.047 5.238 1 92.5 108 ASP B N 1
ATOM 3573 C CA . ASP B 1 108 ? -0.273 -19.125 4.805 1 92.5 108 ASP B CA 1
ATOM 3574 C C . ASP B 1 108 ? 0.31 -20.516 5.09 1 92.5 108 ASP B C 1
ATOM 3576 O O . ASP B 1 108 ? 1.38 -20.859 4.582 1 92.5 108 ASP B O 1
ATOM 3580 N N . ASP B 1 109 ? -0.409 -21.297 5.895 1 88.88 109 ASP B N 1
ATOM 3581 C CA . ASP B 1 109 ? -0.019 -22.703 6.086 1 88.88 109 ASP B CA 1
ATOM 3582 C C . ASP B 1 109 ? -0.574 -23.578 4.973 1 88.88 109 ASP B C 1
ATOM 3584 O O . ASP B 1 109 ? -1.789 -23.656 4.777 1 88.88 109 ASP B O 1
ATOM 3588 N N . PRO B 1 110 ? 0.31 -24.25 4.273 1 85.75 110 PRO B N 1
ATOM 3589 C CA . PRO B 1 110 ? -0.162 -25.016 3.115 1 85.75 110 PRO B CA 1
ATOM 3590 C C . PRO B 1 110 ? -1.064 -26.188 3.504 1 85.75 110 PRO B C 1
ATOM 3592 O O . PRO B 1 110 ? -1.815 -26.688 2.668 1 85.75 110 PRO B O 1
ATOM 3595 N N . ILE B 1 111 ? -0.953 -26.641 4.676 1 81 111 ILE B N 1
ATOM 3596 C CA . ILE B 1 111 ? -1.728 -27.781 5.121 1 81 111 ILE B CA 1
ATOM 3597 C C . ILE B 1 111 ? -2.926 -27.312 5.941 1 81 111 ILE B C 1
ATOM 3599 O O . ILE B 1 111 ? -4.066 -27.688 5.656 1 81 111 ILE B O 1
ATOM 3603 N N . SER B 1 112 ? -2.613 -26.516 6.898 1 77.25 112 SER B N 1
ATOM 3604 C CA . SER B 1 112 ? -3.65 -26.016 7.797 1 77.25 112 SER B CA 1
ATOM 3605 C C . SER B 1 112 ? -4.094 -24.609 7.406 1 77.25 112 SER B C 1
ATOM 3607 O O . SER B 1 112 ? -3.379 -23.641 7.66 1 77.25 112 SER B O 1
ATOM 3609 N N . HIS B 1 113 ? -5.145 -24.562 6.621 1 75.88 113 HIS B N 1
ATOM 3610 C CA . HIS B 1 113 ? -5.648 -23.234 6.266 1 75.88 113 HIS B CA 1
ATOM 3611 C C . HIS B 1 113 ? -7.172 -23.203 6.289 1 75.88 113 HIS B C 1
ATOM 3613 O O . HIS B 1 113 ? -7.82 -24.25 6.289 1 75.88 113 HIS B O 1
ATOM 3619 N N . ARG B 1 114 ? -7.664 -22.031 6.66 1 73.19 114 ARG B N 1
ATOM 3620 C CA . ARG B 1 114 ? -9.086 -21.75 6.828 1 73.19 114 ARG B CA 1
ATOM 3621 C C . ARG B 1 114 ? -9.656 -21.078 5.59 1 73.19 114 ARG B C 1
ATOM 3623 O O . ARG B 1 114 ? -9.781 -19.844 5.551 1 73.19 114 ARG B O 1
ATOM 3630 N N . VAL B 1 115 ? -10.148 -21.781 4.605 1 76 115 VAL B N 1
ATOM 3631 C CA . VAL B 1 115 ? -10.578 -21.234 3.328 1 76 115 VAL B CA 1
ATOM 3632 C C . VAL B 1 115 ? -11.859 -20.422 3.518 1 76 115 VAL B C 1
ATOM 3634 O O . VAL B 1 115 ? -11.977 -19.297 3.012 1 76 115 VAL B O 1
ATOM 3637 N N . PRO B 1 116 ? -12.703 -20.875 4.406 1 81.12 116 PRO B N 1
ATOM 3638 C CA . PRO B 1 116 ? -13.945 -20.109 4.547 1 81.12 116 PRO B CA 1
ATOM 3639 C C . PRO B 1 116 ? -13.766 -18.812 5.32 1 81.12 116 PRO B C 1
ATOM 3641 O O . PRO B 1 116 ? -14.516 -17.859 5.109 1 81.12 116 PRO B O 1
ATOM 3644 N N . ASP B 1 117 ? -12.797 -18.766 6.199 1 87.5 117 ASP B N 1
ATOM 3645 C CA . ASP B 1 117 ? -12.562 -17.594 7.039 1 87.5 117 ASP B CA 1
ATOM 3646 C C . ASP B 1 117 ? -11.219 -16.953 6.723 1 87.5 117 ASP B C 1
ATOM 3648 O O . ASP B 1 117 ? -10.438 -16.656 7.629 1 87.5 117 ASP B O 1
ATOM 3652 N N . ARG B 1 118 ? -11.023 -16.688 5.523 1 92.56 118 ARG B N 1
ATOM 3653 C CA . ARG B 1 118 ? -9.75 -16.125 5.098 1 92.56 118 ARG B CA 1
ATOM 3654 C C . ARG B 1 118 ? -9.641 -14.656 5.488 1 92.56 118 ARG B C 1
ATOM 3656 O O . ARG B 1 118 ? -10.578 -13.883 5.27 1 92.56 118 ARG B O 1
ATOM 3663 N N . ILE B 1 119 ? -8.57 -14.281 6.121 1 96.25 119 ILE B N 1
ATOM 3664 C CA . ILE B 1 119 ? -8.203 -12.922 6.5 1 96.25 119 ILE B CA 1
ATOM 3665 C C . ILE B 1 119 ? -6.871 -12.555 5.855 1 96.25 119 ILE B C 1
ATOM 3667 O O . ILE B 1 119 ? -5.902 -13.312 5.934 1 96.25 119 ILE B O 1
ATOM 3671 N N . VAL B 1 120 ? -6.84 -11.469 5.195 1 97.31 120 VAL B N 1
ATOM 3672 C CA . VAL B 1 120 ? -5.617 -11.062 4.508 1 97.31 120 VAL B CA 1
ATOM 3673 C C . VAL B 1 120 ? -5.074 -9.781 5.133 1 97.31 120 VAL B C 1
ATOM 3675 O O . VAL B 1 120 ? -5.836 -8.961 5.641 1 97.31 120 VAL B O 1
ATOM 3678 N N . ARG B 1 121 ? -3.814 -9.648 5.203 1 97.81 121 ARG B N 1
ATOM 3679 C CA . ARG B 1 121 ? -3.117 -8.406 5.512 1 97.81 121 ARG B CA 1
ATOM 3680 C C . ARG B 1 121 ? -2.547 -7.766 4.25 1 97.81 121 ARG B C 1
ATOM 3682 O O . ARG B 1 121 ? -1.396 -8.023 3.887 1 97.81 121 ARG B O 1
ATOM 3689 N N . VAL B 1 122 ? -3.275 -6.852 3.664 1 97.56 122 VAL B N 1
ATOM 3690 C CA . VAL B 1 122 ? -2.982 -6.352 2.326 1 97.56 122 VAL B CA 1
ATOM 3691 C C . VAL B 1 122 ? -1.754 -5.445 2.369 1 97.56 122 VAL B C 1
ATOM 3693 O O . VAL B 1 122 ? -1.213 -5.07 1.325 1 97.56 122 VAL B O 1
ATOM 3696 N N . GLN B 1 123 ? -1.266 -5.145 3.562 1 96.62 123 GLN B N 1
ATOM 3697 C CA . GLN B 1 123 ? -0.11 -4.262 3.676 1 96.62 123 GLN B CA 1
ATOM 3698 C C . GLN B 1 123 ? 1.069 -4.977 4.328 1 96.62 123 GLN B C 1
ATOM 3700 O O . GLN B 1 123 ? 1.886 -4.352 5.008 1 96.62 123 GLN B O 1
ATOM 3705 N N . ALA B 1 124 ? 1.113 -6.281 4.176 1 96.81 124 ALA B N 1
ATOM 3706 C CA . ALA B 1 124 ? 2.203 -7.074 4.738 1 96.81 124 ALA B CA 1
ATOM 3707 C C . ALA B 1 124 ? 2.592 -8.211 3.799 1 96.81 124 ALA B C 1
ATOM 3709 O O . ALA B 1 124 ? 1.75 -9.031 3.422 1 96.81 124 ALA B O 1
ATOM 3710 N N . ILE B 1 125 ? 3.896 -8.305 3.477 1 97.56 125 ILE B N 1
ATOM 3711 C CA . ILE B 1 125 ? 4.305 -9.336 2.531 1 97.56 125 ILE B CA 1
ATOM 3712 C C . ILE B 1 125 ? 5.664 -9.898 2.941 1 97.56 125 ILE B C 1
ATOM 3714 O O . ILE B 1 125 ? 6.09 -10.938 2.43 1 97.56 125 ILE B O 1
ATOM 3718 N N . GLU B 1 126 ? 6.371 -9.258 3.84 1 96.44 126 GLU B N 1
ATOM 3719 C CA . GLU B 1 126 ? 7.797 -9.492 4.062 1 96.44 126 GLU B CA 1
ATOM 3720 C C . GLU B 1 126 ? 8.055 -10.906 4.562 1 96.44 126 GLU B C 1
ATOM 3722 O O . GLU B 1 126 ? 9.086 -11.5 4.266 1 96.44 126 GLU B O 1
ATOM 3727 N N . LYS B 1 127 ? 7.105 -11.453 5.336 1 94.62 127 LYS B N 1
ATOM 3728 C CA . LYS B 1 127 ? 7.293 -12.812 5.844 1 94.62 127 LYS B CA 1
ATOM 3729 C C . LYS B 1 127 ? 7.375 -13.82 4.699 1 94.62 127 LYS B C 1
ATOM 3731 O O . LYS B 1 127 ? 8.055 -14.844 4.809 1 94.62 127 LYS B O 1
ATOM 3736 N N . HIS B 1 128 ? 6.672 -13.531 3.604 1 96.75 128 HIS B N 1
ATOM 3737 C CA . HIS B 1 128 ? 6.727 -14.367 2.41 1 96.75 128 HIS B CA 1
ATOM 3738 C C . HIS B 1 128 ? 7.918 -14 1.532 1 96.75 128 HIS B C 1
ATOM 3740 O O . HIS B 1 128 ? 8.727 -14.859 1.182 1 96.75 128 HIS B O 1
ATOM 3746 N N . ALA B 1 129 ? 8.047 -12.711 1.316 1 97.62 129 ALA B N 1
ATOM 3747 C CA . ALA B 1 129 ? 8.867 -12.211 0.217 1 97.62 129 ALA B CA 1
ATOM 3748 C C . ALA B 1 129 ? 10.352 -12.406 0.507 1 97.62 129 ALA B C 1
ATOM 3750 O O . ALA B 1 129 ? 11.164 -12.516 -0.416 1 97.62 129 ALA B O 1
ATOM 3751 N N . ARG B 1 130 ? 10.734 -12.539 1.754 1 95.56 130 ARG B N 1
ATOM 3752 C CA . ARG B 1 130 ? 12.133 -12.703 2.127 1 95.56 130 ARG B CA 1
ATOM 3753 C C . ARG B 1 130 ? 12.688 -14.023 1.596 1 95.56 130 ARG B C 1
ATOM 3755 O O . ARG B 1 130 ? 13.906 -14.188 1.475 1 95.56 130 ARG B O 1
ATOM 3762 N N . HIS B 1 131 ? 11.812 -14.914 1.203 1 96.31 131 HIS B N 1
ATOM 3763 C CA . HIS B 1 131 ? 12.242 -16.25 0.812 1 96.31 131 HIS B CA 1
ATOM 3764 C C . HIS B 1 131 ? 12.516 -16.328 -0.687 1 96.31 131 HIS B C 1
ATOM 3766 O O . HIS B 1 131 ? 13.148 -17.281 -1.159 1 96.31 131 HIS B O 1
ATOM 3772 N N . TRP B 1 132 ? 12.055 -15.336 -1.413 1 97.81 132 TRP B N 1
ATOM 3773 C CA . TRP B 1 132 ? 12.164 -15.523 -2.857 1 97.81 132 TRP B CA 1
ATOM 3774 C C . TRP B 1 132 ? 12.789 -14.297 -3.518 1 97.81 132 TRP B C 1
ATOM 3776 O O . TRP B 1 132 ? 13.055 -14.297 -4.719 1 97.81 132 TRP B O 1
ATOM 3786 N N . THR B 1 133 ? 13.062 -13.281 -2.795 1 97 133 THR B N 1
ATOM 3787 C CA . THR B 1 133 ? 13.445 -11.984 -3.33 1 97 133 THR B CA 1
ATOM 3788 C C . THR B 1 133 ? 14.742 -12.086 -4.129 1 97 133 THR B C 1
ATOM 3790 O O . THR B 1 133 ? 14.93 -11.359 -5.109 1 97 133 THR B O 1
ATOM 3793 N N . ASP B 1 134 ? 15.68 -12.969 -3.789 1 97.06 134 ASP B N 1
ATOM 3794 C CA . ASP B 1 134 ? 17 -13.023 -4.402 1 97.06 134 ASP B CA 1
ATOM 3795 C C . ASP B 1 134 ? 17.031 -14.039 -5.543 1 97.06 134 ASP B C 1
ATOM 3797 O O . ASP B 1 134 ? 18.109 -14.367 -6.055 1 97.06 134 ASP B O 1
ATOM 3801 N N . ALA B 1 135 ? 15.93 -14.57 -5.996 1 98.56 135 ALA B N 1
ATOM 3802 C CA . ALA B 1 135 ? 15.867 -15.539 -7.082 1 98.56 135 ALA B CA 1
ATOM 3803 C C . ALA B 1 135 ? 16.25 -14.906 -8.414 1 98.56 135 ALA B C 1
ATOM 3805 O O . ALA B 1 135 ? 16.219 -13.68 -8.555 1 98.56 135 ALA B O 1
ATOM 3806 N N . ASP B 1 136 ? 16.703 -15.703 -9.32 1 98.69 136 ASP B N 1
ATOM 3807 C CA . ASP B 1 136 ? 17.062 -15.242 -10.664 1 98.69 136 ASP B CA 1
ATOM 3808 C C . ASP B 1 136 ? 15.828 -15.172 -11.562 1 98.69 136 ASP B C 1
ATOM 3810 O O . ASP B 1 136 ? 15.766 -14.336 -12.461 1 98.69 136 ASP B O 1
ATOM 3814 N N . TYR B 1 137 ? 14.938 -16.094 -11.359 1 98.75 137 TYR B N 1
ATOM 3815 C CA . TYR B 1 137 ? 13.641 -16.125 -12.023 1 98.75 137 TYR B CA 1
ATOM 3816 C C . TYR B 1 137 ? 12.508 -16.25 -11.016 1 98.75 137 TYR B C 1
ATOM 3818 O O . TYR B 1 137 ? 12.523 -17.156 -10.164 1 98.75 137 TYR B O 1
ATOM 3826 N N . LEU B 1 138 ? 11.602 -15.328 -11.062 1 98.88 138 LEU B N 1
ATOM 3827 C CA . LEU B 1 138 ? 10.422 -15.383 -10.211 1 98.88 138 LEU B CA 1
ATOM 3828 C C . LEU B 1 138 ? 9.156 -15.539 -11.055 1 98.88 138 LEU B C 1
ATOM 3830 O O . LEU B 1 138 ? 8.945 -14.781 -12.008 1 98.88 138 LEU B O 1
ATOM 3834 N N . VAL B 1 139 ? 8.336 -16.531 -10.758 1 98.94 139 VAL B N 1
ATOM 3835 C CA . VAL B 1 139 ? 7.094 -16.828 -11.461 1 98.94 139 VAL B CA 1
ATOM 3836 C C . VAL B 1 139 ? 5.914 -16.734 -10.5 1 98.94 139 VAL B C 1
ATOM 3838 O O . VAL B 1 139 ? 5.711 -17.625 -9.672 1 98.94 139 VAL B O 1
ATOM 3841 N N . PHE B 1 140 ? 5.09 -15.672 -10.688 1 98.88 140 PHE B N 1
ATOM 3842 C CA . PHE B 1 140 ? 4.008 -15.406 -9.742 1 98.88 140 PHE B CA 1
ATOM 3843 C C . PHE B 1 140 ? 2.66 -15.781 -10.352 1 98.88 140 PHE B C 1
ATOM 3845 O O . PHE B 1 140 ? 2.5 -15.766 -11.57 1 98.88 140 PHE B O 1
ATOM 3852 N N . ASN B 1 141 ? 1.762 -16.109 -9.508 1 96.81 141 ASN B N 1
ATOM 3853 C CA . ASN B 1 141 ? 0.338 -16.203 -9.812 1 96.81 141 ASN B CA 1
ATOM 3854 C C . ASN B 1 141 ? -0.511 -16.141 -8.547 1 96.81 141 ASN B C 1
ATOM 3856 O O . ASN B 1 141 ? -0.086 -16.594 -7.48 1 96.81 141 ASN B O 1
ATOM 3860 N N . THR B 1 142 ? -1.604 -15.547 -8.578 1 97 142 THR B N 1
ATOM 3861 C CA . THR B 1 142 ? -2.594 -15.516 -7.512 1 97 142 THR B CA 1
ATOM 3862 C C . THR B 1 142 ? -3.98 -15.195 -8.062 1 97 142 THR B C 1
ATOM 3864 O O . THR B 1 142 ? -4.184 -14.148 -8.672 1 97 142 THR B O 1
ATOM 3867 N N . TYR B 1 143 ? -4.934 -16.125 -7.855 1 96.69 143 TYR B N 1
ATOM 3868 C CA . TYR B 1 143 ? -6.242 -15.844 -8.438 1 96.69 143 TYR B CA 1
ATOM 3869 C C . TYR B 1 143 ? -7.348 -16.531 -7.641 1 96.69 143 TYR B C 1
ATOM 3871 O O . TYR B 1 143 ? -8.117 -15.867 -6.934 1 96.69 143 TYR B O 1
ATOM 3879 N N . LEU B 1 144 ? -7.344 -17.812 -7.555 1 94.88 144 LEU B N 1
ATOM 3880 C CA . LEU B 1 144 ? -8.5 -18.578 -7.09 1 94.88 144 LEU B CA 1
ATOM 3881 C C . LEU B 1 144 ? -8.789 -18.281 -5.621 1 94.88 144 LEU B C 1
ATOM 3883 O O . LEU B 1 144 ? -9.945 -18.297 -5.203 1 94.88 144 LEU B O 1
ATOM 3887 N N . TRP B 1 145 ? -7.824 -18.062 -4.863 1 95.5 145 TRP B N 1
ATOM 3888 C CA . TRP B 1 145 ? -7.992 -17.844 -3.434 1 95.5 145 TRP B CA 1
ATOM 3889 C C . TRP B 1 145 ? -8.703 -16.516 -3.17 1 95.5 145 TRP B C 1
ATOM 3891 O O . TRP B 1 145 ? -9.188 -16.266 -2.062 1 95.5 145 TRP B O 1
ATOM 3901 N N . TRP B 1 146 ? -8.758 -15.688 -4.168 1 96.31 146 TRP B N 1
ATOM 3902 C CA . TRP B 1 146 ? -9.398 -14.383 -4.043 1 96.31 146 TRP B CA 1
ATOM 3903 C C . TRP B 1 146 ? -10.859 -14.453 -4.453 1 96.31 146 TRP B C 1
ATOM 3905 O O . TRP B 1 146 ? -11.602 -13.477 -4.305 1 96.31 146 TRP B O 1
ATOM 3915 N N . ARG B 1 147 ? -11.266 -15.602 -4.98 1 92.56 147 ARG B N 1
ATOM 3916 C CA . ARG B 1 147 ? -12.602 -15.695 -5.559 1 92.56 147 ARG B CA 1
ATOM 3917 C C . ARG B 1 147 ? -13.672 -15.641 -4.473 1 92.56 147 ARG B C 1
ATOM 3919 O O . ARG B 1 147 ? -14.203 -16.672 -4.066 1 92.56 147 ARG B O 1
ATOM 3926 N N . ARG B 1 148 ? -13.977 -14.5 -4.004 1 93.19 148 ARG B N 1
ATOM 3927 C CA . ARG B 1 148 ? -15.008 -14.109 -3.053 1 93.19 148 ARG B CA 1
ATOM 3928 C C . ARG B 1 148 ? -15.633 -12.766 -3.428 1 93.19 148 ARG B C 1
ATOM 3930 O O . ARG B 1 148 ? -15.109 -12.055 -4.289 1 93.19 148 ARG B O 1
ATOM 3937 N N . ARG B 1 149 ? -16.797 -12.57 -2.854 1 94.56 149 ARG B N 1
ATOM 3938 C CA . ARG B 1 149 ? -17.391 -11.258 -3.061 1 94.56 149 ARG B CA 1
ATOM 3939 C C . ARG B 1 149 ? -16.594 -10.172 -2.348 1 94.56 149 ARG B C 1
ATOM 3941 O O . ARG B 1 149 ? -16.438 -9.062 -2.869 1 94.56 149 ARG B O 1
ATOM 3948 N N . GLN B 1 150 ? -16.141 -10.516 -1.138 1 96.25 150 GLN B N 1
ATOM 3949 C CA . GLN B 1 150 ? -15.32 -9.633 -0.319 1 96.25 150 GLN B CA 1
ATOM 3950 C C . GLN B 1 150 ? -14.344 -10.43 0.542 1 96.25 150 GLN B C 1
ATOM 3952 O O . GLN B 1 150 ? -14.539 -11.625 0.765 1 96.25 150 GLN B O 1
ATOM 3957 N N . MET B 1 151 ? -13.305 -9.781 0.899 1 96.81 151 MET B N 1
ATOM 3958 C CA . MET B 1 151 ? -12.305 -10.367 1.787 1 96.81 151 MET B CA 1
ATOM 3959 C C . MET B 1 151 ? -12.234 -9.609 3.107 1 96.81 151 MET B C 1
ATOM 3961 O O . MET B 1 151 ? -12.344 -8.383 3.129 1 96.81 151 MET B O 1
ATOM 3965 N N . LYS B 1 152 ? -12.195 -10.352 4.219 1 97.19 152 LYS B N 1
ATOM 3966 C CA . LYS B 1 152 ? -11.891 -9.719 5.496 1 97.19 152 LYS B CA 1
ATOM 3967 C C . LYS B 1 152 ? -10.43 -9.273 5.551 1 97.19 152 LYS B C 1
ATOM 3969 O O . LYS B 1 152 ? -9.523 -10.086 5.352 1 97.19 152 LYS B O 1
ATOM 3974 N N . VAL B 1 153 ? -10.148 -7.984 5.801 1 98.12 153 VAL B N 1
ATOM 3975 C CA . VAL B 1 153 ? -8.805 -7.418 5.824 1 98.12 153 VAL B CA 1
ATOM 3976 C C . VAL B 1 153 ? -8.438 -7.02 7.25 1 98.12 153 VAL B C 1
ATOM 3978 O O . VAL B 1 153 ? -9.242 -6.422 7.965 1 98.12 153 VAL B O 1
ATOM 3981 N N . LEU B 1 154 ? -7.266 -7.418 7.645 1 97.81 154 LEU B N 1
ATOM 3982 C CA . LEU B 1 154 ? -6.734 -7.043 8.953 1 97.81 154 LEU B CA 1
ATOM 3983 C C . LEU B 1 154 ? -5.652 -5.98 8.812 1 97.81 154 LEU B C 1
ATOM 3985 O O . LEU B 1 154 ? -4.648 -6.199 8.133 1 97.81 154 LEU B O 1
ATOM 3989 N N . TRP B 1 155 ? -5.844 -4.793 9.297 1 97.06 155 TRP B N 1
ATOM 3990 C CA . TRP B 1 155 ? -4.773 -3.844 9.586 1 97.06 155 TRP B CA 1
ATOM 3991 C C . TRP B 1 155 ? -4.207 -4.07 10.984 1 97.06 155 TRP B C 1
ATOM 3993 O O . TRP B 1 155 ? -4.91 -3.891 11.984 1 97.06 155 TRP B O 1
ATOM 4003 N N . GLY B 1 156 ? -2.949 -4.445 11.039 1 94.25 156 GLY B N 1
ATOM 4004 C CA . GLY B 1 156 ? -2.352 -4.883 12.289 1 94.25 156 GLY B CA 1
ATOM 4005 C C . GLY B 1 156 ? -1.666 -6.234 12.188 1 94.25 156 GLY B C 1
ATOM 4006 O O . GLY B 1 156 ? -1.131 -6.582 11.133 1 94.25 156 GLY B O 1
ATOM 4007 N N . SER B 1 157 ? -1.627 -6.98 13.305 1 92.44 157 SER B N 1
ATOM 4008 C CA . SER B 1 157 ? -0.878 -8.234 13.359 1 92.44 157 SER B CA 1
ATOM 4009 C C . SER B 1 157 ? -1.774 -9.391 13.773 1 92.44 157 SER B C 1
ATOM 4011 O O . SER B 1 157 ? -2.711 -9.219 14.555 1 92.44 157 SER B O 1
ATOM 4013 N N . PHE B 1 158 ? -1.481 -10.578 13.234 1 92.25 158 PHE B N 1
ATOM 4014 C CA . PHE B 1 158 ? -2.199 -11.781 13.648 1 92.25 158 PHE B CA 1
ATOM 4015 C C . PHE B 1 158 ? -1.827 -12.172 15.07 1 92.25 158 PHE B C 1
ATOM 4017 O O . PHE B 1 158 ? -2.572 -12.898 15.734 1 92.25 158 PHE B O 1
ATOM 4024 N N . GLU B 1 159 ? -0.642 -11.719 15.492 1 90.38 159 GLU B N 1
ATOM 4025 C CA . GLU B 1 159 ? -0.176 -12.039 16.844 1 90.38 159 GLU B CA 1
ATOM 4026 C C . GLU B 1 159 ? -0.959 -11.258 17.891 1 90.38 159 GLU B C 1
ATOM 4028 O O . GLU B 1 159 ? -1.062 -11.695 19.047 1 90.38 159 GLU B O 1
ATOM 4033 N N . SER B 1 160 ? -1.464 -10.062 17.516 1 91 160 SER B N 1
ATOM 4034 C CA . SER B 1 160 ? -2.287 -9.234 18.391 1 91 160 SER B CA 1
ATOM 4035 C C . SER B 1 160 ? -3.523 -8.719 17.672 1 91 160 SER B C 1
ATOM 4037 O O . SER B 1 160 ? -3.695 -7.508 17.5 1 91 160 SER B O 1
ATOM 4039 N N . PRO B 1 161 ? -4.359 -9.633 17.391 1 88.81 161 PRO B N 1
ATOM 4040 C CA . PRO B 1 161 ? -5.516 -9.234 16.578 1 88.81 161 PRO B CA 1
ATOM 4041 C C . PRO B 1 161 ? -6.434 -8.258 17.297 1 88.81 161 PRO B C 1
ATOM 4043 O O . PRO B 1 161 ? -7.148 -7.48 16.656 1 88.81 161 PRO B O 1
ATOM 4046 N N . GLU B 1 162 ? -6.387 -8.242 18.594 1 90.94 162 GLU B N 1
ATOM 4047 C CA . GLU B 1 162 ? -7.219 -7.34 19.391 1 90.94 162 GLU B CA 1
ATOM 4048 C C . GLU B 1 162 ? -6.84 -5.883 19.141 1 90.94 162 GLU B C 1
ATOM 4050 O O . GLU B 1 162 ? -7.68 -4.988 19.266 1 90.94 162 GLU B O 1
ATOM 4055 N N . ASP B 1 163 ? -5.652 -5.727 18.734 1 89.94 163 ASP B N 1
ATOM 4056 C CA . ASP B 1 163 ? -5.16 -4.375 18.469 1 89.94 163 ASP B CA 1
ATOM 4057 C C . ASP B 1 163 ? -5.363 -3.979 17.016 1 89.94 163 ASP B C 1
ATOM 4059 O O . ASP B 1 163 ? -5.086 -2.842 16.625 1 89.94 163 ASP B O 1
ATOM 4063 N N . GLY B 1 164 ? -5.824 -4.934 16.281 1 93.81 164 GLY B N 1
ATOM 4064 C CA . GLY B 1 164 ? -5.98 -4.676 14.867 1 93.81 164 GLY B CA 1
ATOM 4065 C C . GLY B 1 164 ? -7.367 -4.184 14.492 1 93.81 164 GLY B C 1
ATOM 4066 O O . GLY B 1 164 ? -8.234 -4.055 15.359 1 93.81 164 GLY B O 1
ATOM 4067 N N . VAL B 1 165 ? -7.504 -3.74 13.273 1 96.69 165 VAL B N 1
ATOM 4068 C CA . VAL B 1 165 ? -8.781 -3.303 12.719 1 96.69 165 VAL B CA 1
ATOM 4069 C C . VAL B 1 165 ? -9.164 -4.199 11.539 1 96.69 165 VAL B C 1
ATOM 4071 O O . VAL B 1 165 ? -8.359 -4.434 10.641 1 96.69 165 VAL B O 1
ATOM 4074 N N . PHE B 1 166 ? -10.414 -4.727 11.648 1 96.5 166 PHE B N 1
ATOM 4075 C CA . PHE B 1 166 ? -10.914 -5.605 10.594 1 96.5 166 PHE B CA 1
ATOM 4076 C C . PHE B 1 166 ? -11.945 -4.883 9.734 1 96.5 166 PHE B C 1
ATOM 4078 O O . PHE B 1 166 ? -12.781 -4.137 10.25 1 96.5 166 PHE B O 1
ATOM 4085 N N . LYS B 1 167 ? -11.852 -5.008 8.461 1 97.06 167 LYS B N 1
ATOM 4086 C CA . LYS B 1 167 ? -12.836 -4.477 7.523 1 97.06 167 LYS B CA 1
ATOM 4087 C C . LYS B 1 167 ? -13.055 -5.434 6.352 1 97.06 167 LYS B C 1
ATOM 4089 O O . LYS B 1 167 ? -12.109 -6.086 5.895 1 97.06 167 LYS B O 1
ATOM 4094 N N . ALA B 1 168 ? -14.258 -5.551 5.898 1 97.19 168 ALA B N 1
ATOM 4095 C CA . ALA B 1 168 ? -14.547 -6.27 4.66 1 97.19 168 ALA B CA 1
ATOM 4096 C C . ALA B 1 168 ? -14.344 -5.371 3.445 1 97.19 168 ALA B C 1
ATOM 4098 O O . ALA B 1 168 ? -14.891 -4.27 3.385 1 97.19 168 ALA B O 1
ATOM 4099 N N . VAL B 1 169 ? -13.531 -5.793 2.51 1 97.81 169 VAL B N 1
ATOM 4100 C CA . VAL B 1 169 ? -13.289 -5.035 1.286 1 97.81 169 VAL B CA 1
ATOM 4101 C C . VAL B 1 169 ? -13.703 -5.867 0.074 1 97.81 169 VAL B C 1
ATOM 4103 O O . VAL B 1 169 ? -13.344 -7.043 -0.031 1 97.81 169 VAL B O 1
ATOM 4106 N N . LYS B 1 170 ? -14.352 -5.336 -0.839 1 97.31 170 LYS B N 1
ATOM 4107 C CA . LYS B 1 170 ? -14.914 -6.047 -1.98 1 97.31 170 LYS B CA 1
ATOM 4108 C C . LYS B 1 170 ? -13.867 -6.273 -3.064 1 97.31 170 LYS B C 1
ATOM 4110 O O . LYS B 1 170 ? -12.906 -5.508 -3.176 1 97.31 170 LYS B O 1
ATOM 4115 N N . LEU B 1 171 ? -14.023 -7.32 -3.875 1 97.38 171 LEU B N 1
ATOM 4116 C CA . LEU B 1 171 ? -13.281 -7.496 -5.117 1 97.38 171 LEU B CA 1
ATOM 4117 C C . LEU B 1 171 ? -13.828 -6.586 -6.211 1 97.38 171 LEU B C 1
ATOM 4119 O O . LEU B 1 171 ? -15.016 -6.246 -6.207 1 97.38 171 LEU B O 1
ATOM 4123 N N . PRO B 1 172 ? -13 -6.18 -7.016 1 97.62 172 PRO B N 1
ATOM 4124 C CA . PRO B 1 172 ? -11.594 -6.574 -7.152 1 97.62 172 PRO B CA 1
ATOM 4125 C C . PRO B 1 172 ? -10.648 -5.672 -6.359 1 97.62 172 PRO B C 1
ATOM 4127 O O . PRO B 1 172 ? -9.43 -5.809 -6.465 1 97.62 172 PRO B O 1
ATOM 4130 N N . ARG B 1 173 ? -11.203 -4.711 -5.562 1 98 173 ARG B N 1
ATOM 4131 C CA . ARG B 1 173 ? -10.383 -3.676 -4.938 1 98 173 ARG B CA 1
ATOM 4132 C C . ARG B 1 173 ? -9.383 -4.285 -3.963 1 98 173 ARG B C 1
ATOM 4134 O O . ARG B 1 173 ? -8.211 -3.891 -3.939 1 98 173 ARG B O 1
ATOM 4141 N N . VAL B 1 174 ? -9.875 -5.242 -3.127 1 98.44 174 VAL B N 1
ATOM 4142 C CA . VAL B 1 174 ? -8.984 -5.852 -2.143 1 98.44 174 VAL B CA 1
ATOM 4143 C C . VAL B 1 174 ? -7.852 -6.578 -2.855 1 98.44 174 VAL B C 1
ATOM 4145 O O . VAL B 1 174 ? -6.715 -6.598 -2.371 1 98.44 174 VAL B O 1
ATOM 4148 N N . TYR B 1 175 ? -8.109 -7.211 -4.004 1 98.56 175 TYR B N 1
ATOM 4149 C CA . TYR B 1 175 ? -7.102 -7.848 -4.848 1 98.56 175 TYR B CA 1
ATOM 4150 C C . TYR B 1 175 ? -6.082 -6.828 -5.344 1 98.56 175 TYR B C 1
ATOM 4152 O O . TYR B 1 175 ? -4.875 -7.078 -5.297 1 98.56 175 TYR B O 1
ATOM 4160 N N . GLU B 1 176 ? -6.531 -5.699 -5.746 1 98.56 176 GLU B N 1
ATOM 4161 C CA . GLU B 1 176 ? -5.676 -4.613 -6.215 1 98.56 176 GLU B CA 1
ATOM 4162 C C . GLU B 1 176 ? -4.746 -4.125 -5.105 1 98.56 176 GLU B C 1
ATOM 4164 O O . GLU B 1 176 ? -3.553 -3.92 -5.336 1 98.56 176 GLU B O 1
ATOM 4169 N N . MET B 1 177 ? -5.297 -3.93 -3.936 1 98.44 177 MET B N 1
ATOM 4170 C CA . MET B 1 177 ? -4.5 -3.48 -2.799 1 98.44 177 MET B CA 1
ATOM 4171 C C . MET B 1 177 ? -3.363 -4.457 -2.512 1 98.44 177 MET B C 1
ATOM 4173 O O . MET B 1 177 ? -2.227 -4.043 -2.279 1 98.44 177 MET B O 1
ATOM 4177 N N . ALA B 1 178 ? -3.684 -5.73 -2.547 1 98.62 178 ALA B N 1
ATOM 4178 C CA . ALA B 1 178 ? -2.678 -6.762 -2.305 1 98.62 178 ALA B CA 1
ATOM 4179 C C . ALA B 1 178 ? -1.599 -6.738 -3.385 1 98.62 178 ALA B C 1
ATOM 4181 O O . ALA B 1 178 ? -0.406 -6.812 -3.082 1 98.62 178 ALA B O 1
ATOM 4182 N N . LEU B 1 179 ? -1.993 -6.605 -4.629 1 98.69 179 LEU B N 1
ATOM 4183 C CA . LEU B 1 179 ? -1.042 -6.602 -5.738 1 98.69 179 LEU B CA 1
ATOM 4184 C C . LEU B 1 179 ? -0.173 -5.348 -5.703 1 98.69 179 LEU B C 1
ATOM 4186 O O . LEU B 1 179 ? 0.991 -5.383 -6.109 1 98.69 179 LEU B O 1
ATOM 4190 N N . GLN B 1 180 ? -0.734 -4.273 -5.227 1 98.31 180 GLN B N 1
ATOM 4191 C CA . GLN B 1 180 ? 0.066 -3.061 -5.078 1 98.31 180 GLN B CA 1
ATOM 4192 C C . GLN B 1 180 ? 1.172 -3.256 -4.043 1 98.31 180 GLN B C 1
ATOM 4194 O O . GLN B 1 180 ? 2.301 -2.801 -4.242 1 98.31 180 GLN B O 1
ATOM 4199 N N . THR B 1 181 ? 0.83 -3.896 -2.963 1 98.56 181 THR B N 1
ATOM 4200 C CA . THR B 1 181 ? 1.83 -4.223 -1.953 1 98.56 181 THR B CA 1
ATOM 4201 C C . THR B 1 181 ? 2.916 -5.121 -2.539 1 98.56 181 THR B C 1
ATOM 4203 O O . THR B 1 181 ? 4.105 -4.879 -2.334 1 98.56 181 THR B O 1
ATOM 4206 N N . TRP B 1 182 ? 2.492 -6.109 -3.25 1 98.69 182 TRP B N 1
ATOM 4207 C CA . TRP B 1 182 ? 3.396 -7.012 -3.955 1 98.69 182 TRP B CA 1
ATOM 4208 C C . TRP B 1 182 ? 4.289 -6.238 -4.922 1 98.69 182 TRP B C 1
ATOM 4210 O O . TRP B 1 182 ? 5.508 -6.418 -4.93 1 98.69 182 TRP B O 1
ATOM 4220 N N . ALA B 1 183 ? 3.756 -5.359 -5.691 1 98.56 183 ALA B N 1
ATOM 4221 C CA . ALA B 1 183 ? 4.48 -4.566 -6.68 1 98.56 183 ALA B CA 1
ATOM 4222 C C . ALA B 1 183 ? 5.5 -3.65 -6.004 1 98.56 183 ALA B C 1
ATOM 4224 O O . ALA B 1 183 ? 6.625 -3.504 -6.488 1 98.56 183 ALA B O 1
ATOM 4225 N N . GLN B 1 184 ? 5.098 -3.064 -4.91 1 98.06 184 GLN B N 1
ATOM 4226 C CA . GLN B 1 184 ? 6.008 -2.182 -4.191 1 98.06 184 GLN B CA 1
ATOM 4227 C C . GLN B 1 184 ? 7.211 -2.953 -3.654 1 98.06 184 GLN B C 1
ATOM 4229 O O . GLN B 1 184 ? 8.336 -2.453 -3.68 1 98.06 184 GLN B O 1
ATOM 4234 N N . TRP B 1 185 ? 6.965 -4.152 -3.158 1 98.19 185 TRP B N 1
ATOM 4235 C CA . TRP B 1 185 ? 8.086 -4.973 -2.715 1 98.19 185 TRP B CA 1
ATOM 4236 C C . TRP B 1 185 ? 9.055 -5.234 -3.861 1 98.19 185 TRP B C 1
ATOM 4238 O O . TRP B 1 185 ? 10.266 -5.055 -3.709 1 98.19 185 TRP B O 1
ATOM 4248 N N . LEU B 1 186 ? 8.492 -5.66 -5.016 1 98.5 186 LEU B N 1
ATOM 4249 C CA . LEU B 1 186 ? 9.344 -5.969 -6.156 1 98.5 186 LEU B CA 1
ATOM 4250 C C . LEU B 1 186 ? 10.164 -4.746 -6.566 1 98.5 186 LEU B C 1
ATOM 4252 O O . LEU B 1 186 ? 11.375 -4.848 -6.766 1 98.5 186 LEU B O 1
ATOM 4256 N N . GLU B 1 187 ? 9.523 -3.646 -6.613 1 98.06 187 GLU B N 1
ATOM 4257 C CA . GLU B 1 187 ? 10.141 -2.398 -7.051 1 98.06 187 GLU B CA 1
ATOM 4258 C C . GLU B 1 187 ? 11.352 -2.051 -6.184 1 98.06 187 GLU B C 1
ATOM 4260 O O . GLU B 1 187 ? 12.375 -1.596 -6.695 1 98.06 187 GLU B O 1
ATOM 4265 N N . VAL B 1 188 ? 11.242 -2.312 -4.914 1 97.81 188 VAL B N 1
ATOM 4266 C CA . VAL B 1 188 ? 12.219 -1.801 -3.961 1 97.81 188 VAL B CA 1
ATOM 4267 C C . VAL B 1 188 ? 13.289 -2.855 -3.705 1 97.81 188 VAL B C 1
ATOM 4269 O O . VAL B 1 188 ? 14.461 -2.521 -3.508 1 97.81 188 VAL B O 1
ATOM 4272 N N . HIS B 1 189 ? 12.922 -4.156 -3.775 1 97.75 189 HIS B N 1
ATOM 4273 C CA . HIS B 1 189 ? 13.805 -5.148 -3.18 1 97.75 189 HIS B CA 1
ATOM 4274 C C . HIS B 1 189 ? 14.43 -6.035 -4.25 1 97.75 189 HIS B C 1
ATOM 4276 O O . HIS B 1 189 ? 15.453 -6.688 -4 1 97.75 189 HIS B O 1
ATOM 4282 N N . VAL B 1 190 ? 13.828 -6.109 -5.391 1 97.31 190 VAL B N 1
ATOM 4283 C CA . VAL B 1 190 ? 14.32 -7.035 -6.406 1 97.31 190 VAL B CA 1
ATOM 4284 C C . VAL B 1 190 ? 15.367 -6.34 -7.277 1 97.31 190 VAL B C 1
ATOM 4286 O O . VAL B 1 190 ? 15.203 -5.172 -7.637 1 97.31 190 VAL B O 1
ATOM 4289 N N . ASP B 1 191 ? 16.453 -6.988 -7.559 1 96.88 191 ASP B N 1
ATOM 4290 C CA . ASP B 1 191 ? 17.469 -6.488 -8.477 1 96.88 191 ASP B CA 1
ATOM 4291 C C . ASP B 1 191 ? 17.016 -6.637 -9.93 1 96.88 191 ASP B C 1
ATOM 4293 O O . ASP B 1 191 ? 17.047 -7.734 -10.484 1 96.88 191 ASP B O 1
ATOM 4297 N N . ARG B 1 192 ? 16.719 -5.543 -10.5 1 93.94 192 ARG B N 1
ATOM 4298 C CA . ARG B 1 192 ? 16.109 -5.551 -11.828 1 93.94 192 ARG B CA 1
ATOM 4299 C C . ARG B 1 192 ? 17.109 -6.012 -12.883 1 93.94 192 ARG B C 1
ATOM 4301 O O . ARG B 1 192 ? 16.719 -6.418 -13.984 1 93.94 192 ARG B O 1
ATOM 4308 N N . ASN B 1 193 ? 18.391 -6.008 -12.555 1 95 193 ASN B N 1
ATOM 4309 C CA . ASN B 1 193 ? 19.422 -6.422 -13.508 1 95 193 ASN B CA 1
ATOM 4310 C C . ASN B 1 193 ? 19.703 -7.918 -13.406 1 95 193 ASN B C 1
ATOM 4312 O O . ASN B 1 193 ? 20.328 -8.5 -14.305 1 95 193 ASN B O 1
ATOM 4316 N N . LYS B 1 194 ? 19.188 -8.477 -12.398 1 96 194 LYS B N 1
ATOM 4317 C CA . LYS B 1 194 ? 19.516 -9.883 -12.156 1 96 194 LYS B CA 1
ATOM 4318 C C . LYS B 1 194 ? 18.266 -10.758 -12.281 1 96 194 LYS B C 1
ATOM 4320 O O . LYS B 1 194 ? 18.328 -11.844 -12.867 1 96 194 LYS B O 1
ATOM 4325 N N . THR B 1 195 ? 17.188 -10.305 -11.766 1 98.19 195 THR B N 1
ATOM 4326 C CA . THR B 1 195 ? 16 -11.133 -11.617 1 98.19 195 THR B CA 1
ATOM 4327 C C . THR B 1 195 ? 15.039 -10.906 -12.773 1 98.19 195 THR B C 1
ATOM 4329 O O . THR B 1 195 ? 14.719 -9.766 -13.109 1 98.19 195 THR B O 1
ATOM 4332 N N . GLN B 1 196 ? 14.648 -11.992 -13.43 1 98.31 196 GLN B N 1
ATOM 4333 C CA . GLN B 1 196 ? 13.57 -11.953 -14.406 1 98.31 196 GLN B CA 1
ATOM 4334 C C . GLN B 1 196 ? 12.227 -12.289 -13.766 1 98.31 196 GLN B C 1
ATOM 4336 O O . GLN B 1 196 ? 12.117 -13.258 -13.008 1 98.31 196 GLN B O 1
ATOM 4341 N N . LEU B 1 197 ? 11.266 -11.43 -14.047 1 98.69 197 LEU B N 1
ATOM 4342 C CA . LEU B 1 197 ? 9.977 -11.539 -13.367 1 98.69 197 LEU B CA 1
ATOM 4343 C C . LEU B 1 197 ? 8.883 -11.945 -14.344 1 98.69 197 LEU B C 1
ATOM 4345 O O . LEU B 1 197 ? 8.797 -11.414 -15.453 1 98.69 197 LEU B O 1
ATOM 4349 N N . PHE B 1 198 ? 8.102 -12.922 -13.93 1 98.88 198 PHE B N 1
ATOM 4350 C CA . PHE B 1 198 ? 6.973 -13.398 -14.719 1 98.88 198 PHE B CA 1
ATOM 4351 C C . PHE B 1 198 ? 5.699 -13.414 -13.875 1 98.88 198 PHE B C 1
ATOM 4353 O O . PHE B 1 198 ? 5.75 -13.68 -12.672 1 98.88 198 PHE B O 1
ATOM 4360 N N . PHE B 1 199 ? 4.609 -13.102 -14.484 1 98.88 199 PHE B N 1
ATOM 4361 C CA . PHE B 1 199 ? 3.283 -13.258 -13.898 1 98.88 199 PHE B CA 1
ATOM 4362 C C . PHE B 1 199 ? 2.396 -14.125 -14.789 1 98.88 199 PHE B C 1
ATOM 4364 O O . PHE B 1 199 ? 2.121 -13.758 -15.93 1 98.88 199 PHE B O 1
ATOM 4371 N N . ILE B 1 200 ? 2.02 -15.281 -14.266 1 98.69 200 ILE B N 1
ATOM 4372 C CA . ILE B 1 200 ? 1.131 -16.188 -14.977 1 98.69 200 ILE B CA 1
ATOM 4373 C C . ILE B 1 200 ? -0.319 -15.75 -14.789 1 98.69 200 ILE B C 1
ATOM 4375 O O . ILE B 1 200 ? -0.779 -15.586 -13.656 1 98.69 200 ILE B O 1
ATOM 4379 N N . SER B 1 201 ? -1.04 -15.586 -15.867 1 97.88 201 SER B N 1
ATOM 4380 C CA . SER B 1 201 ? -2.418 -15.117 -15.773 1 97.88 201 SER B CA 1
ATOM 4381 C C . SER B 1 201 ? -3.328 -16.172 -15.172 1 97.88 201 SER B C 1
ATOM 4383 O O . SER B 1 201 ? -2.865 -17.266 -14.805 1 97.88 201 SER B O 1
ATOM 4385 N N . MET B 1 202 ? -4.527 -15.953 -15.07 1 97.38 202 MET B N 1
ATOM 4386 C CA . MET B 1 202 ? -5.508 -16.75 -14.336 1 97.38 202 MET B CA 1
ATOM 4387 C C . MET B 1 202 ? -5.773 -18.078 -15.039 1 97.38 202 MET B C 1
ATOM 4389 O O . MET B 1 202 ? -6.086 -18.094 -16.234 1 97.38 202 MET B O 1
ATOM 4393 N N . SER B 1 203 ? -5.613 -19.094 -14.289 1 97.31 203 SER B N 1
ATOM 4394 C CA . SER B 1 203 ? -6.062 -20.406 -14.742 1 97.31 203 SER B CA 1
ATOM 4395 C C . SER B 1 203 ? -7.57 -20.562 -14.562 1 97.31 203 SER B C 1
ATOM 4397 O O . SER B 1 203 ? -8.078 -20.469 -13.445 1 97.31 203 SER B O 1
ATOM 4399 N N . PRO B 1 204 ? -8.273 -20.797 -15.633 1 96.81 204 PRO B N 1
ATOM 4400 C CA . PRO B 1 204 ? -9.727 -20.891 -15.516 1 96.81 204 PRO B CA 1
ATOM 4401 C C . PRO B 1 204 ? -10.195 -22.188 -14.859 1 96.81 204 PRO B C 1
ATOM 4403 O O . PRO B 1 204 ? -9.508 -23.203 -14.938 1 96.81 204 PRO B O 1
ATOM 4406 N N . THR B 1 205 ? -11.375 -22.109 -14.242 1 96.31 205 THR B N 1
ATOM 4407 C CA . THR B 1 205 ? -12.055 -23.297 -13.75 1 96.31 205 THR B CA 1
ATOM 4408 C C . THR B 1 205 ? -13.141 -23.75 -14.727 1 96.31 205 THR B C 1
ATOM 4410 O O . THR B 1 205 ? -13.594 -22.953 -15.562 1 96.31 205 THR B O 1
ATOM 4413 N N . HIS B 1 206 ? -13.5 -24.969 -14.664 1 96.69 206 HIS B N 1
ATOM 4414 C CA . HIS B 1 206 ? -14.539 -25.516 -15.523 1 96.69 206 HIS B CA 1
ATOM 4415 C C . HIS B 1 206 ? -15.648 -26.172 -14.703 1 96.69 206 HIS B C 1
ATOM 4417 O O . HIS B 1 206 ? -15.852 -27.391 -14.781 1 96.69 206 HIS B O 1
ATOM 4423 N N . GLN B 1 207 ? -16.391 -25.266 -14.07 1 94.94 207 GLN B N 1
ATOM 4424 C CA . GLN B 1 207 ? -17.391 -25.719 -13.102 1 94.94 207 GLN B CA 1
ATOM 4425 C C . GLN B 1 207 ? -18.797 -25.703 -13.703 1 94.94 207 GLN B C 1
ATOM 4427 O O . GLN B 1 207 ? -19.719 -26.297 -13.141 1 94.94 207 GLN B O 1
ATOM 4432 N N . LYS B 1 208 ? -18.984 -25.062 -14.781 1 93.62 208 LYS B N 1
ATOM 4433 C CA . LYS B 1 208 ? -20.312 -24.922 -15.391 1 93.62 208 LYS B CA 1
ATOM 4434 C C . LYS B 1 208 ? -20.297 -25.375 -16.844 1 93.62 208 LYS B C 1
ATOM 4436 O O . LYS B 1 208 ? -20 -24.578 -17.75 1 93.62 208 LYS B O 1
ATOM 4441 N N . ALA B 1 209 ? -20.844 -26.438 -16.984 1 93.81 209 ALA B N 1
ATOM 4442 C CA . ALA B 1 209 ? -20.781 -27.078 -18.297 1 93.81 209 ALA B CA 1
ATOM 4443 C C . ALA B 1 209 ? -21.578 -26.297 -19.328 1 93.81 209 ALA B C 1
ATOM 4445 O O . ALA B 1 209 ? -21.25 -26.312 -20.516 1 93.81 209 ALA B O 1
ATOM 4446 N N . ASN B 1 210 ? -22.625 -25.609 -18.891 1 92.94 210 ASN B N 1
ATOM 4447 C CA . ASN B 1 210 ? -23.469 -24.859 -19.812 1 92.94 210 ASN B CA 1
ATOM 4448 C C . ASN B 1 210 ? -22.703 -23.766 -20.547 1 92.94 210 ASN B C 1
ATOM 4450 O O . ASN B 1 210 ? -23.109 -23.328 -21.625 1 92.94 210 ASN B O 1
ATOM 4454 N N . LYS B 1 211 ? -21.609 -23.375 -20.078 1 92 211 LYS B N 1
ATOM 4455 C CA . LYS B 1 211 ? -20.812 -22.312 -20.688 1 92 211 LYS B CA 1
ATOM 4456 C C . LYS B 1 211 ? -20.141 -22.797 -21.969 1 92 211 LYS B C 1
ATOM 4458 O O . LYS B 1 211 ? -19.766 -21.984 -22.812 1 92 211 LYS B O 1
ATOM 4463 N N . TRP B 1 212 ? -20.016 -24.078 -22.094 1 93.25 212 TRP B N 1
ATOM 4464 C CA . TRP B 1 212 ? -19.453 -24.594 -23.328 1 93.25 212 TRP B CA 1
ATOM 4465 C C . TRP B 1 212 ? -20.422 -25.547 -24.016 1 93.25 212 TRP B C 1
ATOM 4467 O O . TRP B 1 212 ? -20.016 -26.5 -24.672 1 93.25 212 TRP B O 1
ATOM 4477 N N . GLY B 1 213 ? -21.719 -25.375 -23.734 1 90.31 213 GLY B N 1
ATOM 4478 C CA . GLY B 1 213 ? -22.766 -26.094 -24.438 1 90.31 213 GLY B CA 1
ATOM 4479 C C . GLY B 1 213 ? -23.125 -27.406 -23.781 1 90.31 213 GLY B C 1
ATOM 4480 O O . GLY B 1 213 ? -23.875 -28.203 -24.359 1 90.31 213 GLY B O 1
ATOM 4481 N N . GLY B 1 214 ? -22.609 -27.656 -22.609 1 90.62 214 GLY B N 1
ATOM 4482 C CA . GLY B 1 214 ? -22.953 -28.875 -21.891 1 90.62 214 GLY B CA 1
ATOM 4483 C C . GLY B 1 214 ? -24.25 -28.766 -21.109 1 90.62 214 GLY B C 1
ATOM 4484 O O . GLY B 1 214 ? -25.016 -27.844 -21.312 1 90.62 214 GLY B O 1
ATOM 4485 N N . ILE B 1 215 ? -24.469 -29.719 -20.328 1 90.69 215 ILE B N 1
ATOM 4486 C CA . ILE B 1 215 ? -25.703 -29.812 -19.562 1 90.69 215 ILE B CA 1
ATOM 4487 C C . ILE B 1 215 ? -25.641 -28.844 -18.375 1 90.69 215 ILE B C 1
ATOM 4489 O O . ILE B 1 215 ? -24.656 -28.844 -17.641 1 90.69 215 ILE B O 1
ATOM 4493 N N . LYS B 1 216 ? -26.75 -28.062 -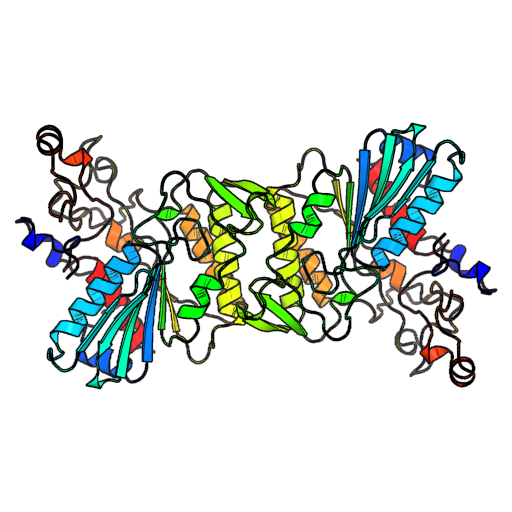18.234 1 90.44 216 LYS B N 1
ATOM 4494 C CA . LYS B 1 216 ? -26.844 -27.141 -17.109 1 90.44 216 LYS B CA 1
ATOM 4495 C C . LYS B 1 216 ? -26.719 -27.891 -15.781 1 90.44 216 LYS B C 1
ATOM 4497 O O . LYS B 1 216 ? -27.328 -28.938 -15.594 1 90.44 216 LYS B O 1
ATOM 4502 N N . GLY B 1 217 ? -25.844 -27.406 -14.984 1 89.12 217 GLY B N 1
ATOM 4503 C CA . GLY B 1 217 ? -25.688 -28.031 -13.68 1 89.12 217 GLY B CA 1
ATOM 4504 C C . GLY B 1 217 ? -24.5 -28.984 -13.617 1 89.12 217 GLY B C 1
ATOM 4505 O O . GLY B 1 217 ? -24.062 -29.375 -12.531 1 89.12 217 GLY B O 1
ATOM 4506 N N . GLU B 1 218 ? -24.016 -29.375 -14.75 1 92.12 218 GLU B N 1
ATOM 4507 C CA . GLU B 1 218 ? -22.844 -30.266 -14.797 1 92.12 218 GLU B CA 1
ATOM 4508 C C . GLU B 1 218 ? -21.547 -29.469 -14.867 1 92.12 218 GLU B C 1
ATOM 4510 O O . GLU B 1 218 ? -21.578 -28.25 -14.953 1 92.12 218 GLU B O 1
ATOM 4515 N N . ASN B 1 219 ? -20.422 -30.203 -14.711 1 94.69 219 ASN B N 1
ATOM 4516 C CA . ASN B 1 219 ? -19.094 -29.562 -14.75 1 94.69 219 ASN B CA 1
ATOM 4517 C C . ASN B 1 219 ? -18.156 -30.312 -15.688 1 94.69 219 ASN B C 1
ATOM 4519 O O . ASN B 1 219 ? -18.578 -30.875 -16.703 1 94.69 219 ASN B O 1
ATOM 4523 N N . CYS B 1 220 ? -16.922 -30.344 -15.391 1 93.5 220 CYS B N 1
ATOM 4524 C CA . CYS B 1 220 ? -15.93 -30.859 -16.312 1 93.5 220 CYS B CA 1
ATOM 4525 C C . CYS B 1 220 ? -15.883 -32.375 -16.266 1 93.5 220 CYS B C 1
ATOM 4527 O O . CYS B 1 220 ? -15.156 -33 -17.047 1 93.5 220 CYS B O 1
ATOM 4529 N N . TYR B 1 221 ? -16.547 -33 -15.453 1 90.88 221 TYR B N 1
ATOM 4530 C CA . TYR B 1 221 ? -16.344 -34.406 -15.062 1 90.88 221 TYR B CA 1
ATOM 4531 C C . TYR B 1 221 ? -16.406 -35.312 -16.281 1 90.88 221 TYR B C 1
ATOM 4533 O O . TYR B 1 221 ? -15.641 -36.281 -16.391 1 90.88 221 TYR B O 1
ATOM 4541 N N . SER B 1 222 ? -17.219 -35.094 -17.172 1 87.62 222 SER B N 1
ATOM 4542 C CA . SER B 1 222 ? -17.422 -36.031 -18.281 1 87.62 222 SER B CA 1
ATOM 4543 C C . SER B 1 222 ? -16.75 -35.562 -19.547 1 87.62 222 SER B C 1
ATOM 4545 O O . SER B 1 222 ? -16.906 -36.156 -20.609 1 87.62 222 SER B O 1
ATOM 4547 N N . GLU B 1 223 ? -15.953 -34.562 -19.422 1 93.19 223 GLU B N 1
ATOM 4548 C CA . GLU B 1 223 ? -15.398 -33.938 -20.625 1 93.19 223 GLU B CA 1
ATOM 4549 C C . GLU B 1 223 ? -14.148 -34.688 -21.094 1 93.19 223 GLU B C 1
ATOM 4551 O O . GLU B 1 223 ? -13.258 -34.969 -20.297 1 93.19 223 GLU B O 1
ATOM 4556 N N . THR B 1 224 ? -14.047 -34.969 -22.391 1 93.19 224 THR B N 1
ATOM 4557 C CA . THR B 1 224 ? -12.914 -35.719 -22.922 1 93.19 224 THR B CA 1
ATOM 4558 C C . THR B 1 224 ? -12.289 -35 -24.109 1 93.19 224 THR B C 1
ATOM 4560 O O . THR B 1 224 ? -11.266 -35.438 -24.641 1 93.19 224 THR B O 1
ATOM 4563 N N . GLU B 1 225 ? -12.93 -33.906 -24.531 1 93.44 225 GLU B N 1
ATOM 4564 C CA . GLU B 1 225 ? -12.43 -33.125 -25.641 1 93.44 225 GLU B CA 1
ATOM 4565 C C . GLU B 1 225 ? -12.414 -31.625 -25.281 1 93.44 225 GLU B C 1
ATOM 4567 O O . GLU B 1 225 ? -13.227 -31.172 -24.484 1 93.44 225 GLU B O 1
ATOM 4572 N N . PRO B 1 226 ? -11.5 -30.906 -25.891 1 94.94 226 PRO B N 1
ATOM 4573 C CA . PRO B 1 226 ? -11.492 -29.469 -25.656 1 94.94 226 PRO B CA 1
ATOM 4574 C C . PRO B 1 226 ? -12.664 -28.75 -26.312 1 94.94 226 PRO B C 1
ATOM 4576 O O . PRO B 1 226 ? -13.398 -29.344 -27.094 1 94.94 226 PRO B O 1
ATOM 4579 N N . VAL B 1 227 ? -12.867 -27.547 -25.891 1 94.38 227 VAL B N 1
ATOM 4580 C CA . VAL B 1 227 ? -13.805 -26.672 -26.594 1 94.38 227 VAL B CA 1
ATOM 4581 C C . VAL B 1 227 ? -13.25 -26.312 -27.969 1 94.38 227 VAL B C 1
ATOM 4583 O O . VAL B 1 227 ? -12.078 -25.984 -28.109 1 94.38 227 VAL B O 1
ATOM 4586 N N . THR B 1 228 ? -14.047 -26.438 -29 1 89.94 228 THR B N 1
ATOM 4587 C CA . THR B 1 228 ? -13.555 -26.234 -30.359 1 89.94 228 THR B CA 1
ATOM 4588 C C . THR B 1 228 ? -14.023 -24.906 -30.906 1 89.94 228 THR B C 1
ATOM 4590 O O . THR B 1 228 ? -13.5 -24.422 -31.922 1 89.94 228 THR B O 1
ATOM 4593 N N . GLU B 1 229 ? -14.992 -24.359 -30.281 1 89.38 229 GLU B N 1
ATOM 4594 C CA . GLU B 1 229 ? -15.484 -23.062 -30.734 1 89.38 229 GLU B CA 1
ATOM 4595 C C . GLU B 1 229 ? -14.398 -22 -30.656 1 89.38 229 GLU B C 1
ATOM 4597 O O . GLU B 1 229 ? -13.82 -21.781 -29.594 1 89.38 229 GLU B O 1
ATOM 4602 N N . GLU B 1 230 ? -14.25 -21.391 -31.766 1 84.75 230 GLU B N 1
ATOM 4603 C CA . GLU B 1 230 ? -13.242 -20.328 -31.812 1 84.75 230 GLU B CA 1
ATOM 4604 C C . GLU B 1 230 ? -13.656 -19.141 -30.969 1 84.75 230 GLU B C 1
ATOM 4606 O O . GLU B 1 230 ? -14.836 -18.781 -30.906 1 84.75 230 GLU B O 1
ATOM 4611 N N . GLU B 1 231 ? -12.844 -18.531 -30.266 1 85.75 231 GLU B N 1
ATOM 4612 C CA . GLU B 1 231 ? -13.031 -17.328 -29.469 1 85.75 231 GLU B CA 1
ATOM 4613 C C . GLU B 1 231 ? -13.891 -17.609 -28.25 1 85.75 231 GLU B C 1
ATOM 4615 O O . GLU B 1 231 ? -14.547 -16.703 -27.719 1 85.75 231 GLU B O 1
ATOM 4620 N N . TYR B 1 232 ? -13.914 -18.828 -27.891 1 91.19 232 TYR B N 1
ATOM 4621 C CA . TYR B 1 232 ? -14.617 -19.219 -26.672 1 91.19 232 TYR B CA 1
ATOM 4622 C C . TYR B 1 232 ? -14.047 -18.5 -25.453 1 91.19 232 TYR B C 1
ATOM 4624 O O . TYR B 1 232 ? -12.828 -18.375 -25.312 1 91.19 232 TYR B O 1
ATOM 4632 N N . VAL B 1 233 ? -15 -17.922 -24.766 1 90.38 233 VAL B N 1
ATOM 4633 C CA . VAL B 1 233 ? -14.617 -17.312 -23.5 1 90.38 233 VAL B CA 1
ATOM 4634 C C . VAL B 1 233 ? -15.438 -17.922 -22.359 1 90.38 233 VAL B C 1
ATOM 4636 O O . VAL B 1 233 ? -16.656 -17.766 -22.312 1 90.38 233 VAL B O 1
ATOM 4639 N N . GLY B 1 234 ? -14.727 -18.656 -21.5 1 91.75 234 GLY B N 1
ATOM 4640 C CA . GLY B 1 234 ? -15.398 -19.25 -20.359 1 91.75 234 GLY B CA 1
ATOM 4641 C C . GLY B 1 234 ? -15.617 -18.281 -19.219 1 91.75 234 GLY B C 1
ATOM 4642 O O . GLY B 1 234 ? -15.383 -17.078 -19.359 1 91.75 234 GLY B O 1
ATOM 4643 N N . ASP B 1 235 ? -16.156 -18.797 -18.078 1 91.06 235 ASP B N 1
ATOM 4644 C CA . ASP B 1 235 ? -16.438 -17.953 -16.922 1 91.06 235 ASP B CA 1
ATOM 4645 C C . ASP B 1 235 ? -15.539 -18.312 -15.75 1 91.06 235 ASP B C 1
ATOM 4647 O O . ASP B 1 235 ? -15.82 -17.938 -14.609 1 91.06 235 ASP B O 1
ATOM 4651 N N . GLY B 1 236 ? -14.492 -19.031 -16.078 1 93.31 236 GLY B N 1
ATOM 4652 C CA . GLY B 1 236 ? -13.641 -19.516 -14.992 1 93.31 236 GLY B CA 1
ATOM 4653 C C . GLY B 1 236 ? -12.562 -18.516 -14.602 1 93.31 236 GLY B C 1
ATOM 4654 O O . GLY B 1 236 ? -11.836 -18.734 -13.625 1 93.31 236 GLY B O 1
ATOM 4655 N N . ALA B 1 237 ? -12.406 -17.484 -15.352 1 95.12 237 ALA B N 1
ATOM 4656 C CA . ALA B 1 237 ? -11.469 -16.391 -15.062 1 95.12 237 ALA B CA 1
ATOM 4657 C C . ALA B 1 237 ? -12.203 -15.07 -14.914 1 95.12 237 ALA B C 1
ATOM 4659 O O . ALA B 1 237 ? -13.328 -14.914 -15.406 1 95.12 237 ALA B O 1
ATOM 4660 N N . SER B 1 238 ? -11.633 -14.156 -14.18 1 95.94 238 SER B N 1
ATOM 4661 C CA . SER B 1 238 ? -12.281 -12.875 -13.914 1 95.94 238 SER B CA 1
ATOM 4662 C C . SER B 1 238 ? -11.648 -11.758 -14.734 1 95.94 238 SER B C 1
ATOM 4664 O O . SER B 1 238 ? -10.531 -11.32 -14.445 1 95.94 238 SER B O 1
ATOM 4666 N N . PRO B 1 239 ? -12.383 -11.305 -15.727 1 95.31 239 PRO B N 1
ATOM 4667 C CA . PRO B 1 239 ? -11.836 -10.195 -16.516 1 95.31 239 PRO B CA 1
ATOM 4668 C C . PRO B 1 239 ? -11.516 -8.969 -15.656 1 95.31 239 PRO B C 1
ATOM 4670 O O . PRO B 1 239 ? -10.539 -8.258 -15.922 1 95.31 239 PRO B O 1
ATOM 4673 N N . ARG B 1 240 ? -12.359 -8.727 -14.617 1 95.75 240 ARG B N 1
ATOM 4674 C CA . ARG B 1 240 ? -12.133 -7.578 -13.742 1 95.75 240 ARG B CA 1
ATOM 4675 C C . ARG B 1 240 ? -10.812 -7.715 -12.984 1 95.75 240 ARG B C 1
ATOM 4677 O O . ARG B 1 240 ? -10.062 -6.742 -12.859 1 95.75 240 ARG B O 1
ATOM 4684 N N . MET B 1 241 ? -10.523 -8.875 -12.555 1 97.44 241 MET B N 1
ATOM 4685 C CA . MET B 1 241 ? -9.266 -9.109 -11.844 1 97.44 241 MET B CA 1
ATOM 4686 C C . MET B 1 241 ? -8.078 -9.062 -12.805 1 97.44 241 MET B C 1
ATOM 4688 O O . MET B 1 241 ? -7.004 -8.594 -12.43 1 97.44 241 MET B O 1
ATOM 4692 N N . MET B 1 242 ? -8.32 -9.516 -14.008 1 97.19 242 MET B N 1
ATOM 4693 C CA . MET B 1 242 ? -7.262 -9.469 -15.008 1 97.19 242 MET B CA 1
ATOM 4694 C C . MET B 1 242 ? -6.867 -8.023 -15.312 1 97.19 242 MET B C 1
ATOM 4696 O O . MET B 1 242 ? -5.691 -7.73 -15.531 1 97.19 242 MET B O 1
ATOM 4700 N N . ARG B 1 243 ? -7.801 -7.172 -15.359 1 97.94 243 ARG B N 1
ATOM 4701 C CA . ARG B 1 243 ? -7.527 -5.758 -15.586 1 97.94 243 ARG B CA 1
ATOM 4702 C C . ARG B 1 243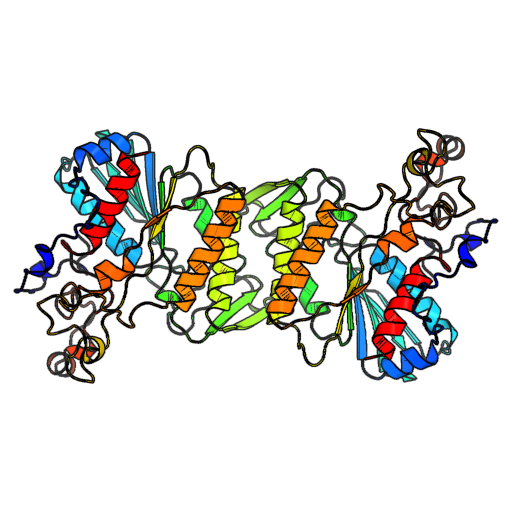 ? -6.68 -5.176 -14.461 1 97.94 243 ARG B C 1
ATOM 4704 O O . ARG B 1 243 ? -5.82 -4.324 -14.703 1 97.94 243 ARG B O 1
ATOM 4711 N N . VAL B 1 244 ? -6.969 -5.617 -13.25 1 98.38 244 VAL B N 1
ATOM 4712 C CA . VAL B 1 244 ? -6.18 -5.18 -12.109 1 98.38 244 VAL B CA 1
ATOM 4713 C C . VAL B 1 244 ? -4.723 -5.602 -12.297 1 98.38 244 VAL B C 1
ATOM 4715 O O . VAL B 1 244 ? -3.809 -4.801 -12.086 1 98.38 244 VAL B O 1
ATOM 4718 N N . VAL B 1 245 ? -4.516 -6.824 -12.711 1 98.62 245 VAL B N 1
ATOM 4719 C CA . VAL B 1 245 ? -3.162 -7.324 -12.938 1 98.62 245 VAL B CA 1
ATOM 4720 C C . VAL B 1 245 ? -2.465 -6.461 -13.984 1 98.62 245 VAL B C 1
ATOM 4722 O O . VAL B 1 245 ? -1.336 -6.008 -13.773 1 98.62 245 VAL B O 1
ATOM 4725 N N . ASP B 1 246 ? -3.178 -6.219 -15.039 1 98.44 246 ASP B N 1
ATOM 4726 C CA . ASP B 1 246 ? -2.625 -5.418 -16.125 1 98.44 246 ASP B CA 1
ATOM 4727 C C . ASP B 1 246 ? -2.232 -4.027 -15.633 1 98.44 246 ASP B C 1
ATOM 4729 O O . ASP B 1 246 ? -1.167 -3.516 -15.992 1 98.44 246 ASP B O 1
ATOM 4733 N N . SER B 1 247 ? -3.1 -3.469 -14.898 1 98.12 247 SER B N 1
ATOM 4734 C CA . SER B 1 247 ? -2.859 -2.123 -14.391 1 98.12 247 SER B CA 1
ATOM 4735 C C . SER B 1 247 ? -1.637 -2.086 -13.477 1 98.12 247 SER B C 1
ATOM 4737 O O . SER B 1 247 ? -0.781 -1.209 -13.609 1 98.12 247 SER B O 1
ATOM 4739 N N . VAL B 1 248 ? -1.521 -3.006 -12.602 1 98.5 248 VAL B N 1
ATOM 4740 C CA . VAL B 1 24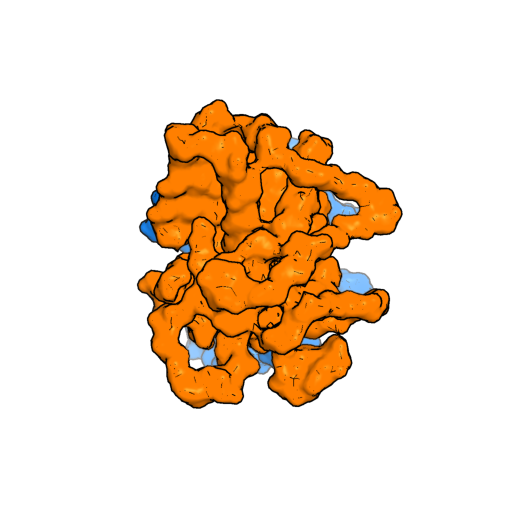8 ? -0.429 -3.039 -11.633 1 98.5 248 VAL B CA 1
ATOM 4741 C C . VAL B 1 248 ? 0.891 -3.307 -12.352 1 98.5 248 VAL B C 1
ATOM 4743 O O . VAL B 1 248 ? 1.901 -2.658 -12.07 1 98.5 248 VAL B O 1
ATOM 4746 N N . LEU B 1 249 ? 0.884 -4.254 -13.281 1 98.69 249 LEU B N 1
ATOM 4747 C CA . LEU B 1 249 ? 2.09 -4.539 -14.055 1 98.69 249 LEU B CA 1
ATOM 4748 C C . LEU B 1 249 ? 2.492 -3.336 -14.898 1 98.69 249 LEU B C 1
ATOM 4750 O O . LEU B 1 249 ? 3.682 -3.041 -15.039 1 98.69 249 LEU B O 1
ATOM 4754 N N . GLY B 1 250 ? 1.506 -2.693 -15.492 1 98.44 250 GLY B N 1
ATOM 4755 C CA . GLY B 1 250 ? 1.773 -1.485 -16.25 1 98.44 250 GLY B CA 1
ATOM 4756 C C . GLY B 1 250 ? 2.439 -0.397 -15.438 1 98.44 250 GLY B C 1
ATOM 4757 O O . GLY B 1 250 ? 3.381 0.25 -15.898 1 98.44 250 GLY B O 1
ATOM 4758 N N . GLU B 1 251 ? 1.968 -0.226 -14.258 1 96.94 251 GLU B N 1
ATOM 4759 C CA . GLU B 1 251 ? 2.553 0.773 -13.367 1 96.94 251 GLU B CA 1
ATOM 4760 C C . GLU B 1 251 ? 4 0.429 -13.023 1 96.94 251 GLU B C 1
ATOM 4762 O O . GLU B 1 251 ? 4.859 1.311 -12.992 1 96.94 251 GLU B O 1
ATOM 4767 N N . LEU B 1 252 ? 4.281 -0.813 -12.766 1 97.88 252 LEU B N 1
ATOM 4768 C CA . LEU B 1 252 ? 5.645 -1.256 -12.484 1 97.88 252 LEU B CA 1
ATOM 4769 C C . LEU B 1 252 ? 6.562 -0.97 -13.672 1 97.88 252 LEU B C 1
ATOM 4771 O O . LEU B 1 252 ? 7.703 -0.545 -13.484 1 97.88 252 LEU B O 1
ATOM 4775 N N . LYS B 1 253 ? 6.016 -1.204 -14.773 1 97.75 253 LYS B N 1
ATOM 4776 C CA . LYS B 1 253 ? 6.797 -0.982 -15.984 1 97.75 253 LYS B CA 1
ATOM 4777 C C . LYS B 1 253 ? 7.191 0.485 -16.125 1 97.75 253 LYS B C 1
ATOM 4779 O O . LYS B 1 253 ? 8.32 0.795 -16.516 1 97.75 253 LYS B O 1
ATOM 4784 N N . THR B 1 254 ? 6.289 1.382 -15.781 1 96.56 254 THR B N 1
ATOM 4785 C CA . THR B 1 254 ? 6.578 2.811 -15.852 1 96.56 254 THR B CA 1
ATOM 4786 C C . THR B 1 254 ? 7.656 3.197 -14.844 1 96.56 254 THR B C 1
ATOM 4788 O O . THR B 1 254 ? 8.305 4.234 -14.992 1 96.56 254 THR B O 1
ATOM 4791 N N . ARG B 1 255 ? 7.852 2.336 -13.922 1 95.19 255 ARG B N 1
ATOM 4792 C CA . ARG B 1 255 ? 8.852 2.605 -12.891 1 95.19 255 ARG B CA 1
ATOM 4793 C C . ARG B 1 255 ? 10.141 1.854 -13.172 1 95.19 255 ARG B C 1
ATOM 4795 O O . ARG B 1 255 ? 11.039 1.803 -12.328 1 95.19 255 ARG B O 1
ATOM 4802 N N . GLY B 1 256 ? 10.188 1.181 -14.258 1 95.62 256 GLY B N 1
ATOM 4803 C CA . GLY B 1 256 ? 11.438 0.595 -14.727 1 95.62 256 GLY B CA 1
ATOM 4804 C C . GLY B 1 256 ? 11.562 -0.88 -14.391 1 95.62 256 GLY B C 1
ATOM 4805 O O . GLY B 1 256 ? 12.641 -1.464 -14.539 1 95.62 256 GLY B O 1
ATOM 4806 N N . LEU B 1 257 ? 10.516 -1.457 -13.859 1 97.62 257 LEU B N 1
ATOM 4807 C CA . LEU B 1 257 ? 10.539 -2.885 -13.562 1 97.62 257 LEU B CA 1
ATOM 4808 C C . LEU B 1 257 ? 9.531 -3.639 -14.422 1 97.62 257 LEU B C 1
ATOM 4810 O O . LEU B 1 257 ? 8.32 -3.496 -14.234 1 97.62 257 LEU B O 1
ATOM 4814 N N . ASN B 1 258 ? 10.047 -4.477 -15.258 1 97.5 258 ASN B N 1
ATOM 4815 C CA . ASN B 1 258 ? 9.172 -5.219 -16.156 1 97.5 258 ASN B CA 1
ATOM 4816 C C . ASN B 1 258 ? 8.828 -6.594 -15.594 1 97.5 258 ASN B C 1
ATOM 4818 O O . ASN B 1 258 ? 9.719 -7.383 -15.273 1 97.5 258 ASN B O 1
ATOM 4822 N N . VAL B 1 259 ? 7.598 -6.859 -15.422 1 98.56 259 VAL B N 1
ATOM 4823 C CA . VAL B 1 259 ? 7.078 -8.188 -15.133 1 98.56 259 VAL B CA 1
ATOM 4824 C C . VAL B 1 259 ? 6.375 -8.75 -16.359 1 98.56 259 VAL B C 1
ATOM 4826 O O . VAL B 1 259 ? 5.332 -8.242 -16.781 1 98.56 259 VAL B O 1
ATOM 4829 N N . GLN B 1 260 ? 6.941 -9.75 -16.984 1 97.94 260 GLN B N 1
ATOM 4830 C CA . GLN B 1 260 ? 6.395 -10.336 -18.203 1 97.94 260 GLN B CA 1
ATOM 4831 C C . GLN B 1 260 ? 5.137 -11.148 -17.891 1 97.94 260 GLN B C 1
ATOM 4833 O O . GLN B 1 260 ? 5.184 -12.117 -17.141 1 97.94 260 GLN B O 1
ATOM 4838 N N . MET B 1 261 ? 4.078 -10.758 -18.469 1 98.06 261 MET B N 1
ATOM 4839 C CA . MET B 1 261 ? 2.846 -11.531 -18.375 1 98.06 261 MET B CA 1
ATOM 4840 C C . MET B 1 261 ? 2.859 -12.711 -19.328 1 98.06 261 MET B C 1
ATOM 4842 O O . MET B 1 261 ? 3.119 -12.547 -20.516 1 98.06 261 MET B O 1
ATOM 4846 N N . ILE B 1 262 ? 2.717 -13.859 -18.766 1 97.38 262 ILE B N 1
ATOM 4847 C CA . ILE B 1 262 ? 2.469 -15.039 -19.594 1 97.38 262 ILE B CA 1
ATOM 4848 C C . ILE B 1 262 ? 0.982 -15.383 -19.562 1 97.38 262 ILE B C 1
ATOM 4850 O O . ILE B 1 262 ? 0.471 -15.867 -18.547 1 97.38 262 ILE B O 1
ATOM 4854 N N . ASN B 1 263 ? 0.326 -15.125 -20.625 1 95.5 263 ASN B N 1
ATOM 4855 C CA . ASN B 1 263 ? -1.119 -15.32 -20.688 1 95.5 263 ASN B CA 1
ATOM 4856 C C . ASN B 1 263 ? -1.481 -16.766 -20.969 1 95.5 263 ASN B C 1
ATOM 4858 O O . ASN B 1 263 ? -1.343 -17.234 -22.109 1 95.5 263 ASN B O 1
ATOM 4862 N N . ILE B 1 264 ? -1.946 -17.391 -19.969 1 96.69 264 ILE B N 1
ATOM 4863 C CA . ILE B 1 264 ? -2.311 -18.797 -20.141 1 96.69 264 ILE B CA 1
ATOM 4864 C C . ILE B 1 264 ? -3.83 -18.938 -20.125 1 96.69 264 ILE B C 1
ATOM 4866 O O . ILE B 1 264 ? -4.359 -20.047 -20.25 1 96.69 264 ILE B O 1
ATOM 4870 N N . THR B 1 265 ? -4.551 -17.922 -19.938 1 96.5 265 THR B N 1
ATOM 4871 C CA . THR B 1 265 ? -5.977 -17.984 -19.625 1 96.5 265 THR B CA 1
ATOM 4872 C C . THR B 1 265 ? -6.766 -18.531 -20.812 1 96.5 265 THR B C 1
ATOM 4874 O O . THR B 1 265 ? -7.457 -19.547 -20.703 1 96.5 265 THR B O 1
ATOM 4877 N N . GLN B 1 266 ? -6.59 -17.984 -21.953 1 93 266 GLN B N 1
ATOM 4878 C CA . GLN B 1 266 ? -7.395 -18.359 -23.109 1 93 266 GLN B CA 1
ATOM 4879 C C . GLN B 1 266 ? -7.09 -19.797 -23.531 1 93 266 GLN B C 1
ATOM 4881 O O . GLN B 1 266 ? -8.008 -20.594 -23.766 1 93 266 GLN B O 1
ATOM 4886 N N . LEU B 1 267 ? -5.844 -20.125 -23.656 1 94 267 LEU B N 1
ATOM 4887 C CA . LEU B 1 267 ? -5.5 -21.469 -24.109 1 94 267 LEU B CA 1
ATOM 4888 C C . LEU B 1 267 ? -6 -22.516 -23.125 1 94 267 LEU B C 1
ATOM 4890 O O . LEU B 1 267 ? -6.391 -23.609 -23.531 1 94 267 LEU B O 1
ATOM 4894 N N . SER B 1 268 ? -6.02 -22.188 -21.844 1 96.38 268 SER B N 1
ATOM 4895 C CA . SER B 1 268 ? -6.48 -23.109 -20.828 1 96.38 268 SER B CA 1
ATOM 4896 C C . SER B 1 268 ? -8.008 -23.203 -20.812 1 96.38 268 SER B C 1
ATOM 4898 O O . SER B 1 268 ? -8.562 -24.25 -20.453 1 96.38 268 SER B O 1
ATOM 4900 N N . ASP B 1 269 ? -8.625 -22.141 -21.219 1 95.62 269 ASP B N 1
ATOM 4901 C CA . ASP B 1 269 ? -10.086 -22.109 -21.234 1 95.62 269 ASP B CA 1
ATOM 4902 C C . ASP B 1 269 ? -10.648 -23.156 -22.188 1 95.62 269 ASP B C 1
ATOM 4904 O O . ASP B 1 269 ? -11.727 -23.703 -21.953 1 95.62 269 ASP B O 1
ATOM 4908 N N . TYR B 1 270 ? -9.945 -23.453 -23.234 1 95.31 270 TYR B N 1
ATOM 4909 C CA . TYR B 1 270 ? -10.398 -24.422 -24.219 1 95.31 270 TYR B CA 1
ATOM 4910 C C . TYR B 1 270 ? -10.305 -25.844 -23.672 1 95.31 270 TYR B C 1
ATOM 4912 O O . TYR B 1 270 ? -10.922 -26.766 -24.219 1 95.31 270 TYR B O 1
ATOM 4920 N N . ARG B 1 271 ? -9.586 -26.031 -22.594 1 96.31 271 ARG B N 1
ATOM 4921 C CA . ARG B 1 271 ? -9.148 -27.375 -22.219 1 96.31 271 ARG B CA 1
ATOM 4922 C C . ARG B 1 271 ? -9.977 -27.922 -21.047 1 96.31 271 ARG B C 1
ATOM 4924 O O . ARG B 1 271 ? -9.43 -28.406 -20.062 1 96.31 271 ARG B O 1
ATOM 4931 N N . LYS B 1 272 ? -11.266 -27.938 -21.25 1 96.06 272 LYS B N 1
ATOM 4932 C CA . LYS B 1 272 ? -12.188 -28.391 -20.219 1 96.06 272 LYS B CA 1
ATOM 4933 C C . LYS B 1 272 ? -11.961 -29.859 -19.891 1 96.06 272 LYS B C 1
ATOM 4935 O O . LYS B 1 272 ? -12.414 -30.344 -18.844 1 96.06 272 LYS B O 1
ATOM 4940 N N . GLU B 1 273 ? -11.266 -30.609 -20.719 1 95.31 273 GLU B N 1
ATOM 4941 C CA . GLU B 1 273 ? -11.062 -32.062 -20.578 1 95.31 273 GLU B CA 1
ATOM 4942 C C . GLU B 1 273 ? -9.805 -32.344 -19.781 1 95.31 273 GLU B C 1
ATOM 4944 O O . GLU B 1 273 ? -9.555 -33.5 -19.422 1 95.31 273 GLU B O 1
ATOM 4949 N N . GLY B 1 274 ? -8.984 -31.359 -19.484 1 95.88 274 GLY B N 1
ATOM 4950 C CA . GLY B 1 274 ? -7.645 -31.609 -18.953 1 95.88 274 GLY B CA 1
ATOM 4951 C C . GLY B 1 274 ? -7.605 -31.688 -17.438 1 95.88 274 GLY B C 1
ATOM 4952 O O . GLY B 1 274 ? -6.527 -31.703 -16.844 1 95.88 274 GLY B O 1
ATOM 4953 N N . HIS B 1 275 ? -8.742 -31.766 -16.781 1 96.12 275 HIS B N 1
ATOM 4954 C CA . HIS B 1 275 ? -8.812 -31.75 -15.328 1 96.12 275 HIS B CA 1
ATOM 4955 C C . HIS B 1 275 ? -8.812 -33.156 -14.758 1 96.12 275 HIS B C 1
ATOM 4957 O O . HIS B 1 275 ? -9.141 -34.125 -15.469 1 96.12 275 HIS B O 1
ATOM 4963 N N . PRO B 1 276 ? -8.469 -33.25 -13.453 1 93.44 276 PRO B N 1
ATOM 4964 C CA . PRO B 1 276 ? -8.484 -34.562 -12.82 1 93.44 276 PRO B CA 1
ATOM 4965 C C . PRO B 1 276 ? -9.898 -35.125 -12.68 1 93.44 276 PRO B C 1
ATOM 4967 O O . PRO B 1 276 ? -10.086 -36.344 -12.703 1 93.44 276 PRO B O 1
ATOM 4970 N N . SER B 1 277 ? -10.852 -34.188 -12.555 1 91.19 277 SER B N 1
ATOM 4971 C CA . SER B 1 277 ? -12.203 -34.656 -12.25 1 91.19 277 SER B CA 1
ATOM 4972 C C . SER B 1 277 ? -12.211 -35.594 -11.055 1 91.19 277 SER B C 1
ATOM 4974 O O . SER B 1 277 ? -11.734 -35.25 -9.977 1 91.19 277 SER B O 1
ATOM 4976 N N . ILE B 1 278 ? -12.547 -36.875 -11.273 1 88.62 278 ILE B N 1
ATOM 4977 C CA . ILE B 1 278 ? -12.625 -37.812 -10.172 1 88.62 278 ILE B CA 1
ATOM 4978 C C . ILE B 1 278 ? -11.359 -38.656 -10.133 1 88.62 278 ILE B C 1
ATOM 4980 O O . ILE B 1 278 ? -11.18 -39.469 -9.219 1 88.62 278 ILE B O 1
ATOM 4984 N N . TYR B 1 279 ? -10.469 -38.5 -11.031 1 89.44 279 TYR B N 1
ATOM 4985 C CA . TYR B 1 279 ? -9.281 -39.344 -11.172 1 89.44 279 TYR B CA 1
ATOM 4986 C C . TYR B 1 279 ? -8.102 -38.719 -10.414 1 89.44 279 TYR B C 1
ATOM 4988 O O . TYR B 1 279 ? -7.105 -38.312 -11.016 1 89.44 279 TYR B O 1
ATOM 4996 N N . ARG B 1 280 ? -8.164 -38.688 -9.133 1 88.44 280 ARG B N 1
ATOM 4997 C CA . ARG B 1 280 ? -7.168 -38.125 -8.242 1 88.44 280 ARG B CA 1
ATOM 4998 C C . ARG B 1 280 ? -7.137 -38.875 -6.906 1 88.44 280 ARG B C 1
ATOM 5000 O O . ARG B 1 280 ? -8.039 -39.656 -6.602 1 88.44 280 ARG B O 1
ATOM 5007 N N . LYS B 1 281 ? -6.07 -38.594 -6.219 1 84.69 281 LYS B N 1
ATOM 5008 C CA . LYS B 1 281 ? -6.016 -39.156 -4.867 1 84.69 281 LYS B CA 1
ATOM 5009 C C . LYS B 1 281 ? -7.039 -38.469 -3.959 1 84.69 281 LYS B C 1
ATOM 5011 O O . LYS B 1 281 ? -7.113 -37.25 -3.902 1 84.69 281 LYS B O 1
ATOM 5016 N N . HIS B 1 282 ? -7.898 -39.312 -3.354 1 79.06 282 HIS B N 1
ATOM 5017 C CA . HIS B 1 282 ? -8.852 -38.781 -2.371 1 79.06 282 HIS B CA 1
ATOM 5018 C C . HIS B 1 282 ? -8.383 -39.094 -0.949 1 79.06 282 HIS B C 1
ATOM 5020 O O . HIS B 1 282 ? -7.988 -40.219 -0.645 1 79.06 282 HIS B O 1
ATOM 5026 N N . TRP B 1 283 ? -8.188 -38.062 -0.199 1 72.12 283 TRP B N 1
ATOM 5027 C CA . TRP B 1 283 ? -7.719 -38.219 1.17 1 72.12 283 TRP B CA 1
ATOM 5028 C C . TRP B 1 283 ? -8.82 -38.812 2.051 1 72.12 283 TRP B C 1
ATOM 5030 O O . TRP B 1 283 ? -8.539 -39.438 3.066 1 72.12 283 TRP B O 1
ATOM 5040 N N . GLU B 1 284 ? -10.008 -38.531 1.626 1 73.06 284 GLU B N 1
ATOM 5041 C CA . GLU B 1 284 ? -11.156 -39.062 2.348 1 73.06 284 GLU B CA 1
ATOM 5042 C C . GLU B 1 284 ? -11.828 -40.188 1.562 1 73.06 284 GLU B C 1
ATOM 5044 O O . GLU B 1 284 ? -11.641 -40.312 0.35 1 73.06 284 GLU B O 1
ATOM 5049 N N . THR B 1 285 ? -12.438 -41.062 2.318 1 77.88 285 THR B N 1
ATOM 5050 C CA . THR B 1 285 ? -13.203 -42.125 1.689 1 77.88 285 THR B CA 1
ATOM 5051 C C . THR B 1 285 ? -14.375 -41.562 0.891 1 77.88 285 THR B C 1
ATOM 5053 O O . THR B 1 285 ? -15.117 -40.719 1.386 1 77.88 285 THR B O 1
ATOM 5056 N N . ILE B 1 286 ? -14.406 -41.969 -0.399 1 78.5 286 ILE B N 1
ATOM 5057 C CA . ILE B 1 286 ? -15.5 -41.531 -1.255 1 78.5 286 ILE B CA 1
ATOM 5058 C C . ILE B 1 286 ? -16.766 -42.312 -0.916 1 78.5 286 ILE B C 1
ATOM 5060 O O . ILE B 1 286 ? -16.75 -43.562 -0.94 1 78.5 286 ILE B O 1
ATOM 5064 N N . THR B 1 287 ? -17.719 -41.625 -0.53 1 82.38 287 THR B N 1
ATOM 5065 C CA . THR B 1 287 ? -18.969 -42.25 -0.131 1 82.38 287 THR B CA 1
ATOM 5066 C C . THR B 1 287 ? -19.703 -42.812 -1.349 1 82.38 287 THR B C 1
ATOM 5068 O O . THR B 1 287 ? -19.375 -42.469 -2.486 1 82.38 287 THR B O 1
ATOM 5071 N N . GLU B 1 288 ? -20.609 -43.688 -1.068 1 81.38 288 GLU B N 1
ATOM 5072 C CA . GLU B 1 288 ? -21.438 -44.25 -2.127 1 81.38 288 GLU B CA 1
ATOM 5073 C C . GLU B 1 288 ? -22.234 -43.156 -2.828 1 81.38 288 GLU B C 1
ATOM 5075 O O . GLU B 1 288 ? -22.422 -43.188 -4.047 1 81.38 288 GLU B O 1
ATOM 5080 N N . GLU B 1 289 ? -22.688 -42.219 -2.051 1 81.56 289 GLU B N 1
ATOM 5081 C CA . GLU B 1 289 ? -23.438 -41.094 -2.605 1 81.56 289 GLU B CA 1
ATOM 5082 C C . GLU B 1 289 ? -22.594 -40.281 -3.57 1 81.56 289 GLU B C 1
ATOM 5084 O O . GLU B 1 289 ? -23.078 -39.844 -4.613 1 81.56 289 GLU B O 1
ATOM 5089 N N . GLN B 1 290 ? -21.375 -40.094 -3.217 1 80.19 290 GLN B N 1
ATOM 5090 C CA . GLN B 1 290 ? -20.453 -39.344 -4.059 1 80.19 290 GLN B CA 1
ATOM 5091 C C . GLN B 1 290 ? -20.141 -40.094 -5.352 1 80.19 290 GLN B C 1
ATOM 5093 O O . GLN B 1 290 ? -20.016 -39.5 -6.418 1 80.19 290 GLN B O 1
ATOM 5098 N N . LEU B 1 291 ? -20.094 -41.344 -5.199 1 79.19 291 LEU B N 1
ATOM 5099 C CA . LEU B 1 291 ? -19.828 -42.156 -6.367 1 79.19 291 LEU B CA 1
ATOM 5100 C C . LEU B 1 291 ? -20.969 -42.094 -7.371 1 79.19 291 LEU B C 1
ATOM 5102 O O . LEU B 1 291 ? -20.75 -42.188 -8.578 1 79.19 291 LEU B O 1
ATOM 5106 N N . LEU B 1 292 ? -22.141 -41.75 -6.812 1 83.5 292 LEU B N 1
ATOM 5107 C CA . LEU B 1 292 ? -23.328 -41.688 -7.656 1 83.5 292 LEU B CA 1
ATOM 5108 C C . LEU B 1 292 ? -23.453 -40.312 -8.297 1 83.5 292 LEU B C 1
ATOM 5110 O O . LEU B 1 292 ? -24.188 -40.125 -9.281 1 83.5 292 LEU B O 1
ATOM 5114 N N . ASN B 1 293 ? -22.781 -39.406 -7.734 1 84.94 293 ASN B N 1
ATOM 5115 C CA . ASN B 1 293 ? -22.828 -38.031 -8.234 1 84.94 293 ASN B CA 1
ATOM 5116 C C . ASN B 1 293 ? -21.438 -37.438 -8.359 1 84.94 293 ASN B C 1
ATOM 5118 O O . ASN B 1 293 ? -21.062 -36.562 -7.574 1 84.94 293 ASN B O 1
ATOM 5122 N N . PRO B 1 294 ? -20.734 -37.781 -9.406 1 85.44 294 PRO B N 1
ATOM 5123 C CA . PRO B 1 294 ? -19.328 -37.438 -9.531 1 85.44 294 PRO B CA 1
ATOM 5124 C C . PRO B 1 294 ? -19.109 -35.906 -9.68 1 85.44 294 PRO B C 1
ATOM 5126 O O . PRO B 1 294 ? -18.047 -35.406 -9.344 1 85.44 294 PRO B O 1
ATOM 5129 N N . LYS B 1 295 ? -20.172 -35.281 -10.156 1 85.81 295 LYS B N 1
ATOM 5130 C CA . LYS B 1 295 ? -20.016 -33.844 -10.359 1 85.81 295 LYS B CA 1
ATOM 5131 C C . LYS B 1 295 ? -19.719 -33.156 -9.047 1 85.81 295 LYS B C 1
ATOM 5133 O O . LYS B 1 295 ? -19.031 -32.125 -9.031 1 85.81 295 LYS B O 1
ATOM 5138 N N . ASN B 1 296 ? -20.141 -33.719 -7.926 1 83.69 296 ASN B N 1
ATOM 5139 C CA . ASN B 1 296 ? -20.047 -33.031 -6.637 1 83.69 296 ASN B CA 1
ATOM 5140 C C . ASN B 1 296 ? -18.656 -33.188 -6.027 1 83.69 296 ASN B C 1
ATOM 5142 O O . ASN B 1 296 ? -18.328 -32.5 -5.051 1 83.69 296 ASN B O 1
ATOM 5146 N N . TYR B 1 297 ? -17.812 -34 -6.613 1 86.12 297 TYR B N 1
ATOM 5147 C CA . TYR B 1 297 ? -16.484 -34.156 -6.02 1 86.12 297 TYR B CA 1
ATOM 5148 C C . TYR B 1 297 ? -15.398 -34.125 -7.09 1 86.12 297 TYR B C 1
ATOM 5150 O O . TYR B 1 297 ? -14.281 -34.594 -6.867 1 86.12 297 TYR B O 1
ATOM 5158 N N . SER B 1 298 ? -15.727 -33.625 -8.266 1 91.12 298 SER B N 1
ATOM 5159 C CA . SER B 1 298 ? -14.781 -33.469 -9.367 1 91.12 298 SER B CA 1
ATOM 5160 C C . SER B 1 298 ? -13.898 -32.25 -9.195 1 91.12 298 SER B C 1
ATOM 5162 O O . SER B 1 298 ? -14.391 -31.172 -8.82 1 91.12 298 SER B O 1
ATOM 5164 N N . ASP B 1 299 ? -12.656 -32.5 -9.406 1 93.5 299 ASP B N 1
ATOM 5165 C CA . ASP B 1 299 ? -11.719 -31.391 -9.438 1 93.5 299 ASP B CA 1
ATOM 5166 C C . ASP B 1 299 ? -11.672 -30.75 -10.82 1 93.5 299 ASP B C 1
ATOM 5168 O O . ASP B 1 299 ? -11.047 -31.281 -11.742 1 93.5 299 ASP B O 1
ATOM 5172 N N . CYS B 1 300 ? -12.297 -29.609 -10.992 1 95.88 300 CYS B N 1
ATOM 5173 C CA . CYS B 1 300 ? -12.336 -28.875 -12.242 1 95.88 300 CYS B CA 1
ATOM 5174 C C . CYS B 1 300 ? -11.531 -27.578 -12.141 1 95.88 300 CYS B C 1
ATOM 5176 O O . CYS B 1 300 ? -11.805 -26.609 -12.852 1 95.88 300 CYS B O 1
ATOM 5178 N N . ILE B 1 301 ? -10.547 -27.625 -11.227 1 95.69 301 ILE B N 1
ATOM 5179 C CA . ILE B 1 301 ? -9.719 -26.453 -10.938 1 95.69 301 ILE B CA 1
ATOM 5180 C C . ILE B 1 301 ? -8.266 -26.75 -11.305 1 95.69 301 ILE B C 1
ATOM 5182 O O . ILE B 1 301 ? -7.641 -25.984 -12.039 1 95.69 301 ILE B O 1
ATOM 5186 N N . HIS B 1 302 ? -7.773 -27.906 -10.836 1 96.19 302 HIS B N 1
ATOM 5187 C CA . HIS B 1 302 ? -6.391 -28.281 -11.094 1 96.19 302 HIS B CA 1
ATOM 5188 C C . HIS B 1 302 ? -6.266 -29.031 -12.422 1 96.19 302 HIS B C 1
ATOM 5190 O O . HIS B 1 302 ? -7.266 -29.266 -13.109 1 96.19 302 HIS B O 1
ATOM 5196 N N . TRP B 1 303 ? -5.066 -29.359 -12.75 1 96.81 303 TRP B N 1
ATOM 5197 C CA . TRP B 1 303 ? -4.836 -29.953 -14.055 1 96.81 303 TRP B CA 1
ATOM 5198 C C . TRP B 1 303 ? -4.074 -31.266 -13.93 1 96.81 303 TRP B C 1
ATOM 5200 O O . TRP B 1 303 ? -3.154 -31.391 -13.109 1 96.81 303 TRP B O 1
ATOM 5210 N N . CYS B 1 304 ? -4.434 -32.219 -14.773 1 95.62 304 CYS B N 1
ATOM 5211 C CA . CYS B 1 304 ? -3.684 -33.469 -14.859 1 95.62 304 CYS B CA 1
ATOM 5212 C C . CYS B 1 304 ? -2.273 -33.219 -15.383 1 95.62 304 CYS B C 1
ATOM 5214 O O . CYS B 1 304 ? -2.053 -32.281 -16.172 1 95.62 304 CYS B O 1
ATOM 5216 N N . LEU B 1 305 ? -1.399 -34.094 -14.914 1 94.44 305 LEU B N 1
ATOM 5217 C CA . LEU B 1 305 ? -0.055 -34.125 -15.477 1 94.44 305 LEU B CA 1
ATOM 5218 C C . LEU B 1 305 ? 0.265 -35.5 -16.047 1 94.44 305 LEU B C 1
ATOM 5220 O O . LEU B 1 305 ? -0.111 -36.5 -15.461 1 94.44 305 LEU B O 1
ATOM 5224 N N . PRO B 1 306 ? 1.055 -35.594 -17.141 1 93.69 306 PRO B N 1
ATOM 5225 C CA . PRO B 1 306 ? 1.322 -34.5 -18.078 1 93.69 306 PRO B CA 1
ATOM 5226 C C . PRO B 1 306 ? 0.044 -33.844 -18.625 1 93.69 306 PRO B C 1
ATOM 5228 O O . PRO B 1 306 ? -0.999 -34.5 -18.688 1 93.69 306 PRO B O 1
ATOM 5231 N N . GLY B 1 307 ? 0.082 -32.5 -18.938 1 94.75 307 GLY B N 1
ATOM 5232 C CA . GLY B 1 307 ? -1.105 -31.859 -19.453 1 94.75 307 GLY B CA 1
ATOM 5233 C C . GLY B 1 307 ? -0.92 -30.359 -19.656 1 94.75 307 GLY B C 1
ATOM 5234 O O . GLY B 1 307 ? 0.133 -29.922 -20.125 1 94.75 307 GLY B O 1
ATOM 5235 N N . VAL B 1 308 ? -1.925 -29.609 -19.375 1 96.19 308 VAL B N 1
ATOM 5236 C CA . VAL B 1 308 ? -2.057 -28.188 -19.703 1 96.19 308 VAL B CA 1
ATOM 5237 C C . VAL B 1 308 ? -0.915 -27.406 -19.078 1 96.19 308 VAL B C 1
ATOM 5239 O O . VAL B 1 308 ? -0.304 -26.547 -19.719 1 96.19 308 VAL B O 1
ATOM 5242 N N . PRO B 1 309 ? -0.494 -27.688 -17.828 1 97 309 PRO B N 1
ATOM 5243 C CA . PRO B 1 309 ? 0.59 -26.906 -17.219 1 97 309 PRO B CA 1
ATOM 5244 C C . PRO B 1 309 ? 1.92 -27.078 -17.953 1 97 309 PRO B C 1
ATOM 5246 O O . PRO B 1 309 ? 2.812 -26.25 -17.812 1 97 309 PRO B O 1
ATOM 5249 N N . ASP B 1 310 ? 2.092 -28.188 -18.672 1 95.81 310 ASP B N 1
ATOM 5250 C CA . ASP B 1 310 ? 3.295 -28.344 -19.484 1 95.81 310 ASP B CA 1
ATOM 5251 C C . ASP B 1 310 ? 3.385 -27.266 -20.547 1 95.81 310 ASP B C 1
ATOM 5253 O O . ASP B 1 310 ? 4.473 -26.766 -20.844 1 95.81 310 ASP B O 1
ATOM 5257 N N . VAL B 1 311 ? 2.23 -26.922 -21.062 1 95.25 311 VAL B N 1
ATOM 5258 C CA . VAL B 1 311 ? 2.18 -25.875 -22.078 1 95.25 311 VAL B CA 1
ATOM 5259 C C . VAL B 1 311 ? 2.555 -24.531 -21.453 1 95.25 311 VAL B C 1
ATOM 5261 O O . VAL B 1 311 ? 3.24 -23.719 -22.062 1 95.25 311 VAL B O 1
ATOM 5264 N N . TRP B 1 312 ? 2.057 -24.281 -20.219 1 97.06 312 TRP B N 1
ATOM 5265 C CA . TRP B 1 312 ? 2.457 -23.062 -19.5 1 97.06 312 TRP B CA 1
ATOM 5266 C C . TRP B 1 312 ? 3.977 -22.969 -19.406 1 97.06 312 TRP B C 1
ATOM 5268 O O . TRP B 1 312 ? 4.555 -21.906 -19.625 1 97.06 312 TRP B O 1
ATOM 5278 N N . ASN B 1 313 ? 4.602 -24.109 -19.109 1 97.12 313 ASN B N 1
ATOM 5279 C CA . ASN B 1 313 ? 6.051 -24.141 -18.938 1 97.12 313 ASN B CA 1
ATOM 5280 C C . ASN B 1 313 ? 6.777 -24.031 -20.266 1 97.12 313 ASN B C 1
ATOM 5282 O O . ASN B 1 313 ? 7.902 -23.531 -20.328 1 97.12 313 ASN B O 1
ATOM 5286 N N . GLU B 1 314 ? 6.133 -24.5 -21.344 1 95.19 314 GLU B N 1
ATOM 5287 C CA . GLU B 1 314 ? 6.703 -24.281 -22.672 1 95.19 314 GLU B CA 1
ATOM 5288 C C . GLU B 1 314 ? 6.77 -22.781 -22.984 1 95.19 314 GLU B C 1
ATOM 5290 O O . GLU B 1 314 ? 7.754 -22.312 -23.562 1 95.19 314 GLU B O 1
ATOM 5295 N N . LEU B 1 315 ? 5.754 -22.094 -22.641 1 95.62 315 LEU B N 1
ATOM 5296 C CA . LEU B 1 315 ? 5.75 -20.641 -22.828 1 95.62 315 LEU B CA 1
ATOM 5297 C C . LEU B 1 315 ? 6.832 -19.984 -21.984 1 95.62 315 LEU B C 1
ATOM 5299 O O . LEU B 1 315 ? 7.582 -19.141 -22.484 1 95.62 315 LEU B O 1
ATOM 5303 N N . LEU B 1 316 ? 6.895 -20.359 -20.719 1 97.56 316 LEU B N 1
ATOM 5304 C CA . LEU B 1 316 ? 7.914 -19.812 -19.828 1 97.56 316 LEU B CA 1
ATOM 5305 C C . LEU B 1 316 ? 9.312 -20.094 -20.375 1 97.56 316 LEU B C 1
ATOM 5307 O O . LEU B 1 316 ? 10.172 -19.219 -20.375 1 97.56 316 LEU B O 1
ATOM 5311 N N . TYR B 1 317 ? 9.5 -21.297 -20.844 1 96.75 317 TYR B N 1
ATOM 5312 C CA . TYR B 1 317 ? 10.766 -21.734 -21.406 1 96.75 317 TYR B CA 1
ATOM 5313 C C . TYR B 1 317 ? 11.172 -20.844 -22.578 1 96.75 317 TYR B C 1
ATOM 5315 O O . TYR B 1 317 ? 12.328 -20.422 -22.672 1 96.75 317 TYR B O 1
ATOM 5323 N N . ALA B 1 318 ? 10.234 -20.594 -23.438 1 94.44 318 ALA B N 1
ATOM 5324 C CA . ALA B 1 318 ? 10.508 -19.734 -24.594 1 94.44 318 ALA B CA 1
ATOM 5325 C C . ALA B 1 318 ? 11.023 -18.375 -24.156 1 94.44 318 ALA B C 1
ATOM 5327 O O . ALA B 1 318 ? 11.953 -17.828 -24.766 1 94.44 318 ALA B O 1
ATOM 5328 N N . TYR B 1 319 ? 10.445 -17.859 -23.125 1 95.56 319 TYR B N 1
ATOM 5329 C CA . TYR B 1 319 ? 10.875 -16.562 -22.625 1 95.56 319 TYR B CA 1
ATOM 5330 C C . TYR B 1 319 ? 12.258 -16.656 -22 1 95.56 319 TYR B C 1
ATOM 5332 O O . TYR B 1 319 ? 13.094 -15.758 -22.188 1 95.56 319 TYR B O 1
ATOM 5340 N N . ILE B 1 320 ? 12.5 -17.688 -21.25 1 96.25 320 ILE B N 1
ATOM 5341 C CA . ILE B 1 320 ? 13.781 -17.859 -20.562 1 96.25 320 ILE B CA 1
ATOM 5342 C C . ILE B 1 320 ? 14.898 -18.031 -21.594 1 96.25 320 ILE B C 1
ATOM 5344 O O . ILE B 1 320 ? 16 -17.5 -21.406 1 96.25 320 ILE B O 1
ATOM 5348 N N . LEU B 1 321 ? 14.57 -18.734 -22.641 1 92.5 321 LEU B N 1
ATOM 5349 C CA . LEU B 1 321 ? 15.57 -18.984 -23.672 1 92.5 321 LEU B CA 1
ATOM 5350 C C . LEU B 1 321 ? 15.93 -17.703 -24.422 1 92.5 321 LEU B C 1
ATOM 5352 O O . LEU B 1 321 ? 17.062 -17.547 -24.891 1 92.5 321 LEU B O 1
ATOM 5356 N N . GLU B 1 322 ? 15 -16.812 -24.656 1 85.38 322 GLU B N 1
ATOM 5357 C CA . GLU B 1 322 ? 15.211 -15.578 -25.406 1 85.38 322 GLU B CA 1
ATOM 5358 C C . GLU B 1 322 ? 15.945 -14.547 -24.562 1 85.38 322 GLU B C 1
ATOM 5360 O O . GLU B 1 322 ? 16.438 -13.539 -25.078 1 85.38 322 GLU B O 1
ATOM 5365 N N . LEU B 1 323 ? 15.938 -14.781 -23.344 1 75.19 323 LEU B N 1
ATOM 5366 C CA . LEU B 1 323 ? 16.625 -13.852 -22.453 1 75.19 323 LEU B CA 1
ATOM 5367 C C . LEU B 1 323 ? 18.125 -14.086 -22.469 1 75.19 323 LEU B C 1
ATOM 5369 O O . LEU B 1 323 ? 18.578 -15.219 -22.656 1 75.19 323 LEU B O 1
#

Foldseek 3Di:
DALFFALVVLPDDQPVQLPDADDDPPDGQDDDDLVLVLLLQQLFEAEEEAAVQSVLLLVQNCVSNVVPADPVQWDWDDDQQKIWIARRVRRGIRMYGYDHLQFDWQQNGNVDHDLVQIEGALQGRCVRCVVPQAGQEYEYEYFDSLPDQWHWYWDDDPVCSVPIDIDTDGPPVSSLSNLLNVLVCNLPRHDQVRHAAEYEADQFFFLAVVLLPDDGPFTLQPPSFFRDDPPRDGDRGDPRNVVSVVVSQVVSVVSPHHYHYDYLHVVNNRSSNFFSQQSGDDPDDQDPVCVVPSRVPTDRRYGHPPHSSNNVVSSVSSVSSVD/DALFFALVVLPDDQPVQLVDADDDPPDGQDDDDLVLVLLLQQLFEAEEEAAVQSVLLLVQNCVSNVVPADPVQWDWDDDQQKIWIARRVRRGIRMYGYDHLQFDWQQNGNVDHDLVQIEGALQGRCVRCVVPQAGQEYEYEYFDSLPDQWHWYWDDDPVCSVPIDIDTDGPPVSSLSNLLNVLVCNLPRHDQVRHAAEYEADQFFFLAVVLLPDDGPFTLQPPSFFRPDPPRDGDRGDPRNVVSVVVSQVVSVVSPHHYHYDYLHPVNNRSSNFFSQQSGDDPDDQDPVCVVPSRVPTDRRYGHPPHSSNNVVSSVSSVSSVD

InterPro domains:
  IPR025846 Trichome birefringence-like, N-terminal domain [PF14416] (2-28)
  IPR026057 Trichome birefringence-like, C-terminal domain [PF13839] (29-318)
  IPR029962 Trichome birefringence-like family [PTHR32285] (2-316)

Sequence (646 aa):
MSDQLACEKFGRKNLNYQFWRWQPHQCDLPRFNATALLEKLRNKRLVYVGDSLNRNQWVSMVCLVDSVISPTFKSMHNNGSINIFKAIEYNATIEFYWSPLLVESNSDDPISHRVPDRIVRVQAIEKHARHWTDADYLVFNTYLWWRRRQMKVLWGSFESPEDGVFKAVKLPRVYEMALQTWAQWLEVHVDRNKTQLFFISMSPTHQKANKWGGIKGENCYSETEPVTEEEYVGDGASPRMMRVVDSVLGELKTRGLNVQMINITQLSDYRKEGHPSIYRKHWETITEEQLLNPKNYSDCIHWCLPGVPDVWNELLYAYILELMSDQLACEKFGRKNLNYQFWRWQPHQCDLPRFNATALLEKLRNKRLVYVGDSLNRNQWVSMVCLVDSVISPTFKSMHNNGSINIFKAIEYNATIEFYWSPLLVESNSDDPISHRVPDRIVRVQAIEKHARHWTDADYLVFNTYLWWRRRQMKVLWGSFESPEDGVFKAVKLPRVYEMALQTWAQWLEVHVDRNKTQLFFISMSPTHQKANKWGGIKGENCYSETEPVTEEEYVGDGASPRMMRVVDSVLGELKTRGLNVQMINITQLSDYRKEGHPSIYRKHWETITEEQLLNPKNYSDCIHWCLPGVPDVWNELLYAYILEL

Organism: Gossypium tomentosum (NCBI:txid34277)

Secondary structure (DSSP, 8-state):
--TTT-TTTTT----GGGG-----TT--PPPP-HHHHHHHTTT-EEEEEESHHHHHHHHHHHHHHHTTS-GGGEEEEE-SSEEEEEEGGGTEEEEEEE-TTSSEETT-SSSS--STT-EEETT--HHHHTTTTT-SEEEE---GGG-SSEEEEEES-SSSGGGSEEEEEETTHHHHHHHHHHHHHHHHHS-TTT-EEEEE-PPPP---GGGGT--TT--GGG--S---STT---SSS-HHHHHHHHHHHHHHHHTT--EEEE--HHHHHT-TTSS-BT-S--SSPPPHHHHH-GGGG-B-SS--SSSHHHHHHHHHHHHHHH-/--TTT-TTTTT----GGGG-----TT--PPPP-HHHHHHHTTT-EEEEEESHHHHHHHHHHHHHHHTTS-GGGEEEEE-SSEEEEEEGGGTEEEEEEE-TTSSEETT-SSSS--STT-EEETT--HHHHTTTTT-SEEEE---GGG-SSEEEEEES-SS-GGGSEEEEEETTHHHHHHHHHHHHHHHHHS-TTT-EEEEE-PPPP---GGGGT--TT--GGG--S---STT---SSS-HHHHHHHHHHHHHHHHTT--EEEE--HHHHHT-TT-S-BT-S--SSPPPHHHHH-GGGG-B-SS--SSSHHHHHHHHHHHHHHH-

Solvent-accessible surface area (backbone atoms only — not comparable to full-atom values): 35320 Å² total; per-residue (Å²): 129,63,60,64,26,32,16,58,82,45,66,44,75,84,62,64,51,55,72,69,76,90,71,59,92,88,48,85,76,64,76,79,48,47,68,61,49,46,62,73,31,46,73,30,35,39,36,31,36,8,34,70,66,41,47,50,33,46,51,38,49,50,54,56,42,50,73,78,49,58,76,89,43,45,50,80,47,74,68,84,36,41,37,38,38,34,39,54,90,40,51,20,37,47,30,37,36,55,26,38,68,62,30,42,43,66,50,53,41,80,81,66,52,46,80,90,70,48,36,34,23,50,57,42,37,56,90,56,45,72,77,55,50,86,34,35,29,40,39,35,36,65,51,76,85,63,77,50,73,53,42,42,32,43,45,75,43,88,92,46,52,86,78,31,48,78,46,76,36,44,60,56,55,48,57,42,47,25,50,48,43,52,48,50,47,47,70,74,66,37,53,76,90,63,34,46,41,34,35,46,48,47,73,35,40,32,67,52,20,46,72,78,73,44,55,80,88,33,37,31,58,82,40,72,57,56,62,76,66,81,86,67,72,66,82,37,50,57,69,69,52,50,49,44,51,51,51,54,43,50,53,37,40,78,72,72,41,70,55,47,73,45,81,45,30,66,72,48,49,31,38,46,26,33,35,30,20,74,16,35,66,64,94,59,87,81,47,73,70,46,70,73,38,51,69,79,67,34,37,35,63,57,54,18,50,79,27,63,42,46,54,54,47,31,55,51,46,48,54,59,66,75,95,129,64,58,63,27,33,16,59,83,45,67,42,76,82,61,63,50,55,72,70,77,91,70,61,92,87,47,85,76,63,75,79,49,47,68,62,49,47,61,73,31,46,72,30,35,36,35,32,38,8,32,71,66,42,45,48,33,45,52,39,49,50,54,56,42,49,74,80,49,58,77,90,43,46,50,78,47,76,68,82,38,39,36,38,38,33,38,54,88,40,50,21,37,47,29,37,36,55,25,36,69,61,30,42,44,67,50,54,41,80,81,67,51,44,80,91,71,48,38,34,23,49,56,39,38,55,91,56,45,73,77,54,51,84,33,36,27,40,39,34,36,67,53,75,82,64,76,48,73,51,42,42,32,44,46,74,44,88,91,44,52,87,78,29,48,78,47,78,35,44,59,57,56,47,58,43,47,23,49,49,43,51,50,52,47,47,69,73,65,39,52,75,89,66,35,46,41,34,35,45,48,48,74,35,39,34,69,53,20,46,72,77,74,45,55,79,89,35,38,30,57,83,40,73,56,55,61,77,64,80,87,66,72,67,80,36,50,55,70,70,50,49,49,44,51,51,51,53,42,50,53,35,39,76,70,73,41,69,55,46,71,45,80,44,30,66,73,48,51,31,41,46,25,34,35,28,22,74,15,36,66,66,93,58,86,80,47,72,69,45,70,73,38,51,67,82,66,34,37,36,63,54,54,18,49,80,28,63,40,48,54,55,46,33,54,52,47,49,54,59,66,74,95

pLDDT: mean 93.17, std 6.89, range [51.03, 98.94]

Nearest PDB structures (foldseek):
  6cci-assembly1_A  TM=9.388E-01  e=1.468E-41  Arabidopsis thaliana
  5oe8-assembly2_B  TM=4.595E-01  e=1.759E-01  Deep-sea thermophilic phage D6E
  6gxz-assembly2_D  TM=6.431E-01  e=1.380E+00  Homo sapiens
  5oee-assembly6_F  TM=4.228E-01  e=4.107E-01  Deep-sea thermophilic phage D6E
  7qpk-assembly1_A  TM=7.597E-01  e=5.234E+00  Nakaseomyces glabratus

Radius of gyration: 30.63 Å; Cα contacts (8 Å, |Δi|>4): 1217; chains: 2; bounding box: 55×89×68 Å